Protein AF-A0A7C4HTT8-F1 (afdb_monomer)

pLDDT: mean 91.59, std 8.43, range [43.25, 98.88]

Mean predicted aligned error: 7.63 Å

Nearest PDB structures (foldseek):
  1w3b-assembly1_B  TM=6.496E-01  e=2.370E-07  Homo sapiens
  5g05-assembly1_H  TM=5.187E-01  e=5.031E-06  Homo sapiens
  6q6h-assembly1_P  TM=5.243E-01  e=8.077E-06  Homo sapiens
  5a31-assembly1_F  TM=4.837E-01  e=3.566E-06  Homo sapiens
  9gaw-assembly1_P  TM=4.696E-01  e=5.724E-06  Homo sapiens

Foldseek 3Di:
DPDDLDDLAPCLLVLLCLQQQQLLQQLAWAFEEEAACQLLLNVLLNVLFNHQAYEYEDQDVVSVVVNVVNCVRNNCLNPPPRYDYHHHHPQVCLQPDPAAGQEYGYDFPALLPAPRLQCLALVNLLSNLNRYDAFHKYKYKHFDALFDLLLVLLSLVSNCVQFPQWFWFASAPDGGMIMTIGTNPHHDDSDQVSSQVSVVSSCVRQQFHQPGPLLRLVRTQARCSCLLSPDDDHCHPVRPVSNPRSNVRSVPDDDPPVVSSNVSGDDDPNSVCSCVVDDVQVSLLSNLLRCLSNNHHSQPSHDLVVDDVVSSVSVLVSLLVSLQPHLDLDPPSNPDPVSSVSSLVSNLVNLVVVLVPQDDPVCLLVNLVSLQSNLSSCVVVVVLVSSLVSLVSSCVSVVLPLVSLLSNLVSCVVVVVLVVSLVSLVVSCVVVVLDLSSLLSNLVSCVSVVVLVSSLVSLVSSCVSPVQQLSSLLSNLVSCVVVLVLVSSLVSLVSSCVSPVLSLSSLLSNLSSCVVVVVLVVSLVSLVSSCVNVVPPPSSVVSNVVSVVVVVVVVVVVD

Sequence (559 aa):
SGKTDASTQGDQSTQLLLAHVPMLFHPRAESVMVLGLASGITAGEVLHYPVRRVDALEISPEVVRACAFFSPWNNGVLTDPRCEIIVQDARSHVVLTDRRYDVITSEPSNPWMAGVAGLFTEEFFAAIRSRLNPGGIFVQWLHSYQMDWESFAAIGRALERVFPGSLLLKTATVGSDYLFVCFRDGPARLDRAVAQRRLPFAQRSAQMRLPTPDALYPLVVTEDFPALFGDGPRHTERRPSVEFLAPRNVTGGGEDFSRRIMAARRVGPEVRDALERHAPREMSLLLAEFMASMNVPPFGLYAAERGAAEEAERYRVLLERYCRTTPVTDFSALRDPVERERCLAAREEAILAHAAGLTEPQDARRLGRCYFDLGALSLLRGRTAEAVERYRQGLRHQPRHFRARLQLAVGLEQLQAYAEADGICAALHADYPRSAAVLTRWGSIQMRLGQREAAQATFEKALALKPDNAGALAALGALYGERGELERCLELSRRAIQANPGAIRAYQNAAVALARLERQAEARAYVERGLQMAPQDPALRALKDLLDAQAAATLNTEH

Structure (mmCIF, N/CA/C/O backbone):
data_AF-A0A7C4HTT8-F1
#
_entry.id   AF-A0A7C4HTT8-F1
#
loop_
_atom_site.group_PDB
_atom_site.id
_atom_site.type_symbol
_atom_site.label_atom_id
_atom_site.label_alt_id
_atom_site.label_comp_id
_atom_site.label_asym_id
_atom_site.label_entity_id
_atom_site.label_seq_id
_atom_site.pdbx_PDB_ins_code
_atom_site.Cartn_x
_atom_site.Cartn_y
_atom_site.Cartn_z
_atom_site.occupancy
_atom_site.B_iso_or_equiv
_atom_site.auth_seq_id
_atom_site.auth_comp_id
_atom_site.auth_asym_id
_atom_site.auth_atom_id
_atom_site.pdbx_PDB_model_num
ATOM 1 N N . SER A 1 1 ? -11.299 -8.621 -9.836 1.00 47.56 1 SER A N 1
ATOM 2 C CA . SER A 1 1 ? -10.255 -7.589 -10.016 1.00 47.56 1 SER A CA 1
ATOM 3 C C . SER A 1 1 ? -8.843 -8.131 -9.788 1.00 47.56 1 SER A C 1
ATOM 5 O O . SER A 1 1 ? -7.925 -7.591 -10.388 1.00 47.56 1 SER A O 1
ATOM 7 N N . GLY A 1 2 ? -8.637 -9.165 -8.949 1.00 66.00 2 GLY A N 1
ATOM 8 C CA . GLY A 1 2 ? -7.284 -9.605 -8.567 1.00 66.00 2 GLY A CA 1
ATOM 9 C C . GLY A 1 2 ? -6.542 -8.570 -7.709 1.00 66.00 2 GLY A C 1
ATOM 10 O O . GLY A 1 2 ? -5.328 -8.662 -7.557 1.00 66.00 2 GLY A O 1
ATOM 11 N N . LYS A 1 3 ? -7.280 -7.571 -7.203 1.00 71.94 3 LYS A N 1
ATOM 12 C CA . LYS A 1 3 ? -6.805 -6.545 -6.281 1.00 71.94 3 LYS A CA 1
ATOM 13 C C . LYS A 1 3 ? -6.669 -7.173 -4.892 1.00 71.94 3 LYS A C 1
ATOM 15 O O . LYS A 1 3 ? -7.487 -8.003 -4.512 1.00 71.94 3 LYS A O 1
ATOM 20 N N . THR A 1 4 ? -5.625 -6.788 -4.172 1.00 76.38 4 THR A N 1
ATOM 21 C CA . THR A 1 4 ? -5.485 -7.095 -2.749 1.00 76.38 4 THR A CA 1
ATOM 22 C C . THR A 1 4 ? -6.389 -6.154 -1.957 1.00 76.38 4 THR A C 1
ATOM 24 O O . THR A 1 4 ? -6.230 -4.943 -2.085 1.00 76.38 4 THR A O 1
ATOM 27 N N . ASP A 1 5 ? -7.316 -6.709 -1.174 1.00 76.94 5 ASP A N 1
ATOM 28 C CA . ASP A 1 5 ? -8.236 -5.937 -0.319 1.00 76.94 5 ASP A CA 1
ATOM 29 C C . ASP A 1 5 ? -7.839 -5.969 1.169 1.00 76.94 5 ASP A C 1
ATOM 31 O O . ASP A 1 5 ? -8.347 -5.182 1.955 1.00 76.94 5 ASP A O 1
ATOM 35 N N . ALA A 1 6 ? -6.927 -6.864 1.564 1.00 82.94 6 ALA A N 1
ATOM 36 C CA . ALA A 1 6 ? -6.315 -6.851 2.887 1.00 82.94 6 ALA A CA 1
ATOM 37 C C . ALA A 1 6 ? -4.921 -7.476 2.854 1.00 82.94 6 ALA A C 1
ATOM 39 O O . ALA A 1 6 ? -4.672 -8.493 2.193 1.00 82.94 6 ALA A O 1
ATOM 40 N N . SER A 1 7 ? -4.008 -6.886 3.613 1.00 83.44 7 SER A N 1
ATOM 41 C CA . SER A 1 7 ? -2.637 -7.358 3.732 1.00 83.44 7 SER A CA 1
ATOM 42 C C . SER A 1 7 ? -1.995 -6.880 5.032 1.00 83.44 7 SER A C 1
ATOM 44 O O . SER A 1 7 ? -2.481 -5.975 5.709 1.00 83.44 7 SER A O 1
ATOM 46 N N . THR A 1 8 ? -0.865 -7.490 5.381 1.00 78.31 8 THR A N 1
ATOM 47 C CA . THR A 1 8 ? -0.006 -7.051 6.490 1.00 78.31 8 THR A CA 1
ATOM 48 C C . THR A 1 8 ? 0.977 -5.953 6.058 1.00 78.31 8 THR A C 1
ATOM 50 O O . THR A 1 8 ? 1.926 -5.657 6.777 1.00 78.31 8 THR A O 1
ATOM 53 N N . GLN A 1 9 ? 0.791 -5.366 4.866 1.00 73.75 9 GLN A N 1
ATOM 54 C CA . GLN A 1 9 ? 1.667 -4.344 4.284 1.00 73.75 9 GLN A CA 1
ATOM 55 C C . GLN A 1 9 ? 0.847 -3.308 3.513 1.00 73.75 9 GLN A C 1
ATOM 57 O O . GLN A 1 9 ? 0.180 -3.643 2.547 1.00 73.75 9 GLN A O 1
ATOM 62 N N . GLY A 1 10 ? 0.931 -2.033 3.879 1.00 74.00 10 GLY A N 1
ATOM 63 C CA . GLY A 1 10 ? 0.125 -0.981 3.249 1.00 74.00 10 GLY A CA 1
ATOM 64 C C . GLY A 1 10 ? -1.251 -0.845 3.899 1.00 74.00 10 GLY A C 1
ATOM 65 O O . GLY A 1 10 ? -1.504 0.180 4.518 1.00 74.00 10 GLY A O 1
ATOM 66 N N . ASP A 1 11 ? -2.088 -1.887 3.861 1.00 82.81 11 ASP A N 1
ATOM 67 C CA . ASP A 1 11 ? -3.454 -1.828 4.426 1.00 82.81 11 ASP A CA 1
ATOM 68 C C . ASP A 1 11 ? -3.479 -1.985 5.958 1.00 82.81 11 ASP A C 1
ATOM 70 O O . ASP A 1 11 ? -4.491 -1.735 6.614 1.00 82.81 11 ASP A O 1
ATOM 74 N N . GLN A 1 12 ? -2.379 -2.457 6.556 1.00 88.50 12 GLN A N 1
ATOM 75 C CA . GLN A 1 12 ? -2.339 -2.814 7.977 1.00 88.50 12 GLN A CA 1
ATOM 76 C C . GLN A 1 12 ? -2.590 -1.606 8.888 1.00 88.50 12 GLN A C 1
ATOM 78 O O . GLN A 1 12 ? -3.285 -1.739 9.893 1.00 88.50 12 GLN A O 1
ATOM 83 N N . SER A 1 13 ? -2.067 -0.424 8.546 1.00 92.56 13 SER A N 1
ATOM 84 C CA . SER A 1 13 ? -2.275 0.773 9.365 1.00 92.56 13 SER A CA 1
ATOM 85 C C . SER A 1 13 ? -3.739 1.212 9.376 1.00 92.56 13 SER A C 1
ATOM 87 O O . SER A 1 13 ? -4.239 1.603 10.427 1.00 92.56 13 SER A O 1
ATOM 89 N N . THR A 1 14 ? -4.453 1.078 8.255 1.00 94.19 14 THR A N 1
ATOM 90 C CA . THR A 1 14 ? -5.902 1.313 8.179 1.00 94.19 14 THR A CA 1
ATOM 91 C C . THR A 1 14 ? -6.652 0.385 9.137 1.00 94.19 14 THR A C 1
ATOM 93 O O . THR A 1 14 ? -7.386 0.870 9.999 1.00 94.19 14 THR A O 1
ATOM 96 N N . GLN A 1 15 ? -6.393 -0.923 9.066 1.00 95.12 15 GLN A N 1
ATOM 97 C CA . GLN A 1 15 ? -7.051 -1.928 9.910 1.00 95.12 15 GLN A CA 1
ATOM 98 C C . GLN A 1 15 ? -6.772 -1.713 11.409 1.00 95.12 15 GLN A C 1
ATOM 100 O O . GLN A 1 15 ? -7.683 -1.821 12.237 1.00 95.12 15 GLN A O 1
ATOM 105 N N . LEU A 1 16 ? -5.524 -1.374 11.761 1.00 96.44 16 LEU A N 1
ATOM 106 C CA . LEU A 1 16 ? -5.106 -1.076 13.135 1.00 96.44 16 LEU A CA 1
ATOM 107 C C . LEU A 1 16 ? -5.774 0.196 13.663 1.00 96.44 16 LEU A C 1
ATOM 109 O O . LEU A 1 16 ? -6.318 0.205 14.767 1.00 96.44 16 LEU A O 1
ATOM 113 N N . LEU A 1 17 ? -5.763 1.278 12.884 1.00 97.12 17 LEU A N 1
ATOM 114 C CA . LEU A 1 17 ? -6.331 2.554 13.314 1.00 97.12 17 LEU A CA 1
ATOM 115 C C . LEU A 1 17 ? -7.861 2.515 13.378 1.00 97.12 17 LEU A C 1
ATOM 117 O O . LEU A 1 17 ? -8.426 3.125 14.285 1.00 97.12 17 LEU A O 1
ATOM 121 N N . LEU A 1 18 ? -8.525 1.746 12.509 1.00 97.06 18 LEU A N 1
ATOM 122 C CA . LEU A 1 18 ? -9.961 1.473 12.617 1.00 97.06 18 LEU A CA 1
ATOM 123 C C . LEU A 1 18 ? -10.328 0.852 13.965 1.00 97.06 18 LEU A C 1
ATOM 125 O O . LEU A 1 18 ? -11.358 1.208 14.528 1.00 97.06 18 LEU A O 1
ATOM 129 N N . ALA A 1 19 ? -9.483 -0.026 14.511 1.00 97.88 19 ALA A N 1
ATOM 130 C CA . ALA A 1 19 ? -9.690 -0.596 15.837 1.00 97.88 19 ALA A CA 1
ATOM 131 C C . ALA A 1 19 ? -9.309 0.389 16.950 1.00 97.88 19 ALA A C 1
ATOM 133 O O . ALA A 1 19 ? -10.104 0.676 17.845 1.00 97.88 19 ALA A O 1
ATOM 134 N N . HIS A 1 20 ? -8.086 0.916 16.919 1.00 97.94 20 HIS A N 1
ATOM 135 C CA . HIS A 1 20 ? -7.527 1.623 18.067 1.00 97.94 20 HIS A CA 1
ATOM 136 C C . HIS A 1 20 ? -8.066 3.036 18.248 1.00 97.94 20 HIS A C 1
ATOM 138 O O . HIS A 1 20 ? -8.234 3.446 19.395 1.00 97.94 20 HIS A O 1
ATOM 144 N N . VAL A 1 21 ? -8.363 3.779 17.175 1.00 97.56 21 VAL A N 1
ATOM 145 C CA . VAL A 1 21 ? -8.875 5.154 17.291 1.00 97.56 21 VAL A CA 1
ATOM 146 C C . VAL A 1 21 ? -10.168 5.190 18.118 1.00 97.56 21 VAL A C 1
ATOM 148 O O . VAL A 1 21 ? -10.155 5.787 19.196 1.00 97.56 21 VAL A O 1
ATOM 151 N N . PRO A 1 22 ? -11.268 4.516 17.739 1.00 97.62 22 PRO A N 1
ATOM 152 C CA . PRO A 1 22 ? -12.489 4.595 18.538 1.00 97.62 22 PRO A CA 1
ATOM 153 C C . PRO A 1 22 ? -12.324 3.967 19.929 1.00 97.62 22 PRO A C 1
ATOM 155 O O . PRO A 1 22 ? -12.878 4.469 20.904 1.00 97.62 22 PRO A O 1
ATOM 158 N N . MET A 1 23 ? -11.521 2.909 20.066 1.00 98.19 23 MET A N 1
ATOM 159 C CA . MET A 1 23 ? -11.360 2.200 21.340 1.00 98.19 23 MET A CA 1
ATOM 160 C C . MET A 1 23 ? -10.482 2.935 22.366 1.00 98.19 23 MET A C 1
ATOM 162 O O . MET A 1 23 ? -10.653 2.732 23.579 1.00 98.19 23 MET A O 1
ATOM 166 N N . LEU A 1 24 ? -9.552 3.778 21.903 1.00 97.12 24 LEU A N 1
ATOM 167 C CA . LEU A 1 24 ? -8.760 4.678 22.743 1.00 97.12 24 LEU A CA 1
ATOM 168 C C . LEU A 1 24 ? -9.587 5.861 23.232 1.00 97.12 24 LEU A C 1
ATOM 170 O O . LEU A 1 24 ? -9.454 6.229 24.394 1.00 97.12 24 LEU A O 1
ATOM 174 N N . PHE A 1 25 ? -10.423 6.441 22.371 1.00 96.12 25 PHE A N 1
ATOM 175 C CA . PHE A 1 25 ? -11.149 7.672 22.688 1.00 96.12 25 PHE A CA 1
ATOM 176 C C . PHE A 1 25 ? -12.545 7.438 23.280 1.00 96.12 25 PHE A C 1
ATOM 178 O O . PHE A 1 25 ? -13.101 8.349 23.889 1.00 96.12 25 PHE A O 1
ATOM 185 N N . HIS A 1 26 ? -13.094 6.220 23.211 1.00 96.69 26 HIS A N 1
ATOM 186 C CA . HIS A 1 26 ? -14.300 5.872 23.960 1.00 96.69 26 HIS A CA 1
ATOM 187 C C . HIS A 1 26 ? -13.958 5.536 25.430 1.00 96.69 26 HIS A C 1
ATOM 189 O O . HIS A 1 26 ? -13.134 4.648 25.689 1.00 96.69 26 HIS A O 1
ATOM 195 N N . PRO A 1 27 ? -14.609 6.164 26.431 1.00 94.38 27 PRO A N 1
ATOM 196 C CA . PRO A 1 27 ? -14.239 6.013 27.842 1.00 94.38 27 PRO A CA 1
ATOM 197 C C . PRO A 1 27 ? -14.401 4.582 28.366 1.00 94.38 27 PRO A C 1
ATOM 199 O O . PRO A 1 27 ? -13.628 4.144 29.224 1.00 94.38 27 PRO A O 1
ATOM 202 N N . ARG A 1 28 ? -15.396 3.847 27.856 1.00 95.19 28 ARG A N 1
ATOM 203 C CA . ARG A 1 28 ? -15.728 2.492 28.313 1.00 95.19 28 ARG A CA 1
ATOM 204 C C . ARG A 1 28 ? -16.501 1.695 27.256 1.00 95.19 28 ARG A C 1
ATOM 206 O O . ARG A 1 28 ? -17.690 1.467 27.403 1.00 95.19 28 ARG A O 1
ATOM 213 N N . ALA A 1 29 ? -15.848 1.339 26.150 1.00 97.38 29 ALA A N 1
ATOM 214 C CA . ALA A 1 29 ? -16.499 0.543 25.104 1.00 97.38 29 ALA A CA 1
ATOM 215 C C . ALA A 1 29 ? -16.587 -0.927 25.543 1.00 97.38 29 ALA A C 1
ATOM 217 O O . ALA A 1 29 ? -15.548 -1.542 25.802 1.00 97.38 29 ALA A O 1
ATOM 218 N N . GLU A 1 30 ? -17.804 -1.463 25.644 1.00 98.06 30 GLU A N 1
ATOM 219 C CA . GLU A 1 30 ? -18.093 -2.847 26.036 1.00 98.06 30 GLU A CA 1
ATOM 220 C C . GLU A 1 30 ? -18.714 -3.662 24.890 1.00 98.06 30 GLU A C 1
ATOM 222 O O . GLU A 1 30 ? -18.541 -4.881 24.842 1.00 98.06 30 GLU A O 1
ATOM 227 N N . SER A 1 31 ? -19.406 -3.007 23.961 1.00 98.56 31 SER A N 1
ATOM 228 C CA . SER A 1 31 ? -20.064 -3.615 22.802 1.00 98.56 31 SER A CA 1
ATOM 229 C C . SER A 1 31 ? -19.576 -2.970 21.508 1.00 98.56 31 SER A C 1
ATOM 231 O O . SER A 1 31 ? -19.666 -1.753 21.340 1.00 98.56 31 SER A O 1
ATOM 233 N N . VAL A 1 32 ? -19.041 -3.783 20.597 1.00 98.88 32 VAL A N 1
ATOM 234 C CA . VAL A 1 32 ? -18.448 -3.301 19.342 1.00 98.88 32 VAL A CA 1
ATOM 235 C C . VAL A 1 32 ? -19.032 -4.053 18.154 1.00 98.88 32 VAL A C 1
ATOM 237 O O . VAL A 1 32 ? -19.169 -5.272 18.209 1.00 98.88 32 VAL A O 1
ATOM 240 N N . MET A 1 33 ? -19.358 -3.333 17.085 1.00 98.81 33 MET A N 1
ATOM 241 C CA . MET A 1 33 ? -19.698 -3.917 15.789 1.00 98.81 33 MET A CA 1
ATOM 242 C C . MET A 1 33 ? -18.614 -3.562 14.772 1.00 98.81 33 MET A C 1
ATOM 244 O O . MET A 1 33 ? -18.246 -2.396 14.650 1.00 98.81 33 MET A O 1
ATOM 248 N N . VAL A 1 34 ? -18.120 -4.557 14.044 1.00 98.62 34 VAL A N 1
ATOM 249 C CA . VAL A 1 34 ? -17.125 -4.402 12.978 1.00 98.62 34 VAL A CA 1
ATOM 250 C C . VAL A 1 34 ? -17.780 -4.807 11.662 1.00 98.62 34 VAL A C 1
ATOM 252 O O . VAL A 1 34 ? -18.152 -5.965 11.484 1.00 98.62 34 VAL A O 1
ATOM 255 N N . LEU A 1 35 ? -17.966 -3.851 10.754 1.00 98.06 35 LEU A N 1
ATOM 256 C CA . LEU A 1 35 ? -18.561 -4.072 9.437 1.00 98.06 35 LEU A CA 1
ATOM 257 C C . LEU A 1 35 ? -17.453 -4.347 8.413 1.00 98.06 35 LEU A C 1
ATOM 259 O O . LEU A 1 35 ? -16.712 -3.435 8.047 1.00 98.06 35 LEU A O 1
ATOM 263 N N . GLY A 1 36 ? -17.373 -5.596 7.952 1.00 94.94 36 GLY A N 1
ATOM 264 C CA . GLY A 1 36 ? -16.283 -6.111 7.123 1.00 94.94 36 GLY A CA 1
ATOM 265 C C . GLY A 1 36 ? -15.255 -6.847 7.983 1.00 94.94 36 GLY A C 1
ATOM 266 O O . GLY A 1 36 ? -14.602 -6.240 8.829 1.00 94.94 36 GLY A O 1
ATOM 267 N N . LEU A 1 37 ? -15.109 -8.162 7.784 1.00 94.69 37 LEU A N 1
ATOM 268 C CA . LEU A 1 37 ? -14.133 -8.958 8.534 1.00 94.69 37 LEU A CA 1
ATOM 269 C C . LEU A 1 37 ? -12.769 -8.927 7.851 1.00 94.69 37 LEU A C 1
ATOM 271 O O . LEU A 1 37 ? -11.760 -8.727 8.524 1.00 94.69 37 LEU A O 1
ATOM 275 N N . ALA A 1 38 ? -12.735 -9.156 6.534 1.00 93.56 38 ALA A N 1
ATOM 276 C CA . ALA A 1 38 ? -11.510 -9.240 5.738 1.00 93.56 38 ALA A CA 1
ATOM 277 C C . ALA A 1 38 ? -10.432 -10.152 6.378 1.00 93.56 38 ALA A C 1
ATOM 279 O O . ALA A 1 38 ? -10.593 -11.372 6.434 1.00 93.56 38 ALA A O 1
ATOM 280 N N . SER A 1 39 ? -9.325 -9.578 6.865 1.00 95.25 39 SER A N 1
ATOM 281 C CA . SER A 1 39 ? -8.230 -10.293 7.547 1.00 95.25 39 SER A CA 1
ATOM 282 C C . SER A 1 39 ? -8.534 -10.651 9.012 1.00 95.25 39 SER A C 1
ATOM 284 O O . SER A 1 39 ? -7.802 -11.417 9.642 1.00 95.25 39 SER A O 1
ATOM 286 N N . GLY A 1 40 ? -9.566 -10.039 9.591 1.00 96.75 40 GLY A N 1
ATOM 287 C CA . GLY A 1 40 ? -9.892 -10.094 11.008 1.00 96.75 40 GLY A CA 1
ATOM 288 C C . GLY A 1 40 ? -9.020 -9.215 11.907 1.00 96.75 40 GLY A C 1
ATOM 289 O O . GLY A 1 40 ? -9.269 -9.199 13.109 1.00 96.75 40 GLY A O 1
ATOM 290 N N . ILE A 1 41 ? -8.025 -8.486 11.383 1.00 97.19 41 ILE A N 1
ATOM 291 C CA . ILE A 1 41 ? -7.093 -7.685 12.200 1.00 97.19 41 ILE A CA 1
ATOM 292 C C . ILE A 1 41 ? -7.846 -6.633 13.019 1.00 97.19 41 ILE A C 1
ATOM 294 O O . ILE A 1 41 ? -7.668 -6.580 14.229 1.00 97.19 41 ILE A O 1
ATOM 298 N N . THR A 1 42 ? -8.744 -5.854 12.412 1.00 97.88 42 THR A N 1
ATOM 299 C CA . THR A 1 42 ? -9.508 -4.820 13.132 1.00 97.88 42 THR A CA 1
ATOM 300 C C . THR A 1 42 ? -10.309 -5.401 14.297 1.00 97.88 42 THR A C 1
ATOM 302 O O . THR A 1 42 ? -10.187 -4.937 15.430 1.00 97.88 42 THR A O 1
ATOM 305 N N . ALA A 1 43 ? -11.092 -6.454 14.054 1.00 98.12 43 ALA A N 1
ATOM 306 C CA . ALA A 1 43 ? -11.856 -7.119 15.107 1.00 98.12 43 ALA A CA 1
ATOM 307 C C . ALA A 1 43 ? -10.941 -7.776 16.160 1.00 98.12 43 ALA A C 1
ATOM 309 O O . ALA A 1 43 ? -11.223 -7.706 17.355 1.00 98.12 43 ALA A O 1
ATOM 310 N N . GLY A 1 44 ? -9.805 -8.336 15.741 1.00 98.00 44 GLY A N 1
ATOM 311 C CA . GLY A 1 44 ? -8.777 -8.886 16.620 1.00 98.00 44 GLY A CA 1
ATOM 312 C C . GLY A 1 44 ? -8.132 -7.855 17.544 1.00 98.00 44 GLY A C 1
ATOM 313 O O . GLY A 1 44 ? -7.903 -8.123 18.719 1.00 98.00 44 GLY A O 1
ATOM 314 N N . GLU A 1 45 ? -7.839 -6.658 17.052 1.00 98.25 45 GLU A N 1
ATOM 315 C CA . GLU A 1 45 ? -7.228 -5.582 17.843 1.00 98.25 45 GLU A CA 1
ATOM 316 C C . GLU A 1 45 ? -8.228 -4.968 18.836 1.00 98.25 45 GLU A C 1
ATOM 318 O O . GLU A 1 45 ? -7.862 -4.606 19.958 1.00 98.25 45 GLU A O 1
ATOM 323 N N . VAL A 1 46 ? -9.524 -4.947 18.494 1.00 98.62 46 VAL A N 1
ATOM 324 C CA . VAL A 1 46 ? -10.601 -4.599 19.439 1.00 98.62 46 VAL A CA 1
ATOM 325 C C . VAL A 1 46 ? -10.597 -5.534 20.661 1.00 98.62 46 VAL A C 1
ATOM 327 O O . VAL A 1 46 ? -10.853 -5.083 21.780 1.00 98.62 46 VAL A O 1
ATOM 330 N N . LEU A 1 47 ? -10.241 -6.813 20.498 1.00 98.38 47 LEU A N 1
ATOM 331 C CA . LEU A 1 47 ? -10.222 -7.804 21.584 1.00 98.38 47 LEU A CA 1
ATOM 332 C C . LEU A 1 47 ? -9.134 -7.560 22.647 1.00 98.38 47 LEU A C 1
ATOM 334 O O . LEU A 1 47 ? -9.218 -8.140 23.739 1.00 98.38 47 LEU A O 1
ATOM 338 N N . HIS A 1 48 ? -8.154 -6.682 22.397 1.00 98.25 48 HIS A N 1
ATOM 339 C CA . HIS A 1 48 ? -7.197 -6.246 23.423 1.00 98.25 48 HIS A CA 1
ATOM 340 C C . HIS A 1 48 ? -7.835 -5.382 24.518 1.00 98.25 48 HIS A C 1
ATOM 342 O O . HIS A 1 48 ? -7.319 -5.316 25.643 1.00 98.25 48 HIS A O 1
ATOM 348 N N . TYR A 1 49 ? -8.959 -4.743 24.199 1.00 98.50 49 TYR A N 1
ATOM 349 C CA . TYR A 1 49 ? -9.738 -3.912 25.104 1.00 98.50 49 TYR A CA 1
ATOM 350 C C . TYR A 1 49 ? -10.717 -4.764 25.925 1.00 98.50 49 TYR A C 1
ATOM 352 O O . TYR A 1 49 ? -11.033 -5.898 25.553 1.00 98.50 49 TYR A O 1
ATOM 360 N N . PRO A 1 50 ? -11.227 -4.244 27.057 1.00 97.38 50 PRO A N 1
ATOM 361 C CA . PRO A 1 50 ? -12.143 -4.976 27.930 1.00 97.38 50 PRO A CA 1
ATOM 362 C C . PRO A 1 50 ? -13.579 -4.976 27.373 1.00 97.38 50 PRO A C 1
ATOM 364 O O . PRO A 1 50 ? -14.518 -4.565 28.050 1.00 97.38 50 PRO A O 1
ATOM 367 N N . VAL A 1 51 ? -13.741 -5.408 26.122 1.00 98.38 51 VAL A N 1
ATOM 368 C CA . VAL A 1 51 ? -15.043 -5.599 25.480 1.00 98.38 51 VAL A CA 1
ATOM 369 C C . VAL A 1 51 ? -15.727 -6.847 26.028 1.00 98.38 51 VAL A C 1
ATOM 371 O O . VAL A 1 51 ? -15.076 -7.849 26.331 1.00 98.38 51 VAL A O 1
ATOM 374 N N . ARG A 1 52 ? -17.052 -6.791 26.145 1.00 98.38 52 ARG A N 1
ATOM 375 C CA . ARG A 1 52 ? -17.909 -7.938 26.460 1.00 98.38 52 ARG A CA 1
ATOM 376 C C . ARG A 1 52 ? -18.323 -8.687 25.198 1.00 98.38 52 ARG A C 1
ATOM 378 O O . ARG A 1 52 ? -18.542 -9.892 25.275 1.00 98.38 52 ARG A O 1
ATOM 385 N N . ARG A 1 53 ? -18.460 -7.977 24.072 1.00 98.31 53 ARG A N 1
ATOM 386 C CA . ARG A 1 53 ? -18.922 -8.541 22.801 1.00 98.31 53 ARG A CA 1
ATOM 387 C C . ARG A 1 53 ? -18.391 -7.765 21.595 1.00 98.31 53 ARG A C 1
ATOM 389 O O . ARG A 1 53 ? -18.398 -6.533 21.608 1.00 98.31 53 ARG A O 1
ATOM 396 N N . VAL A 1 54 ? -17.994 -8.501 20.561 1.00 98.75 54 VAL A N 1
ATOM 397 C CA . VAL A 1 54 ? -17.618 -8.005 19.233 1.00 98.75 54 VAL A CA 1
ATOM 398 C C . VAL A 1 54 ? -18.449 -8.746 18.190 1.00 98.75 54 VAL A C 1
ATOM 400 O O . VAL A 1 54 ? -18.263 -9.944 18.009 1.00 98.75 54 VAL A O 1
ATOM 403 N N . ASP A 1 55 ? -19.336 -8.046 17.493 1.00 98.62 55 ASP A N 1
ATOM 404 C CA . ASP A 1 55 ? -20.055 -8.600 16.343 1.00 98.62 55 ASP A CA 1
ATOM 405 C C . ASP A 1 55 ? -19.278 -8.234 15.074 1.00 98.62 55 ASP A C 1
ATOM 407 O O . ASP A 1 55 ? -19.222 -7.061 14.705 1.00 98.62 55 ASP A O 1
ATOM 411 N N . ALA A 1 56 ? -18.643 -9.212 14.428 1.00 98.25 56 ALA A N 1
ATOM 412 C CA . ALA A 1 56 ? -17.887 -9.003 13.195 1.00 98.25 56 ALA A CA 1
ATOM 413 C C . ALA A 1 56 ? -18.687 -9.524 11.997 1.00 98.25 56 ALA A C 1
ATOM 415 O O . ALA A 1 56 ? -18.936 -10.725 11.870 1.00 98.25 56 ALA A O 1
ATOM 416 N N . LEU A 1 57 ? -19.114 -8.608 11.133 1.00 97.75 57 LEU A N 1
ATOM 417 C CA . LEU A 1 57 ? -19.970 -8.905 9.994 1.00 97.75 57 LEU A CA 1
ATOM 418 C C . LEU A 1 57 ? -19.137 -9.119 8.737 1.00 97.75 57 LEU A C 1
ATOM 420 O O . LEU A 1 57 ? -18.258 -8.320 8.421 1.00 97.75 57 LEU A O 1
ATOM 424 N N . GLU A 1 58 ? -19.475 -10.156 7.981 1.00 96.75 58 GLU A N 1
ATOM 425 C CA . GLU A 1 58 ? -18.848 -10.466 6.701 1.00 96.75 58 GLU A CA 1
ATOM 426 C C . GLU A 1 58 ? -19.895 -10.982 5.719 1.00 96.75 58 GLU A C 1
ATOM 428 O O . GLU A 1 58 ? -20.668 -11.879 6.040 1.00 96.75 58 GLU A O 1
ATOM 433 N N . ILE A 1 59 ? -19.927 -10.442 4.503 1.00 95.50 59 ILE A N 1
ATOM 434 C CA . ILE A 1 59 ? -20.913 -10.866 3.506 1.00 95.50 59 ILE A CA 1
ATOM 435 C C . ILE A 1 59 ? -20.532 -12.209 2.867 1.00 95.50 59 ILE A C 1
ATOM 437 O O . ILE A 1 59 ? -21.411 -12.967 2.457 1.00 95.50 59 ILE A O 1
ATOM 441 N N . SER A 1 60 ? -19.233 -12.524 2.788 1.00 94.75 60 SER A N 1
ATOM 442 C CA . SER A 1 60 ? -18.727 -13.729 2.129 1.00 94.75 60 SER A CA 1
ATOM 443 C C . SER A 1 60 ? -18.210 -14.779 3.125 1.00 94.75 60 SER A C 1
ATOM 445 O O . SER A 1 60 ? -17.182 -14.577 3.778 1.00 94.75 60 SER A O 1
ATOM 447 N N . PRO A 1 61 ? -18.820 -15.977 3.188 1.00 96.38 61 PRO A N 1
ATOM 448 C CA . PRO A 1 61 ? -18.287 -17.067 4.006 1.00 96.38 61 PRO A CA 1
ATOM 449 C C . PRO A 1 61 ? -16.896 -17.542 3.537 1.00 96.38 61 PRO A C 1
ATOM 451 O O . PRO A 1 61 ? -16.146 -18.129 4.318 1.00 96.38 61 PRO A O 1
ATOM 454 N N . GLU A 1 62 ? -16.518 -17.296 2.280 1.00 96.00 62 GLU A N 1
ATOM 455 C CA . GLU A 1 62 ? -15.172 -17.545 1.750 1.00 96.00 62 GLU A CA 1
ATOM 456 C C . GLU A 1 62 ? -14.136 -16.646 2.426 1.00 96.00 62 GLU A C 1
ATOM 458 O O . GLU A 1 62 ? -13.054 -17.126 2.766 1.00 96.00 62 GLU A O 1
ATOM 463 N N . VAL A 1 63 ? -14.468 -15.372 2.659 1.00 94.81 63 VAL A N 1
ATOM 464 C CA . VAL A 1 63 ? -13.596 -14.421 3.363 1.00 94.81 63 VAL A CA 1
ATOM 465 C C . VAL A 1 63 ? -13.420 -14.839 4.820 1.00 94.81 63 VAL A C 1
ATOM 467 O O . VAL A 1 63 ? -12.294 -14.851 5.309 1.00 94.81 63 VAL A O 1
ATOM 470 N N . VAL A 1 64 ? -14.480 -15.318 5.484 1.00 96.38 64 VAL A N 1
ATOM 471 C CA . VAL A 1 64 ? -14.372 -15.892 6.840 1.00 96.38 64 VAL A CA 1
ATOM 472 C C . VAL A 1 64 ? -13.380 -17.059 6.878 1.00 96.38 64 VAL A C 1
ATOM 474 O O . VAL A 1 64 ? -12.548 -17.136 7.780 1.00 96.38 64 VAL A O 1
ATOM 477 N N . ARG A 1 65 ? -13.400 -17.949 5.875 1.00 95.94 65 ARG A N 1
ATOM 478 C CA . ARG A 1 65 ? -12.405 -19.033 5.771 1.00 95.94 65 ARG A CA 1
ATOM 479 C C . ARG A 1 65 ? -10.999 -18.496 5.492 1.00 95.94 65 ARG A C 1
ATOM 481 O O . ARG A 1 65 ? -10.034 -19.002 6.059 1.00 95.94 65 ARG A O 1
ATOM 488 N N . ALA A 1 66 ? -10.872 -17.481 4.639 1.00 94.75 66 ALA A N 1
ATOM 489 C CA . ALA A 1 66 ? -9.588 -16.870 4.301 1.00 94.75 66 ALA A CA 1
ATOM 490 C C . ALA A 1 66 ? -8.961 -16.092 5.474 1.00 94.75 66 ALA A C 1
ATOM 492 O O . ALA A 1 66 ? -7.737 -16.048 5.586 1.00 94.75 66 ALA A O 1
ATOM 493 N N . CYS A 1 67 ? -9.772 -15.549 6.385 1.00 95.31 67 CYS A N 1
ATOM 494 C CA . CYS A 1 67 ? -9.330 -14.874 7.608 1.00 95.31 67 CYS A CA 1
ATOM 495 C C . CYS A 1 67 ? -8.401 -15.760 8.467 1.00 95.31 67 CYS A C 1
ATOM 497 O O . CYS A 1 67 ? -7.473 -15.260 9.101 1.00 95.31 67 CYS A O 1
ATOM 499 N N . ALA A 1 68 ? -8.536 -17.092 8.411 1.00 94.12 68 ALA A N 1
ATOM 500 C CA . ALA A 1 68 ? -7.629 -18.017 9.099 1.00 94.12 68 ALA A CA 1
ATOM 501 C C . ALA A 1 68 ? -6.165 -17.935 8.609 1.00 94.12 68 ALA A C 1
ATOM 503 O O . ALA A 1 68 ? -5.242 -18.228 9.367 1.00 94.12 68 ALA A O 1
ATOM 504 N N . PHE A 1 69 ? -5.906 -17.479 7.376 1.00 93.00 69 PHE A N 1
ATOM 505 C CA . PHE A 1 69 ? -4.532 -17.227 6.915 1.00 93.00 69 PHE A CA 1
ATOM 506 C C . PHE A 1 69 ? -3.862 -16.058 7.653 1.00 93.00 69 PHE A C 1
ATOM 508 O O . PHE A 1 69 ? -2.637 -15.942 7.630 1.00 93.00 69 PHE A O 1
ATOM 515 N N . PHE A 1 70 ? -4.652 -15.227 8.336 1.00 94.50 70 PHE A N 1
ATOM 516 C CA . PHE A 1 70 ? -4.197 -14.087 9.119 1.00 94.50 70 PHE A CA 1
ATOM 517 C C . PHE A 1 70 ? -4.162 -14.360 10.629 1.00 94.50 70 PHE A C 1
ATOM 519 O O . PHE A 1 70 ? -3.921 -13.430 11.396 1.00 94.50 70 PHE A O 1
ATOM 526 N N . SER A 1 71 ? -4.324 -15.612 11.082 1.00 93.38 71 SER A N 1
ATOM 527 C CA . SER A 1 71 ? -4.261 -15.973 12.510 1.00 93.38 71 SER A CA 1
ATOM 528 C C . SER A 1 71 ? -3.050 -15.418 13.284 1.00 93.38 71 SER A C 1
ATOM 530 O O . SER A 1 71 ? -3.234 -15.038 14.439 1.00 93.38 71 SER A O 1
ATOM 532 N N . PRO A 1 72 ? -1.839 -15.292 12.697 1.00 92.12 72 PRO A N 1
ATOM 533 C CA . PRO A 1 72 ? -0.711 -14.654 13.386 1.00 92.12 72 PRO A CA 1
ATOM 534 C C . PRO A 1 72 ? -0.869 -13.143 13.645 1.00 92.12 72 PRO A C 1
ATOM 536 O O . PRO A 1 72 ? -0.101 -12.582 14.423 1.00 92.12 72 PRO A O 1
ATOM 539 N N . TRP A 1 73 ? -1.824 -12.478 12.988 1.00 93.62 73 TRP A N 1
ATOM 540 C CA . TRP A 1 73 ? -2.018 -11.023 13.026 1.00 93.62 73 TRP A CA 1
ATOM 541 C C . TRP A 1 73 ? -3.388 -10.587 13.551 1.00 93.62 73 TRP A C 1
ATOM 543 O O . TRP A 1 73 ? -3.533 -9.433 13.930 1.00 93.62 73 TRP A O 1
ATOM 553 N N . ASN A 1 74 ? -4.385 -11.476 13.585 1.00 95.25 74 ASN A N 1
ATOM 554 C CA . ASN A 1 74 ? -5.763 -11.137 13.957 1.00 95.25 74 ASN A CA 1
ATOM 555 C C . ASN A 1 74 ? -6.161 -11.554 15.382 1.00 95.25 74 ASN A C 1
ATOM 557 O O . ASN A 1 74 ? -7.347 -11.615 15.702 1.00 95.25 74 ASN A O 1
ATOM 561 N N . ASN A 1 75 ? -5.181 -11.859 16.237 1.00 96.12 75 ASN A N 1
ATOM 562 C CA . ASN A 1 75 ? -5.375 -12.116 17.668 1.00 96.12 75 ASN A CA 1
ATOM 563 C C . ASN A 1 75 ? -6.411 -13.214 17.984 1.00 96.12 75 ASN A C 1
ATOM 565 O O . ASN A 1 75 ? -7.096 -13.156 19.003 1.00 96.12 75 ASN A O 1
ATOM 569 N N . GLY A 1 76 ? -6.534 -14.224 17.114 1.00 95.75 76 GLY A N 1
ATOM 570 C CA . GLY A 1 76 ? -7.429 -15.362 17.340 1.00 95.75 76 GLY A CA 1
ATOM 571 C C . GLY A 1 76 ? -8.918 -15.017 17.250 1.00 95.75 76 GLY A C 1
ATOM 572 O O . GLY A 1 76 ? -9.738 -15.744 17.812 1.00 95.75 76 GLY A O 1
ATOM 573 N N . VAL A 1 77 ? -9.271 -13.941 16.535 1.00 97.31 77 VAL A N 1
ATOM 574 C CA . VAL A 1 77 ? -10.638 -13.397 16.448 1.00 97.31 77 VAL A CA 1
ATOM 575 C C . VAL A 1 77 ? -11.709 -14.437 16.107 1.00 97.31 77 VAL A C 1
ATOM 577 O O . VAL A 1 77 ? -12.791 -14.403 16.678 1.00 97.31 77 VAL A O 1
ATOM 580 N N . LEU A 1 78 ? -11.400 -15.412 15.246 1.00 97.31 78 LEU A N 1
ATOM 581 C CA . LEU A 1 78 ? -12.349 -16.456 14.830 1.00 97.31 78 LEU A CA 1
ATOM 582 C C . LEU A 1 78 ? -12.735 -17.431 15.955 1.00 97.31 78 LEU A C 1
ATOM 584 O O . LEU A 1 78 ? -13.692 -18.186 15.806 1.00 97.31 78 LEU A O 1
ATOM 588 N N . THR A 1 79 ? -11.968 -17.459 17.044 1.00 97.06 79 THR A N 1
ATOM 589 C CA . THR A 1 79 ? -12.123 -18.417 18.151 1.00 97.06 79 THR A CA 1
ATOM 590 C C . THR A 1 79 ? -12.313 -17.751 19.513 1.00 97.06 79 THR A C 1
ATOM 592 O O . THR A 1 79 ? -12.543 -18.453 20.498 1.00 97.06 79 THR A O 1
ATOM 595 N N . ASP A 1 80 ? -12.203 -16.421 19.604 1.00 98.31 80 ASP A N 1
ATOM 596 C CA . ASP A 1 80 ? -12.399 -15.705 20.866 1.00 98.31 80 ASP A CA 1
ATOM 597 C C . ASP A 1 80 ? -13.888 -15.742 21.256 1.00 98.31 80 ASP A C 1
ATOM 599 O O . ASP A 1 80 ? -14.734 -15.330 20.463 1.00 98.31 80 ASP A O 1
ATOM 603 N N . PRO A 1 81 ? -14.246 -16.185 22.476 1.00 98.12 81 PRO A N 1
ATOM 604 C CA . PRO A 1 81 ? -15.643 -16.323 22.894 1.00 98.12 81 PRO A CA 1
ATOM 605 C C . PRO A 1 81 ? -16.400 -14.989 22.990 1.00 98.12 81 PRO A C 1
ATOM 607 O O . PRO A 1 81 ? -17.622 -14.986 23.127 1.00 98.12 81 PRO A O 1
ATOM 610 N N . ARG A 1 82 ? -15.696 -13.851 22.961 1.00 98.50 82 ARG A N 1
ATOM 611 C CA . ARG A 1 82 ? -16.302 -12.515 22.921 1.00 98.50 82 ARG A CA 1
ATOM 612 C C . ARG A 1 82 ? -16.655 -12.089 21.499 1.00 98.50 82 ARG A C 1
ATOM 614 O O . ARG A 1 82 ? -17.373 -11.102 21.359 1.00 98.50 82 ARG A O 1
ATOM 621 N N . CYS A 1 83 ? -16.146 -12.767 20.470 1.00 98.50 83 CYS A N 1
ATOM 622 C CA . CYS A 1 83 ? -16.392 -12.423 19.077 1.00 98.50 83 CYS A CA 1
ATOM 623 C C . CYS A 1 83 ? -17.432 -13.354 18.445 1.00 98.50 83 CYS A C 1
ATOM 625 O O . CYS A 1 83 ? -17.307 -14.575 18.490 1.00 98.50 83 CYS A O 1
ATOM 627 N N . GLU A 1 84 ? -18.454 -12.768 17.829 1.00 98.25 84 GLU A N 1
ATOM 628 C CA . GLU A 1 84 ? -19.437 -13.476 17.018 1.00 98.25 84 GLU A CA 1
ATOM 629 C C . GLU A 1 84 ? -19.245 -13.086 15.550 1.00 98.25 84 GLU A C 1
ATOM 631 O O . GLU A 1 84 ? -19.342 -11.910 15.193 1.00 98.25 84 GLU A O 1
ATOM 636 N N . ILE A 1 85 ? -18.966 -14.076 14.697 1.00 98.25 85 ILE A N 1
ATOM 637 C CA . ILE A 1 85 ? -18.891 -13.875 13.248 1.00 98.25 85 ILE A CA 1
ATOM 638 C C . ILE A 1 85 ? -20.295 -14.009 12.663 1.00 98.25 85 ILE A C 1
ATOM 640 O O . ILE A 1 85 ? -20.907 -15.076 12.735 1.00 98.25 85 ILE A O 1
ATOM 644 N N . ILE A 1 86 ? -20.789 -12.937 12.050 1.00 97.94 86 ILE A N 1
ATOM 645 C CA . ILE A 1 86 ? -22.132 -12.869 11.476 1.00 97.94 86 ILE A CA 1
ATOM 646 C C . ILE A 1 86 ? -22.004 -12.805 9.954 1.00 97.94 86 ILE A C 1
ATOM 648 O O . ILE A 1 86 ? -21.579 -11.792 9.398 1.00 97.94 86 ILE A O 1
ATOM 652 N N . VAL A 1 87 ? -22.379 -13.891 9.271 1.00 97.75 87 VAL A N 1
ATOM 653 C CA . VAL A 1 87 ? -22.339 -13.945 7.802 1.00 97.75 87 VAL A CA 1
ATOM 654 C C . VAL A 1 87 ? -23.600 -13.307 7.226 1.00 97.75 87 VAL A C 1
ATOM 656 O O . VAL A 1 87 ? -24.631 -13.967 7.084 1.00 97.75 87 VAL A O 1
ATOM 659 N N . GLN A 1 88 ? -23.540 -12.006 6.948 1.00 95.94 88 GLN A N 1
ATOM 660 C CA . GLN A 1 88 ? -24.677 -11.220 6.474 1.00 95.94 88 GLN A CA 1
ATOM 661 C C . GLN A 1 88 ? -24.211 -9.940 5.766 1.00 95.94 88 GLN A C 1
ATOM 663 O O . GLN A 1 88 ? -23.139 -9.406 6.044 1.00 95.94 88 GLN A O 1
ATOM 668 N N . ASP A 1 89 ? -25.055 -9.409 4.881 1.00 95.31 89 ASP A N 1
ATOM 669 C CA . ASP A 1 89 ? -24.907 -8.046 4.372 1.00 95.31 89 ASP A CA 1
ATOM 670 C C . ASP A 1 89 ? -24.980 -7.012 5.513 1.00 95.31 89 ASP A C 1
ATOM 672 O O . ASP A 1 89 ? -25.940 -6.985 6.292 1.00 95.31 89 ASP A O 1
ATOM 676 N N . ALA A 1 90 ? -23.975 -6.134 5.579 1.00 94.50 90 ALA A N 1
ATOM 677 C CA . ALA A 1 90 ? -23.832 -5.138 6.636 1.00 94.50 90 ALA A CA 1
ATOM 678 C C . ALA A 1 90 ? -25.003 -4.145 6.668 1.00 94.50 90 ALA A C 1
ATOM 680 O O . ALA A 1 90 ? -25.528 -3.846 7.740 1.00 94.50 90 ALA A O 1
ATOM 681 N N . ARG A 1 91 ? -25.459 -3.663 5.503 1.00 94.50 91 ARG A N 1
ATOM 682 C CA . ARG A 1 91 ? -26.571 -2.701 5.421 1.00 94.50 91 ARG A CA 1
ATOM 683 C C . ARG A 1 91 ? -27.861 -3.312 5.956 1.00 94.50 91 ARG A C 1
ATOM 685 O O . ARG A 1 91 ? -28.510 -2.722 6.817 1.00 94.50 91 ARG A O 1
ATOM 692 N N . SER A 1 92 ? -28.198 -4.508 5.488 1.00 95.19 92 SER A N 1
ATOM 693 C CA . SER A 1 92 ? -29.377 -5.254 5.926 1.00 95.19 92 SER A CA 1
ATOM 694 C C . SER A 1 92 ? -29.322 -5.548 7.424 1.00 95.19 92 SER A C 1
ATOM 696 O O . SER A 1 92 ? -30.320 -5.368 8.119 1.00 95.19 92 SER A O 1
ATOM 698 N N . HIS A 1 93 ? -28.157 -5.945 7.945 1.00 97.25 93 HIS A N 1
ATOM 699 C CA . HIS A 1 93 ? -27.997 -6.214 9.371 1.00 97.25 93 HIS A CA 1
ATOM 700 C C . HIS A 1 93 ? -28.220 -4.962 10.226 1.00 97.25 93 HIS A C 1
ATOM 702 O O . HIS A 1 93 ? -29.022 -4.999 11.155 1.00 97.25 93 HIS A O 1
ATOM 708 N N . VAL A 1 94 ? -27.559 -3.845 9.903 1.00 97.31 94 VAL A N 1
ATOM 709 C CA . VAL A 1 94 ? -27.658 -2.584 10.665 1.00 97.31 94 VAL A CA 1
ATOM 710 C C . VAL A 1 94 ? -29.096 -2.059 10.702 1.00 97.31 94 VAL A C 1
ATOM 712 O O . VAL A 1 94 ? -29.557 -1.558 11.733 1.00 97.31 94 VAL A O 1
ATOM 715 N N . VAL A 1 95 ? -29.823 -2.187 9.590 1.00 95.56 95 VAL A N 1
ATOM 716 C CA . VAL A 1 95 ? -31.229 -1.774 9.508 1.00 95.56 95 VAL A CA 1
ATOM 717 C C . VAL A 1 95 ? -32.118 -2.647 10.399 1.00 95.56 95 VAL A C 1
ATOM 719 O O . VAL A 1 95 ? -32.996 -2.112 11.074 1.00 95.56 95 VAL A O 1
ATOM 722 N N . LEU A 1 96 ? -31.879 -3.960 10.449 1.00 96.31 96 LEU A N 1
ATOM 723 C CA . LEU A 1 96 ? -32.779 -4.927 11.088 1.00 96.31 96 LEU A CA 1
ATOM 724 C C . LEU A 1 96 ? -32.445 -5.261 12.550 1.00 96.31 96 LEU A C 1
ATOM 726 O O . LEU A 1 96 ? -33.339 -5.665 13.288 1.00 96.31 96 LEU A O 1
ATOM 730 N N . THR A 1 97 ? -31.189 -5.136 12.982 1.00 96.62 97 THR A N 1
ATOM 731 C CA . THR A 1 97 ? -30.778 -5.505 14.349 1.00 96.62 97 THR A CA 1
ATOM 732 C C . THR A 1 97 ? -31.277 -4.502 15.375 1.00 96.62 97 THR A C 1
ATOM 734 O O . THR A 1 97 ? -31.050 -3.318 15.206 1.00 96.62 97 THR A O 1
ATOM 737 N N . ASP A 1 98 ? -31.860 -4.929 16.496 1.00 95.94 98 ASP A N 1
ATOM 738 C CA . ASP A 1 98 ? -32.222 -4.011 17.591 1.00 95.94 98 ASP A CA 1
ATOM 739 C C . ASP A 1 98 ? -31.084 -3.729 18.577 1.00 95.94 98 ASP A C 1
ATOM 741 O O . ASP A 1 98 ? -31.227 -2.914 19.495 1.00 95.94 98 ASP A O 1
ATOM 745 N N . ARG A 1 99 ? -29.927 -4.370 18.381 1.00 96.94 99 ARG A N 1
ATOM 746 C CA . ARG A 1 99 ? -28.757 -4.156 19.230 1.00 96.94 99 ARG A CA 1
ATOM 747 C C . ARG A 1 99 ? -28.176 -2.763 19.015 1.00 96.94 99 ARG A C 1
ATOM 749 O O . ARG A 1 99 ? -28.193 -2.210 17.914 1.00 96.94 99 ARG A O 1
ATOM 756 N N . ARG A 1 100 ? -27.638 -2.213 20.102 1.00 98.25 100 ARG A N 1
ATOM 757 C CA . ARG A 1 100 ? -26.855 -0.982 20.094 1.00 98.25 100 ARG A CA 1
ATOM 758 C C . ARG A 1 100 ? -25.432 -1.263 20.545 1.00 98.25 100 ARG A C 1
ATOM 760 O O . ARG A 1 100 ? -25.213 -2.183 21.332 1.00 98.25 100 ARG A O 1
ATOM 767 N N . TYR A 1 101 ? -24.509 -0.446 20.061 1.00 98.75 101 TYR A N 1
ATOM 768 C CA . TYR A 1 101 ? -23.077 -0.623 20.246 1.00 98.75 101 TYR A CA 1
ATOM 769 C C . TYR A 1 101 ? -22.426 0.664 20.740 1.00 98.75 101 TYR A C 1
ATOM 771 O O . TYR A 1 101 ? -22.836 1.765 20.377 1.00 98.75 101 TYR A O 1
ATOM 779 N N . ASP A 1 102 ? -21.384 0.532 21.548 1.00 98.69 102 ASP A N 1
ATOM 780 C CA . ASP A 1 102 ? -20.566 1.667 21.986 1.00 98.69 102 ASP A CA 1
ATOM 781 C C . ASP A 1 102 ? -19.659 2.148 20.855 1.00 98.69 102 ASP A C 1
ATOM 783 O O . ASP A 1 102 ? -19.419 3.343 20.687 1.00 98.69 102 ASP A O 1
ATOM 787 N N . VAL A 1 103 ? -19.175 1.204 20.049 1.00 98.75 103 VAL A N 1
ATOM 788 C CA . VAL A 1 103 ? -18.342 1.483 18.885 1.00 98.75 103 VAL A CA 1
ATOM 789 C C . VAL A 1 103 ? -18.864 0.716 17.679 1.00 98.75 103 VAL A C 1
ATOM 791 O O . VAL A 1 103 ? -19.180 -0.470 17.773 1.00 98.75 103 VAL A O 1
ATOM 794 N N . ILE A 1 104 ? -18.916 1.392 16.535 1.00 98.81 104 ILE A N 1
ATOM 795 C CA . ILE A 1 104 ? -19.118 0.756 15.234 1.00 98.81 104 ILE A CA 1
ATOM 796 C C . ILE A 1 104 ? -17.936 1.135 14.344 1.00 98.81 104 ILE A C 1
ATOM 798 O O . ILE A 1 104 ? -17.630 2.315 14.190 1.00 98.81 104 ILE A O 1
ATOM 802 N N . THR A 1 105 ? -17.267 0.155 13.752 1.00 98.31 105 THR A N 1
ATOM 803 C CA . THR A 1 105 ? -16.227 0.382 12.742 1.00 98.31 105 THR A CA 1
ATOM 804 C C . THR A 1 105 ? -16.667 -0.210 11.418 1.00 98.31 105 THR A C 1
ATOM 806 O O . THR A 1 105 ? -17.444 -1.164 11.389 1.00 98.31 105 THR A O 1
ATOM 809 N N . SER A 1 106 ? -16.221 0.376 10.313 1.00 97.56 106 SER A N 1
ATOM 810 C CA . SER A 1 106 ? -16.653 -0.049 8.989 1.00 97.56 106 SER A CA 1
ATOM 811 C C . SER A 1 106 ? -15.543 0.110 7.959 1.00 97.56 106 SER A C 1
ATOM 813 O O . SER A 1 106 ? -15.010 1.204 7.757 1.00 97.56 106 SER A O 1
ATOM 815 N N . GLU A 1 107 ? -15.218 -1.001 7.302 1.00 91.88 107 GLU A N 1
ATOM 816 C CA . GLU A 1 107 ? -14.221 -1.119 6.235 1.00 91.88 107 GLU A CA 1
ATOM 817 C C . GLU A 1 107 ? -14.826 -1.907 5.057 1.00 91.88 107 GLU A C 1
ATOM 819 O O . GLU A 1 107 ? -14.479 -3.061 4.808 1.00 91.88 107 GLU A O 1
ATOM 824 N N . PRO A 1 108 ? -15.816 -1.328 4.352 1.00 90.50 108 PRO A N 1
ATOM 825 C CA . PRO A 1 108 ? -16.393 -1.940 3.173 1.00 90.50 108 PRO A CA 1
ATOM 826 C C . PRO A 1 108 ? -15.392 -1.895 2.018 1.00 90.50 108 PRO A C 1
ATOM 828 O O . PRO A 1 108 ? -14.375 -1.207 2.070 1.00 90.50 108 PRO A O 1
ATOM 831 N N . SER A 1 109 ? -15.718 -2.581 0.925 1.00 88.31 109 SER A N 1
ATOM 832 C CA . SER A 1 109 ? -14.925 -2.475 -0.300 1.00 88.31 109 SER A CA 1
ATOM 833 C C . SER A 1 109 ? -15.018 -1.072 -0.936 1.00 88.31 109 SER A C 1
ATOM 835 O O . SER A 1 109 ? -15.653 -0.153 -0.412 1.00 88.31 109 SER A O 1
ATOM 837 N N . ASN A 1 110 ? -14.369 -0.872 -2.081 1.00 86.81 110 ASN A N 1
ATOM 838 C CA . ASN A 1 110 ? -14.319 0.436 -2.733 1.00 86.81 110 ASN A CA 1
ATOM 839 C C . ASN A 1 110 ? -15.723 0.915 -3.185 1.00 86.81 110 ASN A C 1
ATOM 841 O O . ASN A 1 110 ? -16.464 0.116 -3.761 1.00 86.81 110 ASN A O 1
ATOM 845 N N . PRO A 1 111 ? -16.084 2.212 -3.046 1.00 85.69 111 PRO A N 1
ATOM 846 C CA . PRO A 1 111 ? -17.428 2.718 -3.367 1.00 85.69 111 PRO A CA 1
ATOM 847 C C . PRO A 1 111 ? -17.837 2.595 -4.839 1.00 85.69 111 PRO A C 1
ATOM 849 O O . PRO A 1 111 ? -19.020 2.648 -5.150 1.00 85.69 111 PRO A O 1
ATOM 852 N N . TRP A 1 112 ? -16.876 2.444 -5.755 1.00 80.06 112 TRP A N 1
ATOM 853 C CA . TRP A 1 112 ? -17.149 2.206 -7.177 1.00 80.06 112 TRP A CA 1
ATOM 854 C C . TRP A 1 112 ? -17.535 0.752 -7.484 1.00 80.06 112 TRP A C 1
ATOM 856 O O . TRP A 1 112 ? -17.897 0.444 -8.620 1.00 80.06 112 TRP A O 1
ATOM 866 N N . MET A 1 113 ? -17.444 -0.160 -6.511 1.00 81.69 113 MET A N 1
ATOM 867 C CA . MET A 1 113 ? -17.988 -1.505 -6.656 1.00 81.69 113 MET A CA 1
ATOM 868 C C . MET A 1 113 ? -19.509 -1.474 -6.517 1.00 81.69 113 MET A C 1
ATOM 870 O O . MET A 1 113 ? -20.048 -0.872 -5.591 1.00 81.69 113 MET A O 1
ATOM 874 N N . ALA A 1 114 ? -20.190 -2.154 -7.440 1.00 80.00 114 ALA A N 1
ATOM 875 C CA . ALA A 1 114 ? -21.647 -2.178 -7.498 1.00 80.00 114 ALA A CA 1
ATOM 876 C C . ALA A 1 114 ? -22.262 -2.576 -6.147 1.00 80.00 114 ALA A C 1
ATOM 878 O O . ALA A 1 114 ? -21.881 -3.590 -5.557 1.00 80.00 114 ALA A O 1
ATOM 879 N N . GLY A 1 115 ? -23.214 -1.771 -5.670 1.00 84.56 115 GLY A N 1
ATOM 880 C CA . GLY A 1 115 ? -23.919 -1.985 -4.403 1.00 84.56 115 GLY A CA 1
ATOM 881 C C . GLY A 1 115 ? -23.185 -1.495 -3.150 1.00 84.56 115 GLY A C 1
ATOM 882 O O . GLY A 1 115 ? -23.822 -1.331 -2.108 1.00 84.56 115 GLY A O 1
ATOM 883 N N . VAL A 1 116 ? -21.885 -1.193 -3.232 1.00 89.06 116 VAL A N 1
ATOM 884 C CA . VAL A 1 116 ? -21.092 -0.739 -2.080 1.00 89.06 116 VAL A CA 1
ATOM 885 C C . VAL A 1 116 ? -21.345 0.734 -1.760 1.00 89.06 116 VAL A C 1
ATOM 887 O O . VAL A 1 116 ? -21.324 1.110 -0.588 1.00 89.06 116 VAL A O 1
ATOM 890 N N . ALA A 1 117 ? -21.693 1.564 -2.752 1.00 90.00 117 ALA A N 1
ATOM 891 C CA . ALA A 1 117 ? -22.041 2.970 -2.519 1.00 90.00 117 ALA A CA 1
ATOM 892 C C . ALA A 1 117 ? -23.224 3.141 -1.545 1.00 90.00 117 ALA A C 1
ATOM 894 O O . ALA A 1 117 ? -23.329 4.161 -0.868 1.00 90.00 117 ALA A O 1
ATOM 895 N N . GLY A 1 118 ? -24.087 2.124 -1.410 1.00 92.50 118 GLY A N 1
ATOM 896 C CA . GLY A 1 118 ? -25.174 2.109 -0.428 1.00 92.50 118 GLY A CA 1
ATOM 897 C C . GLY A 1 118 ? -24.704 2.259 1.026 1.00 92.50 118 GLY A C 1
ATOM 898 O O . GLY A 1 118 ? -25.446 2.804 1.841 1.00 92.50 118 GLY A O 1
ATOM 899 N N . LEU A 1 119 ? -23.466 1.851 1.333 1.00 95.00 119 LEU A N 1
ATOM 900 C CA . LEU A 1 119 ? -22.826 1.976 2.651 1.00 95.00 119 LEU A CA 1
ATOM 901 C C . LEU A 1 119 ? -22.251 3.380 2.919 1.00 95.00 119 LEU A C 1
ATOM 903 O O . LEU A 1 119 ? -21.622 3.606 3.948 1.00 95.00 119 LEU A O 1
ATOM 907 N N . PHE A 1 120 ? -22.471 4.332 2.010 1.00 96.25 120 PHE A N 1
ATOM 908 C CA . PHE A 1 120 ? -21.994 5.710 2.133 1.00 96.25 120 PHE A CA 1
ATOM 909 C C . PHE A 1 120 ? -23.122 6.750 2.043 1.00 96.25 120 PHE A C 1
ATOM 911 O O . PHE A 1 120 ? -22.862 7.943 1.893 1.00 96.25 120 PHE A O 1
ATOM 918 N N . THR A 1 121 ? -24.379 6.312 2.138 1.00 96.75 121 THR A N 1
ATOM 919 C CA . THR A 1 121 ? -25.571 7.166 2.024 1.00 96.75 121 THR A CA 1
ATOM 920 C C . THR A 1 121 ? -25.978 7.798 3.355 1.00 96.75 121 THR A C 1
ATOM 922 O O . THR A 1 121 ? -25.702 7.261 4.429 1.00 96.75 121 THR A O 1
ATOM 925 N N . GLU A 1 122 ? -26.706 8.918 3.292 1.00 97.62 122 GLU A N 1
ATOM 926 C CA . GLU A 1 122 ? -27.313 9.539 4.480 1.00 97.62 122 GLU A CA 1
ATOM 927 C C . GLU A 1 122 ? -28.209 8.557 5.257 1.00 97.62 122 GLU A C 1
ATOM 929 O O . GLU A 1 122 ? -28.168 8.530 6.486 1.00 97.62 122 GLU A O 1
ATOM 934 N N . GLU A 1 123 ? -28.990 7.720 4.566 1.00 97.69 123 GLU A N 1
ATOM 935 C CA . GLU A 1 123 ? -29.843 6.711 5.199 1.00 97.69 123 GLU A CA 1
ATOM 936 C C . GLU A 1 123 ? -29.034 5.639 5.940 1.00 97.69 123 GLU A C 1
ATOM 938 O O . GLU A 1 123 ? -29.363 5.306 7.082 1.00 97.69 123 GLU A O 1
ATOM 943 N N . PHE A 1 124 ? -27.954 5.132 5.338 1.00 97.50 124 PHE A N 1
ATOM 944 C CA . PHE A 1 124 ? -27.083 4.168 6.006 1.00 97.50 124 PHE A CA 1
ATOM 945 C C . PHE A 1 124 ? -26.403 4.781 7.232 1.00 97.50 124 PHE A C 1
ATOM 947 O O . PHE A 1 124 ? -26.448 4.196 8.315 1.00 97.50 124 PHE A O 1
ATOM 954 N N . PHE A 1 125 ? -25.848 5.990 7.112 1.00 98.12 125 PHE A N 1
ATOM 955 C CA . PHE A 1 125 ? -25.263 6.682 8.260 1.00 98.12 125 PHE A CA 1
ATOM 956 C C . PHE A 1 125 ? -26.299 6.939 9.362 1.00 98.12 125 PHE A C 1
ATOM 958 O O . PHE A 1 125 ? -25.988 6.786 10.544 1.00 98.12 125 PHE A O 1
ATOM 965 N N . ALA A 1 126 ? -27.543 7.284 9.011 1.00 98.12 126 ALA A N 1
ATOM 966 C CA . ALA A 1 126 ? -28.616 7.464 9.988 1.00 98.12 126 ALA A CA 1
ATOM 967 C C . ALA A 1 126 ? -28.959 6.146 10.701 1.00 98.12 126 ALA A C 1
ATOM 969 O O . ALA A 1 126 ? -29.144 6.137 11.923 1.00 98.12 126 ALA A O 1
ATOM 970 N N . ALA A 1 127 ? -28.975 5.028 9.969 1.00 98.31 127 ALA A N 1
ATOM 971 C CA . ALA A 1 127 ? -29.146 3.702 10.547 1.00 98.31 127 ALA A CA 1
ATOM 972 C C . ALA A 1 127 ? -28.007 3.386 11.530 1.00 98.31 127 ALA A C 1
ATOM 974 O O . ALA A 1 127 ? -28.284 3.049 12.680 1.00 98.31 127 ALA A O 1
ATOM 975 N N . ILE A 1 128 ? -26.746 3.618 11.151 1.00 98.38 128 ILE A N 1
ATOM 976 C CA . ILE A 1 128 ? -25.578 3.469 12.037 1.00 98.38 128 ILE A CA 1
ATOM 977 C C . ILE A 1 128 ? -25.724 4.319 13.305 1.00 98.38 128 ILE A C 1
ATOM 979 O O . ILE A 1 128 ? -25.610 3.798 14.415 1.00 98.38 128 ILE A O 1
ATOM 983 N N . ARG A 1 129 ? -26.050 5.613 13.172 1.00 98.00 129 ARG A N 1
ATOM 984 C CA . ARG A 1 129 ? -26.253 6.520 14.316 1.00 98.00 129 ARG A CA 1
ATOM 985 C C . ARG A 1 129 ? -27.334 6.010 15.265 1.00 98.00 129 ARG A C 1
ATOM 987 O O . ARG A 1 129 ? -27.189 6.119 16.483 1.00 98.00 129 ARG A O 1
ATOM 994 N N . SER A 1 130 ? -28.405 5.435 14.717 1.00 97.81 130 SER A N 1
ATOM 995 C CA . SER A 1 130 ? -29.495 4.852 15.501 1.00 97.81 130 SER A CA 1
ATOM 996 C C . SER A 1 130 ? -29.065 3.603 16.276 1.00 97.81 130 SER A C 1
ATOM 998 O O . SER A 1 130 ? -29.650 3.340 17.327 1.00 97.81 130 SER A O 1
ATOM 1000 N N . ARG A 1 131 ? -28.032 2.880 15.814 1.00 98.44 131 ARG A N 1
ATOM 1001 C CA . ARG A 1 131 ? -27.454 1.701 16.481 1.00 98.44 131 ARG A CA 1
ATOM 1002 C C . ARG A 1 131 ? -26.255 2.009 17.380 1.00 98.44 131 ARG A C 1
ATOM 1004 O O . ARG A 1 131 ? -25.789 1.114 18.069 1.00 98.44 131 ARG A O 1
ATOM 1011 N N . LEU A 1 132 ? -25.780 3.248 17.466 1.00 98.50 132 LEU A N 1
ATOM 1012 C CA . LEU A 1 132 ? -24.842 3.622 18.530 1.00 98.50 132 LEU A CA 1
ATOM 1013 C C . LEU A 1 132 ? -25.547 3.715 19.892 1.00 98.50 132 LEU A C 1
ATOM 1015 O O . LEU A 1 132 ? -26.758 3.923 19.948 1.00 98.50 132 LEU A O 1
ATOM 1019 N N . ASN A 1 133 ? -24.814 3.583 20.994 1.00 97.88 133 ASN A N 1
ATOM 1020 C CA . ASN A 1 133 ? -25.189 3.984 22.356 1.00 97.88 133 ASN A CA 1
ATOM 1021 C C . ASN A 1 133 ? -24.884 5.478 22.582 1.00 97.88 133 ASN A C 1
ATOM 1023 O O . ASN A 1 133 ? -24.124 6.050 21.798 1.00 97.88 133 ASN A O 1
ATOM 1027 N N . PRO A 1 134 ? -25.462 6.142 23.604 1.00 95.56 134 PRO A N 1
ATOM 1028 C CA . PRO A 1 134 ? -25.012 7.472 24.023 1.00 95.56 134 PRO A CA 1
ATOM 1029 C C . PRO A 1 134 ? -23.505 7.476 24.308 1.00 95.56 134 PRO A C 1
ATOM 1031 O O . PRO A 1 134 ? -22.992 6.557 24.942 1.00 95.56 134 PRO A O 1
ATOM 1034 N N . GLY A 1 135 ? -22.797 8.483 23.809 1.00 93.75 135 GLY A N 1
ATOM 1035 C CA . GLY A 1 135 ? -21.336 8.569 23.818 1.00 93.75 135 GLY A CA 1
ATOM 1036 C C . GLY A 1 135 ? -20.643 7.727 22.741 1.00 93.75 135 GLY A C 1
ATOM 1037 O O . GLY A 1 135 ? -19.416 7.740 22.668 1.00 93.75 135 GLY A O 1
ATOM 1038 N N . GLY A 1 136 ? -21.401 7.011 21.904 1.00 97.19 136 GLY A N 1
ATOM 1039 C CA . GLY A 1 136 ? -20.849 6.061 20.949 1.00 97.19 136 GLY A CA 1
ATOM 1040 C C . GLY A 1 136 ? -20.095 6.704 19.784 1.00 97.19 136 GLY A C 1
ATOM 1041 O O . GLY A 1 136 ? -20.410 7.818 19.347 1.00 97.19 136 GLY A O 1
ATOM 1042 N N . ILE A 1 137 ? -19.110 5.965 19.267 1.00 98.12 137 ILE A N 1
ATOM 1043 C CA . ILE A 1 137 ? -18.206 6.404 18.196 1.00 98.12 137 ILE A CA 1
ATOM 1044 C C . ILE A 1 137 ? -18.385 5.509 16.967 1.00 98.12 137 ILE A C 1
ATOM 1046 O O . ILE A 1 137 ? -18.354 4.282 17.068 1.00 98.12 137 ILE A O 1
ATOM 1050 N N . PHE A 1 138 ? -18.538 6.127 15.798 1.00 98.44 138 PHE A N 1
ATOM 1051 C CA . PHE A 1 138 ? -18.517 5.448 14.505 1.00 98.44 138 PHE A CA 1
ATOM 1052 C C . PHE A 1 138 ? -17.258 5.823 13.729 1.00 98.44 138 PHE A C 1
ATOM 1054 O O . PHE A 1 138 ? -16.920 7.002 13.640 1.00 98.44 138 PHE A O 1
ATOM 1061 N N . VAL A 1 139 ? -16.569 4.834 13.157 1.00 98.19 139 VAL A N 1
ATOM 1062 C CA . VAL A 1 139 ? -15.402 5.069 12.300 1.00 98.19 139 VAL A CA 1
ATOM 1063 C C . VAL A 1 139 ? -15.554 4.345 10.972 1.00 98.19 139 VAL A C 1
ATOM 1065 O O . VAL A 1 139 ? -15.751 3.133 10.944 1.00 98.19 139 VAL A O 1
ATOM 1068 N N . GLN A 1 140 ? -15.438 5.089 9.876 1.00 97.81 140 GLN A N 1
ATOM 1069 C CA . GLN A 1 140 ? -15.598 4.586 8.513 1.00 97.81 140 GLN A CA 1
ATOM 1070 C C . GLN A 1 140 ? -14.346 4.881 7.693 1.00 97.81 140 GLN A C 1
ATOM 1072 O O . GLN A 1 140 ? -13.933 6.038 7.594 1.00 97.81 140 GLN A O 1
ATOM 1077 N N . TRP A 1 141 ? -13.770 3.854 7.072 1.00 96.31 141 TRP A N 1
ATOM 1078 C CA . TRP A 1 141 ? -12.712 4.031 6.075 1.00 96.31 141 TRP A CA 1
ATOM 1079 C C . TRP A 1 141 ? -13.259 4.595 4.755 1.00 96.31 141 TRP A C 1
ATOM 1081 O O . TRP A 1 141 ? -14.355 4.222 4.326 1.00 96.31 141 TRP A O 1
ATOM 1091 N N . LEU A 1 142 ? -12.476 5.470 4.112 1.00 93.56 142 LEU A N 1
ATOM 1092 C CA . LEU A 1 142 ? -12.652 5.916 2.729 1.00 93.56 142 LEU A CA 1
ATOM 1093 C C . LEU A 1 142 ? -11.292 6.191 2.063 1.00 93.56 142 LEU A C 1
ATOM 1095 O O . LEU A 1 142 ? -10.428 6.854 2.638 1.00 93.56 142 LEU A O 1
ATOM 1099 N N . HIS A 1 143 ? -11.136 5.764 0.811 1.00 89.38 143 HIS A N 1
ATOM 1100 C CA . HIS A 1 143 ? -9.962 6.069 -0.010 1.00 89.38 143 HIS A CA 1
ATOM 1101 C C . HIS A 1 143 ? -10.196 7.251 -0.964 1.00 89.38 143 HIS A C 1
ATOM 1103 O O . HIS A 1 143 ? -11.326 7.530 -1.343 1.00 89.38 143 HIS A O 1
ATOM 1109 N N . SER A 1 144 ? -9.134 7.916 -1.422 1.00 87.06 144 SER A N 1
ATOM 1110 C CA . SER A 1 144 ? -9.179 8.960 -2.459 1.00 87.06 144 SER A CA 1
ATOM 1111 C C . SER A 1 144 ? -8.593 8.539 -3.810 1.00 87.06 144 SER A C 1
ATOM 1113 O O . SER A 1 144 ? -8.766 9.241 -4.802 1.00 87.06 144 SER A O 1
ATOM 1115 N N . TYR A 1 145 ? -7.910 7.392 -3.893 1.00 82.25 145 TYR A N 1
ATOM 1116 C CA . TYR A 1 145 ? -7.421 6.865 -5.173 1.00 82.25 145 TYR A CA 1
ATOM 1117 C C . TYR A 1 145 ? -8.583 6.355 -6.040 1.00 82.25 145 TYR A C 1
ATOM 1119 O O . TYR A 1 145 ? -9.564 5.857 -5.506 1.00 82.25 145 TYR A O 1
ATOM 1127 N N . GLN A 1 146 ? -8.477 6.407 -7.374 1.00 78.69 146 GLN A N 1
ATOM 1128 C CA . GLN A 1 146 ? -9.518 5.885 -8.288 1.00 78.69 146 GLN A CA 1
ATOM 1129 C C . GLN A 1 146 ? -10.926 6.459 -8.020 1.00 78.69 146 GLN A C 1
ATOM 1131 O O . GLN A 1 146 ? -11.932 5.768 -8.182 1.00 78.69 146 GLN A O 1
ATOM 1136 N N . MET A 1 147 ? -10.987 7.707 -7.560 1.00 82.56 147 MET A N 1
ATOM 1137 C CA . MET A 1 147 ? -12.211 8.430 -7.241 1.00 82.56 147 MET A CA 1
ATOM 1138 C C . MET A 1 147 ? -12.002 9.916 -7.538 1.00 82.56 147 MET A C 1
ATOM 1140 O O . MET A 1 147 ? -10.881 10.414 -7.452 1.00 82.56 147 MET A O 1
ATOM 1144 N N . ASP A 1 148 ? -13.071 10.622 -7.901 1.00 85.69 148 ASP A N 1
ATOM 1145 C CA . ASP A 1 148 ? -13.045 12.077 -8.046 1.00 85.69 148 ASP A CA 1
ATOM 1146 C C . ASP A 1 148 ? -13.376 12.785 -6.728 1.00 85.69 148 ASP A C 1
ATOM 1148 O O . ASP A 1 148 ? -13.941 12.215 -5.786 1.00 85.69 148 ASP A O 1
ATOM 1152 N N . TRP A 1 149 ? -13.008 14.060 -6.652 1.00 88.75 149 TRP A N 1
ATOM 1153 C CA . TRP A 1 149 ? -13.296 14.891 -5.496 1.00 88.75 149 TRP A CA 1
ATOM 1154 C C . TRP A 1 149 ? -14.791 14.994 -5.218 1.00 88.75 149 TRP A C 1
ATOM 1156 O O . TRP A 1 149 ? -15.187 14.995 -4.058 1.00 88.75 149 TRP A O 1
ATOM 1166 N N . GLU A 1 150 ? -15.625 15.073 -6.257 1.00 89.62 150 GLU A N 1
ATOM 1167 C CA . GLU A 1 150 ? -17.064 15.265 -6.077 1.00 89.62 150 GLU A CA 1
ATOM 1168 C C . GLU A 1 150 ? -17.719 14.056 -5.395 1.00 89.62 150 GLU A C 1
ATOM 1170 O O . GLU A 1 150 ? -18.560 14.241 -4.515 1.00 89.62 150 GLU A O 1
ATOM 1175 N N . SER A 1 151 ? -17.293 12.827 -5.712 1.00 91.06 151 SER A N 1
ATOM 1176 C CA . SER A 1 151 ? -17.750 11.624 -5.005 1.00 91.06 151 SER A CA 1
ATOM 1177 C C . SER A 1 151 ? -17.240 11.597 -3.565 1.00 91.06 151 SER A C 1
ATOM 1179 O O . SER A 1 151 ? -18.027 11.355 -2.651 1.00 91.06 151 SER A O 1
ATOM 1181 N N . PHE A 1 152 ? -15.959 11.911 -3.333 1.00 92.19 152 PHE A N 1
ATOM 1182 C CA . PHE A 1 152 ? -15.393 11.982 -1.977 1.00 92.19 152 PHE A CA 1
ATOM 1183 C C . PHE A 1 152 ? -16.123 13.016 -1.106 1.00 92.19 152 PHE A C 1
ATOM 1185 O O . PHE A 1 152 ? -16.519 12.727 0.024 1.00 92.19 152 PHE A O 1
ATOM 1192 N N . ALA A 1 153 ? -16.359 14.211 -1.651 1.00 93.69 153 ALA A N 1
ATOM 1193 C CA . ALA A 1 153 ? -17.058 15.291 -0.971 1.00 93.69 153 ALA A CA 1
ATOM 1194 C C . ALA A 1 153 ? -18.543 14.970 -0.756 1.00 93.69 153 ALA A C 1
ATOM 1196 O O . ALA A 1 153 ? -19.093 15.315 0.287 1.00 93.69 153 ALA A O 1
ATOM 1197 N N . ALA A 1 154 ? -19.203 14.272 -1.687 1.00 94.94 154 ALA A N 1
ATOM 1198 C CA . ALA A 1 154 ? -20.585 13.833 -1.511 1.00 94.94 154 ALA A CA 1
ATOM 1199 C C . ALA A 1 154 ? -20.750 12.892 -0.306 1.00 94.94 154 ALA A C 1
ATOM 1201 O O . ALA A 1 154 ? -21.694 13.072 0.467 1.00 94.94 154 ALA A O 1
ATOM 1202 N N . ILE A 1 155 ? -19.815 11.953 -0.113 1.00 95.75 155 ILE A N 1
ATOM 1203 C CA . ILE A 1 155 ? -19.776 11.062 1.058 1.00 95.75 155 ILE A CA 1
ATOM 1204 C C . ILE A 1 155 ? -19.536 11.873 2.336 1.00 95.75 155 ILE A C 1
ATOM 1206 O O . ILE A 1 155 ? -20.296 11.749 3.295 1.00 95.75 155 ILE A O 1
ATOM 1210 N N . GLY A 1 156 ? -18.534 12.759 2.331 1.00 95.56 156 GLY A N 1
ATOM 1211 C CA . GLY A 1 156 ? -18.227 13.625 3.472 1.00 95.56 156 GLY A CA 1
ATOM 1212 C C . GLY A 1 156 ? -19.407 14.508 3.901 1.00 95.56 156 GLY A C 1
ATOM 1213 O O . GLY A 1 156 ? -19.711 14.603 5.088 1.00 95.56 156 GLY A O 1
ATOM 1214 N N . ARG A 1 157 ? -20.140 15.092 2.941 1.00 96.31 157 ARG A N 1
ATOM 1215 C CA . ARG A 1 157 ? -21.362 15.879 3.202 1.00 96.31 157 ARG A CA 1
ATOM 1216 C C . ARG A 1 157 ? -22.509 15.028 3.740 1.00 96.31 157 ARG A C 1
ATOM 1218 O O . ARG A 1 157 ? -23.232 15.483 4.623 1.00 96.31 157 ARG A O 1
ATOM 1225 N N . ALA A 1 158 ? -22.715 13.827 3.194 1.00 97.00 158 ALA A N 1
ATOM 1226 C CA . ALA A 1 158 ? -23.735 12.906 3.695 1.00 97.00 158 ALA A CA 1
ATOM 1227 C C . ALA A 1 158 ? -23.466 12.533 5.158 1.00 97.00 158 ALA A C 1
ATOM 1229 O O . ALA A 1 158 ? -24.383 12.542 5.980 1.00 97.00 158 ALA A O 1
ATOM 1230 N N . LEU A 1 159 ? -22.199 12.286 5.485 1.00 96.00 159 LEU A N 1
ATOM 1231 C CA . LEU A 1 159 ? -21.762 11.973 6.835 1.00 96.00 159 LEU A CA 1
ATOM 1232 C C . LEU A 1 159 ? -21.941 13.165 7.787 1.00 96.00 159 LEU A C 1
ATOM 1234 O O . LEU A 1 159 ? -22.576 12.995 8.823 1.00 96.00 159 LEU A O 1
ATOM 1238 N N . GLU A 1 160 ? -21.493 14.371 7.417 1.00 95.06 160 GLU A N 1
ATOM 1239 C CA . GLU A 1 160 ? -21.622 15.587 8.248 1.00 95.06 160 GLU A CA 1
ATOM 1240 C C . GLU A 1 160 ? -23.083 15.927 8.585 1.00 95.06 160 GLU A C 1
ATOM 1242 O O . GLU A 1 160 ? -23.392 16.351 9.696 1.00 95.06 160 GLU A O 1
ATOM 1247 N N . ARG A 1 161 ? -24.023 15.693 7.658 1.00 95.38 161 ARG A N 1
ATOM 1248 C CA . ARG A 1 161 ? -25.460 15.909 7.917 1.00 95.38 161 ARG A CA 1
ATOM 1249 C C . ARG A 1 161 ? -26.011 14.995 9.007 1.00 95.38 161 ARG A C 1
ATOM 1251 O O . ARG A 1 161 ? -26.948 15.376 9.708 1.00 95.38 161 ARG A O 1
ATOM 1258 N N . VAL A 1 162 ? -25.474 13.782 9.124 1.00 97.00 162 VAL A N 1
ATOM 1259 C CA . VAL A 1 162 ? -25.928 12.794 10.107 1.00 97.00 162 VAL A CA 1
ATOM 1260 C C . VAL A 1 162 ? -25.126 12.887 11.403 1.00 97.00 162 VAL A C 1
ATOM 1262 O O . VAL A 1 162 ? -25.706 12.744 12.481 1.00 97.00 162 VAL A O 1
ATOM 1265 N N . PHE A 1 163 ? -23.827 13.153 11.307 1.00 96.19 163 PHE A N 1
ATOM 1266 C CA . PHE A 1 163 ? -22.869 13.251 12.403 1.00 96.19 163 PHE A CA 1
ATOM 1267 C C . PHE A 1 163 ? -22.143 14.605 12.353 1.00 96.19 163 PHE A C 1
ATOM 1269 O O . PHE A 1 163 ? -20.983 14.660 11.937 1.00 96.19 163 PHE A O 1
ATOM 1276 N N . PRO A 1 164 ? -22.802 15.700 12.765 1.00 92.88 164 PRO A N 1
ATOM 1277 C CA . PRO A 1 164 ? -22.178 17.016 12.752 1.00 92.88 164 PRO A CA 1
ATOM 1278 C C . PRO A 1 164 ? -20.986 17.079 13.713 1.00 92.88 164 PRO A C 1
ATOM 1280 O O . PRO A 1 164 ? -21.065 16.586 14.843 1.00 92.88 164 PRO A O 1
ATOM 1283 N N . GLY A 1 165 ? -19.901 17.722 13.278 1.00 88.75 165 GLY A N 1
ATOM 1284 C CA . GLY A 1 165 ? -18.668 17.832 14.067 1.00 88.75 165 GLY A CA 1
ATOM 1285 C C . GLY A 1 165 ? -17.826 16.553 14.070 1.00 88.75 165 GLY A C 1
ATOM 1286 O O . GLY A 1 165 ? -17.225 16.201 15.090 1.00 88.75 165 GLY A O 1
ATOM 1287 N N . SER A 1 166 ? -17.821 15.847 12.939 1.00 92.94 166 SER A N 1
ATOM 1288 C CA . SER A 1 166 ? -16.922 14.720 12.682 1.00 92.94 166 SER A CA 1
ATOM 1289 C C . SER A 1 166 ? -15.515 15.199 12.313 1.00 92.94 166 SER A C 1
ATOM 1291 O O . SER A 1 166 ? -15.298 16.361 11.971 1.00 92.94 166 SER A O 1
ATOM 1293 N N . LEU A 1 167 ? -14.540 14.291 12.364 1.00 93.56 167 LEU A N 1
ATOM 1294 C CA . LEU A 1 167 ? -13.161 14.587 11.972 1.00 93.56 167 LEU A CA 1
ATOM 1295 C C . LEU A 1 167 ? -12.622 13.595 10.949 1.00 93.56 167 LEU A C 1
ATOM 1297 O O . LEU A 1 167 ? -13.061 12.447 10.865 1.00 93.56 167 LEU A O 1
ATOM 1301 N N . LEU A 1 168 ? -11.657 14.065 10.165 1.00 94.88 168 LEU A N 1
ATOM 1302 C CA . LEU A 1 168 ? -10.967 13.300 9.138 1.00 94.88 168 LEU A CA 1
ATOM 1303 C C . LEU A 1 168 ? -9.551 13.001 9.621 1.00 94.88 168 LEU A C 1
ATOM 1305 O O . LEU A 1 168 ? -8.788 13.917 9.940 1.00 94.88 168 LEU A O 1
ATOM 1309 N N . LEU A 1 169 ? -9.189 11.725 9.633 1.00 94.31 169 LEU A N 1
ATOM 1310 C CA . LEU A 1 169 ? -7.874 11.238 10.038 1.00 94.31 169 LEU A CA 1
ATOM 1311 C C . LEU A 1 169 ? -7.214 10.489 8.876 1.00 94.31 169 LEU A C 1
ATOM 1313 O O . LEU A 1 169 ? -7.886 9.770 8.146 1.00 94.31 169 LEU A O 1
ATOM 1317 N N . LYS A 1 170 ? -5.903 10.648 8.683 1.00 93.38 170 LYS A N 1
ATOM 1318 C CA . LYS A 1 170 ? -5.118 9.867 7.709 1.00 93.38 170 LYS A CA 1
ATOM 1319 C C . LYS A 1 170 ? -4.610 8.569 8.327 1.00 93.38 170 LYS A C 1
ATOM 1321 O O . LYS A 1 170 ? -4.118 8.588 9.449 1.00 93.38 170 LYS A O 1
ATOM 1326 N N . THR A 1 171 ? -4.634 7.465 7.584 1.00 91.81 171 THR A N 1
ATOM 1327 C CA . THR A 1 171 ? -4.142 6.173 8.108 1.00 91.81 171 THR A CA 1
ATOM 1328 C C . THR A 1 171 ? -2.641 5.952 7.916 1.00 91.81 171 THR A C 1
ATOM 1330 O O . THR A 1 171 ? -2.068 5.018 8.475 1.00 91.81 171 THR A O 1
ATOM 1333 N N . ALA A 1 172 ? -1.988 6.812 7.137 1.00 85.50 172 ALA A N 1
ATOM 1334 C CA . ALA A 1 172 ? -0.553 6.807 6.894 1.00 85.50 172 ALA A CA 1
ATOM 1335 C C . ALA A 1 172 ? -0.066 8.216 6.522 1.00 85.50 172 ALA A C 1
ATOM 1337 O O . ALA A 1 172 ? -0.842 9.081 6.101 1.00 85.50 172 ALA A O 1
ATOM 1338 N N . THR A 1 173 ? 1.238 8.454 6.645 1.00 76.31 173 THR A N 1
ATOM 1339 C CA . THR A 1 173 ? 1.870 9.722 6.240 1.00 76.31 173 THR A CA 1
ATOM 1340 C C . THR A 1 173 ? 1.947 9.882 4.726 1.00 76.31 173 THR A C 1
ATOM 1342 O O . THR A 1 173 ? 1.828 10.993 4.207 1.00 76.31 173 THR A O 1
ATOM 1345 N N . VAL A 1 174 ? 2.080 8.763 4.016 1.00 70.06 174 VAL A N 1
ATOM 1346 C CA . VAL A 1 174 ? 1.998 8.661 2.561 1.00 70.06 174 VAL A CA 1
ATOM 1347 C C . VAL A 1 174 ? 0.869 7.698 2.235 1.00 70.06 174 VAL A C 1
ATOM 1349 O O . VAL A 1 174 ? 0.812 6.604 2.785 1.00 70.06 174 VAL A O 1
ATOM 1352 N N . GLY A 1 175 ? -0.040 8.103 1.355 1.00 74.25 175 GLY A N 1
ATOM 1353 C CA . GLY A 1 175 ? -1.193 7.288 1.003 1.00 74.25 175 GLY A CA 1
ATOM 1354 C C . GLY A 1 175 ? -2.423 8.126 0.711 1.00 74.25 175 GLY A C 1
ATOM 1355 O O . GLY A 1 175 ? -2.378 9.355 0.628 1.00 74.25 175 GLY A O 1
ATOM 1356 N N . SER A 1 176 ? -3.527 7.429 0.504 1.00 83.69 176 SER A N 1
ATOM 1357 C CA . SER A 1 176 ? -4.791 8.000 0.044 1.00 83.69 176 SER A CA 1
ATOM 1358 C C . SER A 1 176 ? -5.969 7.428 0.827 1.00 83.69 176 SER A C 1
ATOM 1360 O O . SER A 1 176 ? -7.090 7.474 0.346 1.00 83.69 176 SER A O 1
ATOM 1362 N N . ASP A 1 177 ? -5.705 6.927 2.033 1.00 91.00 177 ASP A N 1
ATOM 1363 C CA . ASP A 1 177 ? -6.691 6.320 2.920 1.00 91.00 177 ASP A CA 1
ATOM 1364 C C . ASP A 1 177 ? -6.967 7.224 4.119 1.00 91.00 177 ASP A C 1
ATOM 1366 O O . ASP A 1 177 ? -6.055 7.788 4.742 1.00 91.00 177 ASP A O 1
ATOM 1370 N N . TYR A 1 178 ? -8.251 7.356 4.428 1.00 94.19 178 TYR A N 1
ATOM 1371 C CA . TYR A 1 178 ? -8.767 8.236 5.458 1.00 94.19 178 TYR A CA 1
ATOM 1372 C C . TYR A 1 178 ? -9.796 7.514 6.320 1.00 94.19 178 TYR A C 1
ATOM 1374 O O . TYR A 1 178 ? -10.502 6.622 5.852 1.00 94.19 178 TYR A O 1
ATOM 1382 N N . LEU A 1 179 ? -9.911 7.947 7.571 1.00 96.75 179 LEU A N 1
ATOM 1383 C CA . LEU A 1 179 ? -10.968 7.556 8.490 1.00 96.75 179 LEU A CA 1
ATOM 1384 C C . LEU A 1 179 ? -11.845 8.768 8.786 1.00 96.75 179 LEU A C 1
ATOM 1386 O O . LEU A 1 179 ? -11.350 9.805 9.236 1.00 96.75 179 LEU A O 1
ATOM 1390 N N . PHE A 1 180 ? -13.147 8.615 8.576 1.00 96.75 180 PHE A N 1
ATOM 1391 C CA . PHE A 1 180 ? -14.148 9.497 9.155 1.00 96.75 180 PHE A CA 1
ATOM 1392 C C . PHE A 1 180 ? -14.437 9.033 10.574 1.00 96.75 180 PHE A C 1
ATOM 1394 O O . PHE A 1 180 ? -14.930 7.923 10.763 1.00 96.75 180 PHE A O 1
ATOM 1401 N N . VAL A 1 181 ? -14.133 9.868 11.563 1.00 96.88 181 VAL A N 1
ATOM 1402 C CA . VAL A 1 181 ? -14.387 9.580 12.977 1.00 96.88 181 VAL A CA 1
ATOM 1403 C C . VAL A 1 181 ? -15.559 10.441 13.429 1.00 96.88 181 VAL A C 1
ATOM 1405 O O . VAL A 1 181 ? -15.489 11.671 13.422 1.00 96.88 181 VAL A O 1
ATOM 1408 N N . CYS A 1 182 ? -16.641 9.770 13.798 1.00 96.56 182 CYS A N 1
ATOM 1409 C CA . CYS A 1 182 ? -17.961 10.348 13.992 1.00 96.56 182 CYS A CA 1
ATOM 1410 C C . CYS A 1 182 ? -18.445 10.061 15.411 1.00 96.56 182 CYS A C 1
ATOM 1412 O O . CYS A 1 182 ? -18.235 8.970 15.943 1.00 96.56 182 CYS A O 1
ATOM 1414 N N . PHE A 1 183 ? -19.147 11.015 16.011 1.00 95.25 183 PHE A N 1
ATOM 1415 C CA . PHE A 1 183 ? -19.578 10.943 17.405 1.00 95.25 183 PHE A CA 1
ATOM 1416 C C . PHE A 1 183 ? -21.087 11.115 17.465 1.00 95.25 183 PHE A C 1
ATOM 1418 O O . PHE A 1 183 ? -21.652 12.008 16.832 1.00 95.25 183 PHE A O 1
ATOM 1425 N N . ARG A 1 184 ? -21.772 10.240 18.205 1.00 94.75 184 ARG A N 1
ATOM 1426 C CA . ARG A 1 184 ? -23.240 10.206 18.191 1.00 94.75 184 ARG A CA 1
ATOM 1427 C C . ARG A 1 184 ? -23.888 11.507 18.691 1.00 94.75 184 ARG A C 1
ATOM 1429 O O . ARG A 1 184 ? -24.892 11.945 18.110 1.00 94.75 184 ARG A O 1
ATOM 1436 N N . ASP A 1 185 ? -23.355 12.062 19.779 1.00 89.62 185 ASP A N 1
ATOM 1437 C CA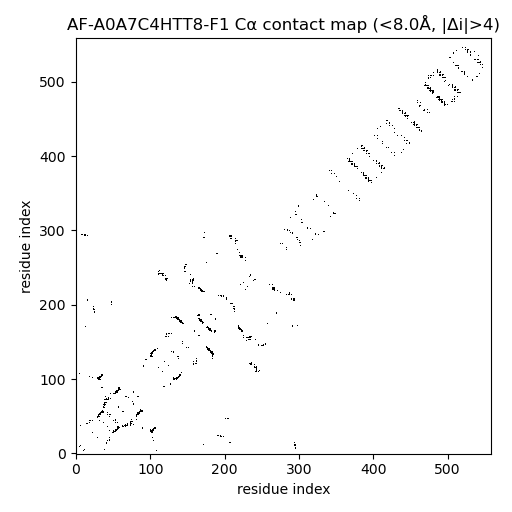 . ASP A 1 185 ? -24.027 13.076 20.608 1.00 89.62 185 ASP A CA 1
ATOM 1438 C C . ASP A 1 185 ? -23.506 14.509 20.401 1.00 89.62 185 ASP A C 1
ATOM 1440 O O . ASP A 1 185 ? -23.838 15.404 21.175 1.00 89.62 185 ASP A O 1
ATOM 1444 N N . GLY A 1 186 ? -22.722 14.759 19.351 1.00 77.81 186 GLY A N 1
ATOM 1445 C CA . GLY A 1 186 ? -22.208 16.092 19.029 1.00 77.81 186 GLY A CA 1
ATOM 1446 C C . GLY A 1 186 ? -20.727 16.078 18.663 1.00 77.81 186 GLY A C 1
ATOM 1447 O O . GLY A 1 186 ? -20.177 15.000 18.445 1.00 77.81 186 GLY A O 1
ATOM 1448 N N . PRO A 1 187 ? -20.081 17.255 18.582 1.00 72.38 187 PRO A N 1
ATOM 1449 C CA . PRO A 1 187 ? -18.740 17.362 18.037 1.00 72.38 187 PRO A CA 1
ATOM 1450 C C . PRO A 1 187 ? -17.726 16.559 18.847 1.00 72.38 187 PRO A C 1
ATOM 1452 O O . PRO A 1 187 ? -17.700 16.589 20.082 1.00 72.38 187 PRO A O 1
ATOM 1455 N N . ALA A 1 188 ? -16.886 15.866 18.090 1.00 64.69 188 ALA A N 1
ATOM 1456 C CA . ALA A 1 188 ? -15.764 15.072 18.539 1.00 64.69 188 ALA A CA 1
ATOM 1457 C C . ALA A 1 188 ? -14.885 15.769 19.575 1.00 64.69 188 ALA A C 1
ATOM 1459 O O . ALA A 1 188 ? -14.532 16.939 19.431 1.00 64.69 188 ALA A O 1
ATOM 1460 N N . ARG A 1 189 ? -14.415 14.993 20.551 1.00 72.94 189 ARG A N 1
ATOM 1461 C CA . ARG A 1 189 ? -13.199 15.301 21.302 1.00 72.94 189 ARG A CA 1
ATOM 1462 C C . ARG A 1 189 ? -12.338 14.058 21.318 1.00 72.94 189 ARG A C 1
ATOM 1464 O O . ARG A 1 189 ? -12.756 13.020 21.834 1.00 72.94 189 ARG A O 1
ATOM 1471 N N . LEU A 1 190 ? -11.153 14.146 20.726 1.00 89.88 190 LEU A N 1
ATOM 1472 C CA . LEU A 1 190 ? -10.127 13.123 20.886 1.00 89.88 190 LEU A CA 1
ATOM 1473 C C . LEU A 1 190 ? -9.496 13.306 22.271 1.00 89.88 190 LEU A C 1
ATOM 1475 O O . LEU A 1 190 ? -8.325 13.677 22.366 1.00 89.88 190 LEU A O 1
ATOM 1479 N N . ASP A 1 191 ? -10.297 13.046 23.319 1.00 91.94 191 ASP A N 1
ATOM 1480 C CA . ASP A 1 191 ? -9.950 13.286 24.722 1.00 91.94 191 ASP A CA 1
ATOM 1481 C C . ASP A 1 191 ? -8.651 12.572 25.080 1.00 91.94 191 ASP A C 1
ATOM 1483 O O . ASP A 1 191 ? -8.592 11.344 25.236 1.00 91.94 191 ASP A O 1
ATOM 1487 N N . ARG A 1 192 ? -7.591 13.362 25.238 1.00 93.25 192 ARG A N 1
ATOM 1488 C CA . ARG A 1 192 ? -6.264 12.825 25.534 1.00 93.25 192 ARG A CA 1
ATOM 1489 C C . ARG A 1 192 ? -6.221 12.078 26.863 1.00 93.25 192 ARG A C 1
ATOM 1491 O O . ARG A 1 192 ? -5.515 11.079 26.984 1.00 93.25 192 ARG A O 1
ATOM 1498 N N . ALA A 1 193 ? -6.938 12.553 27.878 1.00 93.94 193 ALA A N 1
ATOM 1499 C CA . ALA A 1 193 ? -6.971 11.911 29.186 1.00 93.94 193 ALA A CA 1
ATOM 1500 C C . ALA A 1 193 ? -7.709 10.568 29.117 1.00 93.94 193 ALA A C 1
ATOM 1502 O O . ALA A 1 193 ? -7.293 9.610 29.774 1.00 93.94 193 ALA A O 1
ATOM 1503 N N . VAL A 1 194 ? -8.765 10.470 28.303 1.00 95.38 194 VAL A N 1
ATOM 1504 C CA . VAL A 1 194 ? -9.415 9.188 27.995 1.00 95.38 194 VAL A CA 1
ATOM 1505 C C . VAL A 1 194 ? -8.428 8.256 27.298 1.00 95.38 194 VAL A C 1
ATOM 1507 O O . VAL A 1 194 ? -8.176 7.162 27.810 1.00 95.38 194 VAL A O 1
ATOM 1510 N N . ALA A 1 195 ? -7.788 8.705 26.217 1.00 96.38 195 ALA A N 1
ATOM 1511 C CA . ALA A 1 195 ? -6.823 7.891 25.483 1.00 96.38 195 ALA A CA 1
ATOM 1512 C C . ALA A 1 195 ? -5.650 7.438 26.357 1.00 96.38 195 ALA A C 1
ATOM 1514 O O . ALA A 1 195 ? -5.247 6.279 26.291 1.00 96.38 195 ALA A O 1
ATOM 1515 N N . GLN A 1 196 ? -5.157 8.294 27.254 1.00 96.31 196 GLN A N 1
ATOM 1516 C CA . GLN A 1 196 ? -4.096 7.945 28.197 1.00 96.31 196 GLN A CA 1
ATOM 1517 C C . GLN A 1 196 ? -4.518 6.824 29.159 1.00 96.31 196 GLN A C 1
ATOM 1519 O O . GLN A 1 196 ? -3.724 5.924 29.427 1.00 96.31 196 GLN A O 1
ATOM 1524 N N . ARG A 1 197 ? -5.764 6.835 29.656 1.00 97.38 197 ARG A N 1
ATOM 1525 C CA . ARG A 1 197 ? -6.296 5.749 30.504 1.00 97.38 197 ARG A CA 1
ATOM 1526 C C . ARG A 1 197 ? -6.486 4.444 29.731 1.00 97.38 197 ARG A C 1
ATOM 1528 O O . ARG A 1 197 ? -6.410 3.368 30.319 1.00 97.38 197 ARG A O 1
ATOM 1535 N N . ARG A 1 198 ? -6.762 4.531 28.429 1.00 97.25 198 ARG A N 1
ATOM 1536 C CA . ARG A 1 198 ? -7.008 3.378 27.547 1.00 97.25 198 ARG A CA 1
ATOM 1537 C C . ARG A 1 198 ? -5.730 2.839 26.892 1.00 97.25 198 ARG A C 1
ATOM 1539 O O . ARG A 1 198 ? -5.735 1.705 26.416 1.00 97.25 198 ARG A O 1
ATOM 1546 N N . LEU A 1 199 ? -4.637 3.603 26.919 1.00 97.75 199 LEU A N 1
ATOM 1547 C CA . LEU A 1 199 ? -3.346 3.271 26.315 1.00 97.75 199 LEU A CA 1
ATOM 1548 C C . LEU A 1 199 ? -2.812 1.870 26.673 1.00 97.75 199 LEU A C 1
ATOM 1550 O O . LEU A 1 199 ? -2.367 1.184 25.750 1.00 97.75 199 LEU A O 1
ATOM 1554 N N . PRO A 1 200 ? -2.906 1.378 27.930 1.00 98.25 200 PRO A N 1
ATOM 1555 C CA . PRO A 1 200 ? -2.398 0.047 28.271 1.00 98.25 200 PRO A CA 1
ATOM 1556 C C . PRO A 1 200 ? -3.055 -1.101 27.493 1.00 98.25 200 PRO A C 1
ATOM 1558 O O . PRO A 1 200 ? -2.469 -2.174 27.390 1.00 98.25 200 PRO A O 1
ATOM 1561 N N . PHE A 1 201 ? -4.265 -0.909 26.953 1.00 98.00 201 PHE A N 1
ATOM 1562 C CA . PHE A 1 201 ? -4.913 -1.902 26.093 1.00 98.00 201 PHE A CA 1
ATOM 1563 C C . PHE A 1 201 ? -4.320 -1.892 24.683 1.00 98.00 201 PHE A C 1
ATOM 1565 O O . PHE A 1 201 ? -3.993 -2.953 24.165 1.00 98.00 201 PHE A O 1
ATOM 1572 N N . ALA A 1 202 ? -4.109 -0.709 24.097 1.00 97.12 202 ALA A N 1
ATOM 1573 C CA . ALA A 1 202 ? -3.466 -0.572 22.788 1.00 97.12 202 ALA A CA 1
ATOM 1574 C C . ALA A 1 202 ? -2.025 -1.111 22.795 1.00 97.12 202 ALA A C 1
ATOM 1576 O O . ALA A 1 202 ? -1.588 -1.733 21.836 1.00 97.12 202 ALA A O 1
ATOM 1577 N N . GLN A 1 203 ? -1.304 -0.936 23.907 1.00 96.69 203 GLN A N 1
ATOM 1578 C CA . GLN A 1 203 ? 0.072 -1.420 24.078 1.00 96.69 203 GLN A CA 1
ATOM 1579 C C . GLN A 1 203 ? 0.205 -2.951 24.150 1.00 96.69 203 GLN A C 1
ATOM 1581 O O . GLN A 1 203 ? 1.323 -3.458 24.168 1.00 96.69 203 GLN A O 1
ATOM 1586 N N . ARG A 1 204 ? -0.911 -3.695 24.177 1.00 96.56 204 ARG A N 1
ATOM 1587 C CA . ARG A 1 204 ? -0.912 -5.162 24.048 1.00 96.56 204 ARG A CA 1
ATOM 1588 C C . ARG A 1 204 ? -0.761 -5.627 22.601 1.00 96.56 204 ARG A C 1
ATOM 1590 O O . ARG A 1 204 ? -0.463 -6.800 22.396 1.00 96.56 204 ARG A O 1
ATOM 1597 N N . SER A 1 205 ? -0.969 -4.732 21.633 1.00 96.06 205 SER A N 1
ATOM 1598 C CA . SER A 1 205 ? -0.837 -5.051 20.217 1.00 96.06 205 SER A CA 1
ATOM 1599 C C . SER A 1 205 ? 0.591 -5.477 19.892 1.00 96.06 205 SER A C 1
ATOM 1601 O O . SER A 1 205 ? 1.558 -4.777 20.198 1.00 96.06 205 SER A O 1
ATOM 1603 N N . ALA A 1 206 ? 0.730 -6.621 19.225 1.00 93.00 206 ALA A N 1
ATOM 1604 C CA . ALA A 1 206 ? 1.999 -7.030 18.626 1.00 93.00 206 ALA A CA 1
ATOM 1605 C C . ALA A 1 206 ? 2.271 -6.299 17.297 1.00 93.00 206 ALA A C 1
ATOM 1607 O O . ALA A 1 206 ? 3.395 -6.331 16.795 1.00 93.00 206 ALA A O 1
ATOM 1608 N N . GLN A 1 207 ? 1.243 -5.655 16.732 1.00 90.81 207 GLN A N 1
ATOM 1609 C CA . GLN A 1 207 ? 1.240 -5.064 15.394 1.00 90.81 207 GLN A CA 1
ATOM 1610 C C . GLN A 1 207 ? 1.437 -3.546 15.404 1.00 90.81 207 GLN A C 1
ATOM 1612 O O . GLN A 1 207 ? 1.804 -2.967 14.386 1.00 90.81 207 GLN A O 1
ATOM 1617 N N . MET A 1 208 ? 1.197 -2.895 16.542 1.00 92.75 208 MET A N 1
ATOM 1618 C CA . MET A 1 208 ? 1.295 -1.448 16.697 1.00 92.75 208 MET A CA 1
ATOM 1619 C C . MET A 1 208 ? 2.027 -1.099 17.990 1.00 92.75 208 MET A C 1
ATOM 1621 O O . MET A 1 208 ? 1.728 -1.633 19.055 1.00 92.75 208 MET A O 1
ATOM 1625 N N . ARG A 1 209 ? 2.956 -0.140 17.927 1.00 93.06 209 ARG A N 1
ATOM 1626 C CA . ARG A 1 209 ? 3.590 0.426 19.125 1.00 93.06 209 ARG A CA 1
ATOM 1627 C C . ARG A 1 209 ? 3.174 1.871 19.300 1.00 93.06 209 ARG A C 1
ATOM 1629 O O . ARG A 1 209 ? 3.631 2.741 18.569 1.00 93.06 209 ARG A O 1
ATOM 1636 N N . LEU A 1 210 ? 2.344 2.113 20.310 1.00 94.50 210 LEU A N 1
ATOM 1637 C CA . LEU A 1 210 ? 1.869 3.442 20.678 1.00 94.50 210 LEU A CA 1
ATOM 1638 C C . LEU A 1 210 ? 2.450 3.837 22.049 1.00 94.50 210 LEU A C 1
ATOM 1640 O O . LEU A 1 210 ? 1.935 3.401 23.083 1.00 94.50 210 LEU A O 1
ATOM 1644 N N . PRO A 1 211 ? 3.546 4.616 22.095 1.00 90.94 211 PRO A N 1
ATOM 1645 C CA . PRO A 1 211 ? 4.156 5.021 23.364 1.00 90.94 211 PRO A CA 1
ATOM 1646 C C . PRO A 1 211 ? 3.320 6.077 24.100 1.00 90.94 211 PRO A C 1
ATOM 1648 O O . PRO A 1 211 ? 3.267 6.080 25.326 1.00 90.94 211 PRO A O 1
ATOM 1651 N N . THR A 1 212 ? 2.634 6.947 23.360 1.00 94.62 212 THR A N 1
ATOM 1652 C CA . THR A 1 212 ? 1.752 7.999 23.880 1.00 94.62 212 THR A CA 1
ATOM 1653 C C . THR A 1 212 ? 0.581 8.201 22.914 1.00 94.62 212 THR A C 1
ATOM 1655 O O . THR A 1 212 ? 0.785 8.064 21.704 1.00 94.62 212 THR A O 1
ATOM 1658 N N . PRO A 1 213 ? -0.625 8.575 23.392 1.00 94.81 213 PRO A N 1
ATOM 1659 C CA . PRO A 1 213 ? -1.725 8.989 22.521 1.00 94.81 213 PRO A CA 1
ATOM 1660 C C . PRO A 1 213 ? -1.355 10.154 21.599 1.00 94.81 213 PRO A C 1
ATOM 1662 O O . PRO A 1 213 ? -1.958 10.315 20.541 1.00 94.81 213 PRO A O 1
ATOM 1665 N N . ASP A 1 214 ? -0.347 10.947 21.982 1.00 94.44 214 ASP A N 1
ATOM 1666 C CA . ASP A 1 214 ? 0.088 12.131 21.240 1.00 94.44 214 ASP A CA 1
ATOM 1667 C C . ASP A 1 214 ? 0.507 11.807 19.791 1.00 94.44 214 ASP A C 1
ATOM 1669 O O . ASP A 1 214 ? 0.330 12.638 18.905 1.00 94.44 214 ASP A O 1
ATOM 1673 N N . ALA A 1 215 ? 0.962 10.577 19.519 1.00 93.88 215 ALA A N 1
ATOM 1674 C CA . ALA A 1 215 ? 1.367 10.137 18.182 1.00 93.88 215 ALA A CA 1
ATOM 1675 C C . ALA A 1 215 ? 0.210 10.063 17.160 1.00 93.88 215 ALA A C 1
ATOM 1677 O O . ALA A 1 215 ? 0.462 10.011 15.957 1.00 93.88 215 ALA A O 1
ATOM 1678 N N . LEU A 1 216 ? -1.051 10.062 17.617 1.00 94.56 216 LEU A N 1
ATOM 1679 C CA . LEU A 1 216 ? -2.235 10.012 16.748 1.00 94.56 216 LEU A CA 1
ATOM 1680 C C . LEU A 1 216 ? -2.663 11.396 16.242 1.00 94.56 216 LEU A C 1
ATOM 1682 O O . LEU A 1 216 ? -3.225 11.504 15.156 1.00 94.56 216 LEU A O 1
ATOM 1686 N N . TYR A 1 217 ? -2.393 12.464 16.993 1.00 94.25 217 TYR A N 1
ATOM 1687 C CA . TYR A 1 217 ? -2.872 13.810 16.652 1.00 94.25 217 TYR A CA 1
ATOM 1688 C C . TYR A 1 217 ? -2.277 14.389 15.358 1.00 94.25 217 TYR A C 1
ATOM 1690 O O . TYR A 1 217 ? -3.021 15.056 14.637 1.00 94.25 217 TYR A O 1
ATOM 1698 N N . PRO A 1 218 ? -1.010 14.115 14.975 1.00 93.12 218 PRO A N 1
ATOM 1699 C CA . PRO A 1 218 ? -0.489 14.508 13.662 1.00 93.12 218 PRO A CA 1
ATOM 1700 C C . PRO A 1 218 ? -1.265 13.924 12.479 1.00 93.12 218 PRO A C 1
ATOM 1702 O O . PRO A 1 218 ? -1.212 14.478 11.383 1.00 93.12 218 PRO A O 1
ATOM 1705 N N . LEU A 1 219 ? -1.990 12.821 12.689 1.00 93.44 219 LEU A N 1
ATOM 1706 C CA . LEU A 1 219 ? -2.816 12.196 11.661 1.00 93.44 219 LEU A CA 1
ATOM 1707 C C . LEU A 1 219 ? -4.165 12.898 11.481 1.00 93.44 219 LEU A C 1
ATOM 1709 O O . LEU A 1 219 ? -4.836 12.654 10.477 1.00 93.44 219 LEU A O 1
ATOM 1713 N N . VAL A 1 220 ? -4.566 13.769 12.414 1.00 93.69 220 VAL A N 1
ATOM 1714 C CA . VAL A 1 220 ? -5.805 14.541 12.298 1.00 93.69 220 VAL A CA 1
ATOM 1715 C C . VAL A 1 220 ? -5.631 15.622 11.241 1.00 93.69 220 VAL A C 1
ATOM 1717 O O . VAL A 1 220 ? -4.808 16.544 11.334 1.00 93.69 220 VAL A O 1
ATOM 1720 N N . VAL A 1 221 ? -6.447 15.486 10.206 1.00 91.06 221 VAL A N 1
ATOM 1721 C CA . VAL A 1 221 ? -6.392 16.312 9.016 1.00 91.06 221 VAL A CA 1
ATOM 1722 C C . VAL A 1 221 ? -7.278 17.535 9.159 1.00 91.06 221 VAL A C 1
ATOM 1724 O O . VAL A 1 221 ? -6.805 18.647 8.949 1.00 91.06 221 VAL A O 1
ATOM 1727 N N . THR A 1 222 ? -8.550 17.337 9.491 1.00 92.94 222 THR A N 1
ATOM 1728 C CA . THR A 1 222 ? -9.499 18.426 9.713 1.00 92.94 222 THR A CA 1
ATOM 1729 C C . THR A 1 222 ? -10.636 17.969 10.619 1.00 92.94 222 THR A C 1
ATOM 1731 O O . THR A 1 222 ? -10.999 16.794 10.618 1.00 92.94 222 THR A O 1
ATOM 1734 N N . GLU A 1 223 ? -11.203 18.914 11.353 1.00 92.88 223 GLU A N 1
ATOM 1735 C CA . GLU A 1 223 ? -12.405 18.795 12.187 1.00 92.88 223 GLU A CA 1
ATOM 1736 C C . GLU A 1 223 ? -13.535 19.701 11.652 1.00 92.88 223 GLU A C 1
ATOM 1738 O O . GLU A 1 223 ? -14.551 19.892 12.310 1.00 92.88 223 GLU A O 1
ATOM 1743 N N . ASP A 1 224 ? -13.350 20.290 10.462 1.00 91.88 224 ASP A N 1
ATOM 1744 C CA . ASP A 1 224 ? -14.300 21.205 9.818 1.00 91.88 224 ASP A CA 1
ATOM 1745 C C . ASP A 1 224 ? -14.689 20.678 8.430 1.00 91.88 224 ASP A C 1
ATOM 1747 O O . ASP A 1 224 ? -14.078 20.994 7.402 1.00 91.88 224 ASP A O 1
ATOM 1751 N N . PHE A 1 225 ? -15.686 19.793 8.413 1.00 93.69 225 PHE A N 1
ATOM 1752 C CA . PHE A 1 225 ? -16.213 19.197 7.185 1.00 93.69 225 PHE A CA 1
ATOM 1753 C C . PHE A 1 225 ? -16.947 20.203 6.299 1.00 93.69 225 PHE A C 1
ATOM 1755 O O . PHE A 1 225 ? -16.747 20.133 5.085 1.00 93.69 225 PHE A O 1
ATOM 1762 N N . PRO A 1 226 ? -17.727 21.163 6.836 1.00 93.56 226 PRO A N 1
ATOM 1763 C CA . PRO A 1 226 ? -18.289 22.238 6.026 1.00 93.56 226 PRO A CA 1
ATOM 1764 C C . PRO A 1 226 ? -17.223 23.030 5.258 1.00 93.56 226 PRO A C 1
ATOM 1766 O O . PRO A 1 226 ? -17.376 23.233 4.054 1.00 93.56 226 PRO A O 1
ATOM 1769 N N . ALA A 1 227 ? -16.111 23.414 5.898 1.00 93.00 227 ALA A N 1
ATOM 1770 C CA . ALA A 1 227 ? -15.024 24.112 5.208 1.00 93.00 227 ALA A CA 1
ATOM 1771 C C . ALA A 1 227 ? -14.299 23.229 4.179 1.00 93.00 227 ALA A C 1
ATOM 1773 O O . ALA A 1 227 ? -13.840 23.733 3.153 1.00 93.00 227 ALA A O 1
ATOM 1774 N N . LEU A 1 228 ? -14.181 21.923 4.443 1.00 93.19 228 LEU A N 1
ATOM 1775 C CA . LEU A 1 228 ? -13.513 20.987 3.540 1.00 93.19 228 LEU A CA 1
ATOM 1776 C C . LEU A 1 228 ? -14.363 20.638 2.312 1.00 93.19 228 LEU A C 1
ATOM 1778 O O . LEU A 1 228 ? -13.862 20.672 1.190 1.00 93.19 228 LEU A O 1
ATOM 1782 N N . PHE A 1 229 ? -15.623 20.257 2.514 1.00 94.06 229 PHE A N 1
ATOM 1783 C CA . PHE A 1 229 ? -16.477 19.684 1.470 1.00 94.06 229 PHE A CA 1
ATOM 1784 C C . PHE A 1 229 ? -17.437 20.685 0.828 1.00 94.06 229 PHE A C 1
ATOM 1786 O O . PHE A 1 229 ? -17.975 20.389 -0.245 1.00 94.06 229 PHE A O 1
ATOM 1793 N N . GLY A 1 230 ? -17.639 21.842 1.466 1.00 93.44 230 GLY A N 1
ATOM 1794 C CA . GLY A 1 230 ? -18.538 22.892 1.008 1.00 93.44 230 GLY A CA 1
ATOM 1795 C C . GLY A 1 230 ? -19.982 22.423 0.832 1.00 93.44 230 GLY A C 1
ATOM 1796 O O . GLY A 1 230 ? -20.407 21.380 1.339 1.00 93.44 230 GLY A O 1
ATOM 1797 N N . ASP A 1 231 ? -20.735 23.200 0.061 1.00 94.12 231 ASP A N 1
ATOM 1798 C CA . ASP A 1 231 ? -22.085 22.840 -0.350 1.00 94.12 231 ASP A CA 1
ATOM 1799 C C . ASP A 1 231 ? -22.076 21.877 -1.540 1.00 94.12 231 ASP A C 1
ATOM 1801 O O . ASP A 1 231 ? -21.154 21.838 -2.353 1.00 94.12 231 ASP A O 1
ATOM 1805 N N . GLY A 1 232 ? -23.143 21.091 -1.667 1.00 92.50 232 GLY A N 1
ATOM 1806 C CA . GLY A 1 232 ? -23.317 20.201 -2.806 1.00 92.50 232 GLY A CA 1
ATOM 1807 C C . GLY A 1 232 ? -24.520 19.273 -2.670 1.00 92.50 232 GLY A C 1
ATOM 1808 O O . GLY A 1 232 ? -25.205 19.270 -1.636 1.00 92.50 232 GLY A O 1
ATOM 1809 N N . PRO A 1 233 ? -24.800 18.471 -3.711 1.00 90.94 233 PRO A N 1
ATOM 1810 C CA . PRO A 1 233 ? -25.961 17.595 -3.738 1.00 90.94 233 PRO A CA 1
ATOM 1811 C C . PRO A 1 233 ? -25.945 16.584 -2.585 1.00 90.94 233 PRO A C 1
ATOM 1813 O O . PRO A 1 233 ? -24.898 16.212 -2.045 1.00 90.94 233 PRO A O 1
ATOM 1816 N N . ARG A 1 234 ? -27.145 16.137 -2.205 1.00 92.88 234 ARG A N 1
ATOM 1817 C CA . ARG A 1 234 ? -27.329 15.064 -1.225 1.00 92.88 234 ARG A CA 1
ATOM 1818 C C . ARG A 1 234 ? -27.018 13.718 -1.860 1.00 92.88 234 ARG A C 1
ATOM 1820 O O . ARG A 1 234 ? -27.497 13.445 -2.960 1.00 92.88 234 ARG A O 1
ATOM 1827 N N . HIS A 1 235 ? -26.258 12.898 -1.143 1.00 94.12 235 HIS A N 1
ATOM 1828 C CA . HIS A 1 235 ? -25.999 11.518 -1.516 1.00 94.12 235 HIS A CA 1
ATOM 1829 C C . HIS A 1 235 ? -26.895 10.611 -0.672 1.00 94.12 235 HIS A C 1
ATOM 1831 O O . HIS A 1 235 ? -26.659 10.395 0.515 1.00 94.12 235 HIS A O 1
ATOM 1837 N N . THR A 1 236 ? -27.975 10.145 -1.290 1.00 94.75 236 THR A N 1
ATOM 1838 C CA . THR A 1 236 ? -29.020 9.354 -0.633 1.00 94.75 236 THR A CA 1
ATOM 1839 C C . THR A 1 236 ? -29.312 8.102 -1.436 1.00 94.75 236 THR A C 1
ATOM 1841 O O . THR A 1 236 ? -28.957 8.019 -2.611 1.00 94.75 236 THR A O 1
ATOM 1844 N N . GLU A 1 237 ? -30.037 7.149 -0.863 1.00 91.69 237 GLU A N 1
ATOM 1845 C CA . GLU A 1 237 ? -30.473 5.960 -1.607 1.00 91.69 237 GLU A CA 1
ATOM 1846 C C . GLU A 1 237 ? -31.342 6.309 -2.830 1.00 91.69 237 GLU A C 1
ATOM 1848 O O . GLU A 1 237 ? -31.286 5.638 -3.859 1.00 91.69 237 GLU A O 1
ATOM 1853 N N . ARG A 1 238 ? -32.120 7.399 -2.755 1.00 91.94 238 ARG A N 1
ATOM 1854 C CA . ARG A 1 238 ? -32.930 7.905 -3.882 1.00 91.94 238 ARG A CA 1
ATOM 1855 C C . ARG A 1 238 ? -32.136 8.761 -4.870 1.00 91.94 238 ARG A C 1
ATOM 1857 O O . ARG A 1 238 ? -32.625 9.038 -5.964 1.00 91.94 238 ARG A O 1
ATOM 1864 N N . ARG A 1 239 ? -30.948 9.227 -4.479 1.00 90.94 239 ARG A N 1
ATOM 1865 C CA . ARG A 1 239 ? -30.022 10.015 -5.306 1.00 90.94 239 ARG A CA 1
ATOM 1866 C C . ARG A 1 239 ? -28.585 9.510 -5.095 1.00 90.94 239 ARG A C 1
ATOM 1868 O O . ARG A 1 239 ? -27.766 10.229 -4.511 1.00 90.94 239 ARG A O 1
ATOM 1875 N N . PRO A 1 240 ? -28.256 8.286 -5.551 1.00 90.38 240 PRO A N 1
ATOM 1876 C CA . PRO A 1 240 ? -26.986 7.648 -5.228 1.00 90.38 240 PRO A CA 1
ATOM 1877 C C . PRO A 1 240 ? -25.883 8.129 -6.183 1.00 90.38 240 PRO A C 1
ATOM 1879 O O . PRO A 1 240 ? -25.378 7.375 -7.004 1.00 90.38 240 PRO A O 1
ATOM 1882 N N . SER A 1 241 ? -25.516 9.412 -6.100 1.00 87.25 241 SER A N 1
ATOM 1883 C CA . SER A 1 241 ? -24.507 10.028 -6.979 1.00 87.25 241 SER A CA 1
ATOM 1884 C C . SER A 1 241 ? -23.198 9.233 -7.059 1.00 87.25 241 SER A C 1
ATOM 1886 O O . SER A 1 241 ? -22.683 9.043 -8.156 1.00 87.25 241 SER A O 1
ATOM 1888 N N . VAL A 1 242 ? -22.698 8.716 -5.932 1.00 87.75 242 VAL A N 1
ATOM 1889 C CA . VAL A 1 242 ? -21.450 7.934 -5.861 1.00 87.75 242 VAL A CA 1
ATOM 1890 C C . VAL A 1 242 ? -21.517 6.649 -6.697 1.00 87.75 242 VAL A C 1
ATOM 1892 O O . VAL A 1 242 ? -20.553 6.356 -7.397 1.00 87.75 242 VAL A O 1
ATOM 1895 N N . GLU A 1 243 ? -22.655 5.941 -6.721 1.00 86.38 243 GLU A N 1
ATOM 1896 C CA . GLU A 1 243 ? -22.843 4.702 -7.509 1.00 86.38 243 GLU A CA 1
ATOM 1897 C C . GLU A 1 243 ? -22.616 4.947 -9.012 1.00 86.38 243 GLU A C 1
ATOM 1899 O O . GLU A 1 243 ? -22.130 4.076 -9.725 1.00 86.38 243 GLU A O 1
ATOM 1904 N N . PHE A 1 244 ? -22.938 6.148 -9.505 1.00 84.25 244 PHE A N 1
ATOM 1905 C CA . PHE A 1 244 ? -22.824 6.490 -10.926 1.00 84.25 244 PHE A CA 1
ATOM 1906 C C . PHE A 1 244 ? -21.564 7.293 -11.274 1.00 84.25 244 PHE A C 1
ATOM 1908 O O . PHE A 1 244 ? -21.064 7.191 -12.397 1.00 84.25 244 PHE A O 1
ATOM 1915 N N . LEU A 1 245 ? -21.057 8.109 -10.345 1.00 79.25 245 LEU A N 1
ATOM 1916 C CA . LEU A 1 245 ? -19.887 8.963 -10.564 1.00 79.25 245 LEU A CA 1
ATOM 1917 C C . LEU A 1 245 ? -18.575 8.223 -10.300 1.00 79.25 245 LEU A C 1
ATOM 1919 O O . LEU A 1 245 ? -17.663 8.306 -11.124 1.00 79.25 245 LEU A O 1
ATOM 1923 N N . ALA A 1 246 ? -18.489 7.445 -9.219 1.00 75.31 246 ALA A N 1
ATOM 1924 C CA . ALA A 1 246 ? -17.245 6.783 -8.842 1.00 75.31 246 ALA A CA 1
ATOM 1925 C C . ALA A 1 246 ? -16.738 5.804 -9.926 1.00 75.31 246 ALA A C 1
ATOM 1927 O O . ALA A 1 246 ? -15.558 5.891 -10.274 1.00 75.31 246 ALA A O 1
ATOM 1928 N N . PRO A 1 247 ? -17.582 4.961 -10.572 1.00 76.38 247 PRO A N 1
ATOM 1929 C CA . PRO A 1 247 ? -17.126 4.063 -11.640 1.00 76.38 247 PRO A CA 1
ATOM 1930 C C . PRO A 1 247 ? -16.555 4.777 -12.872 1.00 76.38 247 PRO A C 1
ATOM 1932 O O . PRO A 1 247 ? -15.666 4.241 -13.535 1.00 76.38 247 PRO A O 1
ATOM 1935 N N . ARG A 1 248 ? -17.033 5.991 -13.188 1.00 72.56 248 ARG A N 1
ATOM 1936 C CA . ARG A 1 248 ? -16.549 6.770 -14.344 1.00 72.56 248 ARG A CA 1
ATOM 1937 C C . ARG A 1 248 ? -15.102 7.224 -14.180 1.00 72.56 248 ARG A C 1
ATOM 1939 O O . ARG A 1 248 ? -14.409 7.396 -15.178 1.00 72.56 248 ARG A O 1
ATOM 1946 N N . ASN A 1 249 ? -14.655 7.384 -12.938 1.00 65.81 249 ASN A N 1
ATOM 1947 C CA . ASN A 1 249 ? -13.354 7.950 -12.601 1.00 65.81 249 ASN A CA 1
ATOM 1948 C C . ASN A 1 249 ? -12.374 6.922 -12.020 1.00 65.81 249 ASN A C 1
ATOM 1950 O O . ASN A 1 249 ? -11.282 7.290 -11.595 1.00 65.81 249 ASN A O 1
ATOM 1954 N N . VAL A 1 250 ? -12.683 5.622 -12.113 1.00 61.25 250 VAL A N 1
ATOM 1955 C CA . VAL A 1 250 ? -11.759 4.534 -11.729 1.00 61.25 250 VAL A CA 1
ATOM 1956 C C . VAL A 1 250 ? -10.451 4.583 -12.531 1.00 61.25 250 VAL A C 1
ATOM 1958 O O . VAL A 1 250 ? -9.392 4.208 -12.026 1.00 61.25 250 VAL A O 1
ATOM 1961 N N . THR A 1 251 ? -10.511 5.070 -13.775 1.00 54.97 251 THR A N 1
ATOM 1962 C CA . THR A 1 251 ? -9.348 5.283 -14.655 1.00 54.97 251 THR A CA 1
ATOM 1963 C C . THR A 1 251 ? -8.850 6.731 -14.665 1.00 54.97 251 THR A C 1
ATOM 1965 O O . THR A 1 251 ? -7.880 7.035 -15.356 1.00 54.97 251 THR A O 1
ATOM 1968 N N . GLY A 1 252 ? -9.517 7.634 -13.941 1.00 52.94 252 GLY A N 1
ATOM 1969 C CA . GLY A 1 252 ? -9.147 9.039 -13.843 1.00 52.94 252 GLY A CA 1
ATOM 1970 C C . GLY A 1 252 ? -8.013 9.226 -12.840 1.00 52.94 252 GLY A C 1
ATOM 1971 O O . GLY A 1 252 ? -8.186 9.010 -11.646 1.00 52.94 252 GLY A O 1
ATOM 1972 N N . GLY A 1 253 ? -6.840 9.631 -13.322 1.00 51.22 253 GLY A N 1
ATOM 1973 C CA . GLY A 1 253 ? -5.762 10.167 -12.493 1.00 51.22 253 GLY A CA 1
ATOM 1974 C C . GLY A 1 253 ? -5.616 11.658 -12.774 1.00 51.22 253 GLY A C 1
ATOM 1975 O O . GLY A 1 253 ? -5.620 12.055 -13.937 1.00 51.22 253 GLY A O 1
ATOM 1976 N N . GLY A 1 254 ? -5.495 12.493 -11.739 1.00 52.03 254 GLY A N 1
ATOM 1977 C CA . GLY A 1 254 ? -5.200 13.916 -11.950 1.00 52.03 254 GLY A CA 1
ATOM 1978 C C . GLY A 1 254 ? -5.590 14.878 -10.831 1.00 52.03 254 GLY A C 1
ATOM 1979 O O . GLY A 1 254 ? -5.052 15.982 -10.795 1.00 52.03 254 GLY A O 1
ATOM 1980 N N . GLU A 1 255 ? -6.475 14.503 -9.904 1.00 62.84 255 GLU A N 1
ATOM 1981 C CA . GLU A 1 255 ? -6.829 15.393 -8.793 1.00 62.84 255 GLU A CA 1
ATOM 1982 C C . GLU A 1 255 ? -5.890 15.211 -7.591 1.00 62.84 255 GLU A C 1
ATOM 1984 O O . GLU A 1 255 ? -5.757 14.127 -7.028 1.00 62.84 255 GLU A O 1
ATOM 1989 N N . ASP A 1 256 ? -5.235 16.300 -7.178 1.00 74.19 256 ASP A N 1
ATOM 1990 C CA . ASP A 1 256 ? -4.394 16.338 -5.977 1.00 74.19 256 ASP A CA 1
ATOM 1991 C C . ASP A 1 256 ? -5.268 16.520 -4.724 1.00 74.19 256 ASP A C 1
ATOM 1993 O O . ASP A 1 256 ? -5.421 17.621 -4.182 1.00 74.19 256 ASP A O 1
ATOM 1997 N N . PHE A 1 257 ? -5.868 15.412 -4.279 1.00 83.19 257 PHE A N 1
ATOM 1998 C CA . PHE A 1 257 ? -6.651 15.338 -3.043 1.00 83.19 257 PHE A CA 1
ATOM 1999 C C . PHE A 1 257 ? -5.881 15.866 -1.840 1.00 83.19 257 PHE A C 1
ATOM 2001 O O . PHE A 1 257 ? -6.426 16.621 -1.036 1.00 83.19 257 PHE A O 1
ATOM 2008 N N . SER A 1 258 ? -4.606 15.487 -1.720 1.00 79.75 258 SER A N 1
ATOM 2009 C CA . SER A 1 258 ? -3.777 15.894 -0.588 1.00 79.75 258 SER A CA 1
ATOM 2010 C C . SER A 1 258 ? -3.669 17.412 -0.513 1.00 79.75 258 SER A C 1
ATOM 2012 O O . SER A 1 258 ? -3.856 17.970 0.565 1.00 79.75 258 SER A O 1
ATOM 2014 N N . ARG A 1 259 ? -3.463 18.101 -1.639 1.00 83.31 259 ARG A N 1
ATOM 2015 C CA . ARG A 1 259 ? -3.425 19.568 -1.672 1.00 83.31 259 ARG A CA 1
ATOM 2016 C C . ARG A 1 259 ? -4.750 20.205 -1.268 1.00 83.31 259 ARG A C 1
ATOM 2018 O O . ARG A 1 259 ? -4.729 21.120 -0.450 1.00 83.31 259 ARG A O 1
ATOM 2025 N N . ARG A 1 260 ? -5.887 19.734 -1.801 1.00 86.12 260 ARG A N 1
ATOM 2026 C CA . ARG A 1 260 ? -7.215 20.278 -1.439 1.00 86.12 260 ARG A CA 1
ATOM 2027 C C . ARG A 1 260 ? -7.492 20.117 0.051 1.00 86.12 260 ARG A C 1
ATOM 2029 O O . ARG A 1 260 ? -7.841 21.079 0.727 1.00 86.12 260 ARG A O 1
ATOM 2036 N N . ILE A 1 261 ? -7.255 18.916 0.565 1.00 86.62 261 ILE A N 1
ATOM 2037 C CA . ILE A 1 261 ? -7.484 18.588 1.967 1.00 86.62 261 ILE A CA 1
ATOM 2038 C C . ILE A 1 261 ? -6.569 19.411 2.886 1.00 86.62 261 ILE A C 1
ATOM 2040 O O . ILE A 1 261 ? -7.026 19.938 3.897 1.00 86.62 261 ILE A O 1
ATOM 2044 N N . MET A 1 262 ? -5.289 19.571 2.534 1.00 84.12 262 MET A N 1
ATOM 2045 C CA . MET A 1 262 ? -4.359 20.391 3.319 1.00 84.12 262 MET A CA 1
ATOM 2046 C C . MET A 1 262 ? -4.690 21.883 3.274 1.00 84.12 262 MET A C 1
ATOM 2048 O O . MET A 1 262 ? -4.546 22.554 4.293 1.00 84.12 262 MET A O 1
ATOM 2052 N N . ALA A 1 263 ? -5.185 22.402 2.147 1.00 86.69 263 ALA A N 1
ATOM 2053 C CA . ALA A 1 263 ? -5.610 23.798 2.042 1.00 86.69 263 ALA A CA 1
ATOM 2054 C C . ALA A 1 263 ? -6.802 24.126 2.962 1.00 86.69 263 ALA A C 1
ATOM 2056 O O . ALA A 1 263 ? -6.895 25.238 3.480 1.00 86.69 263 ALA A O 1
ATOM 2057 N N . ALA A 1 264 ? -7.679 23.150 3.204 1.00 85.06 264 ALA A N 1
ATOM 2058 C CA . ALA A 1 264 ? -8.840 23.277 4.082 1.00 85.06 264 ALA A CA 1
ATOM 2059 C C . ALA A 1 264 ? -8.602 22.731 5.505 1.00 85.06 264 ALA A C 1
ATOM 2061 O O . ALA A 1 264 ? -9.551 22.567 6.272 1.00 85.06 264 ALA A O 1
ATOM 2062 N N . ARG A 1 265 ? -7.345 22.461 5.893 1.00 90.19 265 ARG A N 1
ATOM 2063 C CA . ARG A 1 265 ? -7.013 21.968 7.236 1.00 90.19 265 ARG A CA 1
ATOM 2064 C C . ARG A 1 265 ? -7.455 22.964 8.312 1.00 90.19 265 ARG A C 1
ATOM 2066 O O . ARG A 1 265 ? -6.975 24.101 8.383 1.00 90.19 265 ARG A O 1
ATOM 2073 N N . ARG A 1 266 ? -8.346 22.500 9.188 1.00 91.62 266 ARG A N 1
ATOM 2074 C CA . ARG A 1 266 ? -8.835 23.201 10.379 1.00 91.62 266 ARG A CA 1
ATOM 2075 C C . ARG A 1 266 ? -8.887 22.195 11.519 1.00 91.62 266 ARG A C 1
ATOM 2077 O O . ARG A 1 266 ? -9.636 21.233 11.447 1.00 91.62 266 ARG A O 1
ATOM 2084 N N . VAL A 1 267 ? -8.074 22.395 12.548 1.00 91.69 267 VAL A N 1
ATOM 2085 C CA . VAL A 1 267 ? -8.061 21.533 13.739 1.00 91.69 267 VAL A CA 1
ATOM 2086 C C . VAL A 1 267 ? -8.476 22.341 14.960 1.00 91.69 267 VAL A C 1
ATOM 2088 O O . VAL A 1 267 ? -8.133 23.520 15.039 1.00 91.69 267 VAL A O 1
ATOM 2091 N N . GLY A 1 268 ? -9.229 21.738 15.872 1.00 90.25 268 GLY A N 1
ATOM 2092 C CA . GLY A 1 268 ? -9.739 22.294 17.116 1.00 90.25 268 GLY A CA 1
ATOM 2093 C C . GLY A 1 268 ? -8.662 22.463 18.194 1.00 90.25 268 GLY A C 1
ATOM 2094 O O . GLY A 1 268 ? -7.504 22.091 17.995 1.00 90.25 268 GLY A O 1
ATOM 2095 N N . PRO A 1 269 ? -9.017 23.066 19.344 1.00 89.75 269 PRO A N 1
ATOM 2096 C CA . PRO A 1 269 ? -8.063 23.387 20.405 1.00 89.75 269 PRO A CA 1
ATOM 2097 C C . PRO A 1 269 ? -7.373 22.146 20.967 1.00 89.75 269 PRO A C 1
ATOM 2099 O O . PRO A 1 269 ? -6.162 22.146 21.093 1.00 89.75 269 PRO A O 1
ATOM 2102 N N . GLU A 1 270 ? -8.102 21.056 21.198 1.00 88.00 270 GLU A N 1
ATOM 2103 C CA . GLU A 1 270 ? -7.520 19.834 21.757 1.00 88.00 270 GLU A CA 1
ATOM 2104 C C . GLU A 1 270 ? -6.416 19.232 20.875 1.00 88.00 270 GLU A C 1
ATOM 2106 O O . GLU A 1 270 ? -5.356 18.844 21.370 1.00 88.00 270 GLU A O 1
ATOM 2111 N N . VAL A 1 271 ? -6.645 19.180 19.560 1.00 91.19 271 VAL A N 1
ATOM 2112 C CA . VAL A 1 271 ? -5.651 18.684 18.605 1.00 91.19 271 VAL A CA 1
ATOM 2113 C C . VAL A 1 271 ? -4.470 19.648 18.513 1.00 91.19 271 VAL A C 1
ATOM 2115 O O . VAL A 1 271 ? -3.331 19.195 18.467 1.00 91.19 271 VAL A O 1
ATOM 2118 N N . ARG A 1 272 ? -4.704 20.968 18.528 1.00 91.44 272 ARG A N 1
ATOM 2119 C CA . ARG A 1 272 ? -3.616 21.963 18.548 1.00 91.44 272 ARG A CA 1
ATOM 2120 C C . ARG A 1 272 ? -2.759 21.839 19.802 1.00 91.44 272 ARG A C 1
ATOM 2122 O O . ARG A 1 272 ? -1.551 21.677 19.673 1.00 91.44 272 ARG A O 1
ATOM 2129 N N . ASP A 1 273 ? -3.382 21.797 20.974 1.00 90.81 273 ASP A N 1
ATOM 2130 C CA . ASP A 1 273 ? -2.695 21.634 22.254 1.00 90.81 273 ASP A CA 1
ATOM 2131 C C . ASP A 1 273 ? -1.857 20.348 22.249 1.00 90.81 273 ASP A C 1
ATOM 2133 O O . ASP A 1 273 ? -0.724 20.330 22.722 1.00 90.81 273 ASP A O 1
ATOM 2137 N N . ALA A 1 274 ? -2.378 19.261 21.668 1.00 88.62 274 ALA A N 1
ATOM 2138 C CA . ALA A 1 274 ? -1.639 18.012 21.528 1.00 88.62 274 ALA A CA 1
ATOM 2139 C C . ALA A 1 274 ? -0.409 18.105 20.620 1.00 88.62 274 ALA A C 1
ATOM 2141 O O . ALA A 1 274 ? 0.617 17.493 20.924 1.00 88.62 274 ALA A O 1
ATOM 2142 N N . LEU A 1 275 ? -0.507 18.864 19.529 1.00 89.88 275 LEU A N 1
ATOM 2143 C CA . LEU A 1 275 ? 0.597 19.098 18.600 1.00 89.88 275 LEU A CA 1
ATOM 2144 C C . LEU A 1 275 ? 1.664 20.028 19.191 1.00 89.88 275 LEU A C 1
ATOM 2146 O O . LEU A 1 275 ? 2.841 19.853 18.895 1.00 89.88 275 LEU A O 1
ATOM 2150 N N . GLU A 1 276 ? 1.264 20.97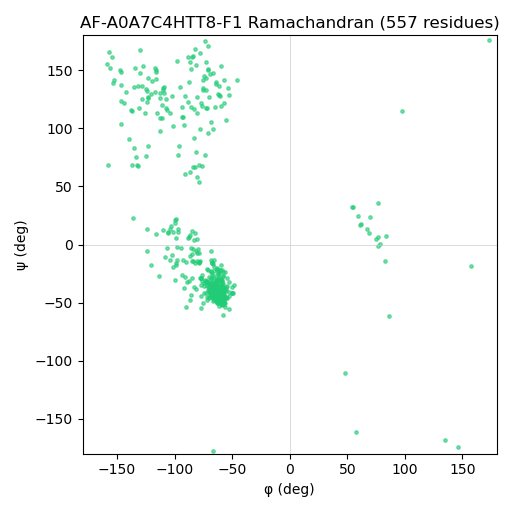9 20.035 1.00 91.88 276 GLU A N 1
ATOM 2151 C CA . GLU A 1 276 ? 2.149 21.967 20.668 1.00 91.88 276 GLU A CA 1
ATOM 2152 C C . GLU A 1 276 ? 2.835 21.446 21.944 1.00 91.88 276 GLU A C 1
ATOM 2154 O O . GLU A 1 276 ? 3.815 22.033 22.399 1.00 91.88 276 GLU A O 1
ATOM 2159 N N . ARG A 1 277 ? 2.372 20.316 22.506 1.00 90.50 277 ARG A N 1
ATOM 2160 C CA . ARG A 1 277 ? 2.972 19.673 23.695 1.00 90.50 277 ARG A CA 1
ATOM 2161 C C . ARG A 1 277 ? 4.418 19.216 23.506 1.00 90.50 277 ARG A C 1
ATOM 2163 O O . ARG A 1 277 ? 5.141 19.101 24.491 1.00 90.50 277 ARG A O 1
ATOM 2170 N N . HIS A 1 278 ? 4.803 18.895 22.277 1.00 89.62 278 HIS A N 1
ATOM 2171 C CA . HIS A 1 278 ? 6.126 18.378 21.939 1.00 89.62 278 HIS A CA 1
ATOM 2172 C C . HIS A 1 278 ? 6.833 19.378 21.040 1.00 89.62 278 HIS A C 1
ATOM 2174 O O . HIS A 1 278 ? 6.199 20.038 20.213 1.00 89.62 278 HIS A O 1
ATOM 2180 N N . ALA A 1 279 ? 8.161 19.453 21.135 1.00 90.06 279 ALA A N 1
ATOM 2181 C CA . ALA A 1 279 ? 8.913 20.198 20.136 1.00 90.06 279 ALA A CA 1
ATOM 2182 C C . ALA A 1 279 ? 8.609 19.611 18.738 1.00 90.06 279 ALA A C 1
ATOM 2184 O O . ALA A 1 279 ? 8.531 18.387 18.601 1.00 90.06 279 ALA A O 1
ATOM 2185 N N . PRO A 1 280 ? 8.487 20.422 17.667 1.00 89.75 280 PRO A N 1
ATOM 2186 C CA . PRO A 1 280 ? 8.130 19.909 16.338 1.00 89.75 280 PRO A CA 1
ATOM 2187 C C . PRO A 1 280 ? 9.015 18.750 15.846 1.00 89.75 280 PRO A C 1
ATOM 2189 O O . PRO A 1 280 ? 8.549 17.853 15.142 1.00 89.75 280 PRO A O 1
ATOM 2192 N N . ARG A 1 281 ? 10.294 18.744 16.241 1.00 88.81 281 ARG A N 1
ATOM 2193 C CA . ARG A 1 281 ? 11.256 17.675 15.931 1.00 88.81 281 ARG A CA 1
ATOM 2194 C C . ARG A 1 281 ? 10.959 16.382 16.681 1.00 88.81 281 ARG A C 1
ATOM 2196 O O . ARG A 1 281 ? 10.942 15.321 16.066 1.00 88.81 281 ARG A O 1
ATOM 2203 N N . GLU A 1 282 ? 10.670 16.486 17.971 1.00 90.19 282 GLU A N 1
ATOM 2204 C CA . GLU A 1 282 ? 10.285 15.357 18.813 1.00 90.19 282 GLU A CA 1
ATOM 2205 C C . GLU A 1 282 ? 8.973 14.735 18.323 1.00 90.19 282 GLU A C 1
ATOM 2207 O O . GLU A 1 282 ? 8.897 13.522 18.148 1.00 90.19 282 GLU A O 1
ATOM 2212 N N . MET A 1 283 ? 7.978 15.561 17.975 1.00 91.75 283 MET A N 1
ATOM 2213 C CA . MET A 1 283 ? 6.724 15.088 17.378 1.00 91.75 283 MET A CA 1
ATOM 2214 C C . MET A 1 283 ? 6.955 14.359 16.046 1.00 91.75 283 MET A C 1
ATOM 2216 O O . MET A 1 283 ? 6.332 13.335 15.772 1.00 91.75 283 MET A O 1
ATOM 2220 N N . SER A 1 284 ? 7.877 14.859 15.219 1.00 91.94 284 SER A N 1
ATOM 2221 C CA . SER A 1 284 ? 8.235 14.226 13.944 1.00 91.94 284 SER A CA 1
ATOM 2222 C C . SER A 1 284 ? 8.887 12.854 14.147 1.00 91.94 284 SER A C 1
ATOM 2224 O O . SER A 1 284 ? 8.561 11.900 13.439 1.00 91.94 284 SER A O 1
ATOM 2226 N N . LEU A 1 285 ? 9.771 12.731 15.143 1.00 92.19 285 LEU A N 1
ATOM 2227 C CA . LEU A 1 285 ? 10.395 11.460 15.507 1.00 92.19 285 LEU A CA 1
ATOM 2228 C C . LEU A 1 285 ? 9.375 10.477 16.099 1.00 92.19 285 LEU A C 1
ATOM 2230 O O . LEU A 1 285 ? 9.342 9.314 15.702 1.00 92.19 285 LEU A O 1
ATOM 2234 N N . LEU A 1 286 ? 8.500 10.952 16.986 1.00 93.12 286 LEU A N 1
ATOM 2235 C CA . LEU A 1 286 ? 7.402 10.175 17.558 1.00 93.12 286 LEU A CA 1
ATOM 2236 C C . LEU A 1 286 ? 6.474 9.623 16.467 1.00 93.12 286 LEU A C 1
ATOM 2238 O O . LEU A 1 286 ? 6.133 8.439 16.477 1.00 93.12 286 LEU A O 1
ATOM 2242 N N . LEU A 1 287 ? 6.093 10.463 15.501 1.00 93.56 287 LEU A N 1
ATOM 2243 C CA . LEU A 1 287 ? 5.286 10.045 14.359 1.00 93.56 287 LEU A CA 1
ATOM 2244 C C . LEU A 1 287 ? 6.025 9.006 13.506 1.00 93.56 287 LEU A C 1
ATOM 2246 O O . LEU A 1 287 ? 5.420 8.016 13.104 1.00 93.56 287 LEU A O 1
ATOM 2250 N N . ALA A 1 288 ? 7.324 9.194 13.256 1.00 93.38 288 ALA A N 1
ATOM 2251 C CA . ALA A 1 288 ? 8.129 8.233 12.508 1.00 93.38 288 ALA A CA 1
ATOM 2252 C C . ALA A 1 288 ? 8.169 6.857 13.185 1.00 93.38 288 ALA A C 1
ATOM 2254 O O . ALA A 1 288 ? 7.963 5.840 12.523 1.00 93.38 288 ALA A O 1
ATOM 2255 N N . GLU A 1 289 ? 8.377 6.813 14.501 1.00 93.56 289 GLU A N 1
ATOM 2256 C CA . GLU A 1 289 ? 8.360 5.568 15.274 1.00 93.56 289 GLU A CA 1
ATOM 2257 C C . GLU A 1 289 ? 7.004 4.876 15.226 1.00 93.56 289 GLU A C 1
ATOM 2259 O O . GLU A 1 289 ? 6.928 3.658 15.032 1.00 93.56 289 GLU A O 1
ATOM 2264 N N . PHE A 1 290 ? 5.938 5.661 15.371 1.00 94.56 290 PHE A N 1
ATOM 2265 C CA . PHE A 1 290 ? 4.578 5.159 15.324 1.00 94.56 290 PHE A CA 1
ATOM 2266 C C . PHE A 1 290 ? 4.245 4.564 13.948 1.00 94.56 290 PHE A C 1
ATOM 2268 O O . PHE A 1 290 ? 3.806 3.415 13.872 1.00 94.56 290 PHE A O 1
ATOM 2275 N N . MET A 1 291 ? 4.542 5.284 12.862 1.00 93.00 291 MET A N 1
ATOM 2276 C CA . MET A 1 291 ? 4.343 4.814 11.484 1.00 93.00 291 MET A CA 1
ATOM 2277 C C . MET A 1 291 ? 5.150 3.548 11.190 1.00 93.00 291 MET A C 1
ATOM 2279 O O . MET A 1 291 ? 4.589 2.539 10.757 1.00 93.00 291 MET A O 1
ATOM 2283 N N . ALA A 1 292 ? 6.445 3.554 11.513 1.00 91.88 292 ALA A N 1
ATOM 2284 C CA . ALA A 1 292 ? 7.314 2.399 11.315 1.00 91.88 292 ALA A CA 1
ATOM 2285 C C . ALA A 1 292 ? 6.831 1.165 12.091 1.00 91.88 292 ALA A C 1
ATOM 2287 O O . ALA A 1 292 ? 7.040 0.038 11.643 1.00 91.88 292 ALA A O 1
ATOM 2288 N N . SER A 1 293 ? 6.180 1.354 13.246 1.00 91.56 293 SER A N 1
ATOM 2289 C CA . SER A 1 293 ? 5.627 0.242 14.021 1.00 91.56 293 SER A CA 1
ATOM 2290 C C . SER A 1 293 ? 4.509 -0.507 13.297 1.00 91.56 293 SER A C 1
ATOM 2292 O O . SER A 1 293 ? 4.407 -1.712 13.480 1.00 91.56 293 SER A O 1
ATOM 2294 N N . MET A 1 294 ? 3.746 0.183 12.444 1.00 90.75 294 MET A N 1
ATOM 2295 C CA . MET A 1 294 ? 2.612 -0.358 11.684 1.00 90.75 294 MET A CA 1
ATOM 2296 C C . MET A 1 294 ? 2.989 -0.721 10.240 1.00 90.75 294 MET A C 1
ATOM 2298 O O . MET A 1 294 ? 2.132 -0.738 9.359 1.00 90.75 294 MET A O 1
ATOM 2302 N N . ASN A 1 295 ? 4.280 -0.949 9.968 1.00 88.81 295 ASN A N 1
ATOM 2303 C CA . ASN A 1 295 ? 4.812 -1.190 8.623 1.00 88.81 295 ASN A CA 1
ATOM 2304 C C . ASN A 1 295 ? 4.556 -0.045 7.617 1.00 88.81 295 ASN A C 1
ATOM 2306 O O . ASN A 1 295 ? 4.556 -0.274 6.407 1.00 88.81 295 ASN A O 1
ATOM 2310 N N . VAL A 1 296 ? 4.368 1.191 8.098 1.00 88.75 296 VAL A N 1
ATOM 2311 C CA . VAL A 1 296 ? 4.298 2.385 7.245 1.00 88.75 296 VAL A CA 1
ATOM 2312 C C . VAL A 1 296 ? 5.707 2.971 7.103 1.00 88.75 296 VAL A C 1
ATOM 2314 O O . VAL A 1 296 ? 6.354 3.221 8.124 1.00 88.75 296 VAL A O 1
ATOM 2317 N N . PRO A 1 297 ? 6.203 3.225 5.876 1.00 89.00 297 PRO A N 1
ATOM 2318 C CA . PRO A 1 297 ? 7.539 3.776 5.679 1.00 89.00 297 PRO A CA 1
ATOM 2319 C C . PRO A 1 297 ? 7.719 5.116 6.410 1.00 89.00 297 PRO A C 1
ATOM 2321 O O . PRO A 1 297 ? 7.006 6.073 6.102 1.00 89.00 297 PRO A O 1
ATOM 2324 N N . PRO A 1 298 ? 8.693 5.244 7.331 1.00 89.00 298 PRO A N 1
ATOM 2325 C CA . PRO A 1 298 ? 8.921 6.492 8.063 1.00 89.00 298 PRO A CA 1
ATOM 2326 C C . PRO A 1 298 ? 9.753 7.517 7.268 1.00 89.00 298 PRO A C 1
ATOM 2328 O O . PRO A 1 298 ? 10.217 8.513 7.819 1.00 89.00 298 PRO A O 1
ATOM 2331 N N . PHE A 1 299 ? 9.991 7.263 5.979 1.00 87.31 299 PHE A N 1
ATOM 2332 C CA . PHE A 1 299 ? 10.945 8.003 5.158 1.00 87.31 299 PHE A CA 1
ATOM 2333 C C . PHE A 1 299 ? 10.561 9.479 5.016 1.00 87.31 299 PHE A C 1
ATOM 2335 O O . PHE A 1 299 ? 9.439 9.814 4.643 1.00 87.31 299 PHE A O 1
ATOM 2342 N N . GLY A 1 300 ? 11.519 10.366 5.290 1.00 82.31 300 GLY A N 1
ATOM 2343 C CA . GLY A 1 300 ? 11.340 11.814 5.167 1.00 82.31 300 GLY A CA 1
ATOM 2344 C C . GLY A 1 300 ? 10.503 12.462 6.274 1.00 82.31 300 GLY A C 1
ATOM 2345 O O . GLY A 1 300 ? 10.258 13.664 6.196 1.00 82.31 300 GLY A O 1
ATOM 2346 N N . LEU A 1 301 ? 10.081 11.709 7.298 1.00 85.94 301 LEU A N 1
ATOM 2347 C CA . LEU A 1 301 ? 9.329 12.263 8.428 1.00 85.94 301 LEU A CA 1
ATOM 2348 C C . LEU A 1 301 ? 10.217 13.008 9.421 1.00 85.94 301 LEU A C 1
ATOM 2350 O O . LEU A 1 301 ? 9.756 13.956 10.044 1.00 85.94 301 LEU A O 1
ATOM 2354 N N . TYR A 1 302 ? 11.487 12.620 9.542 1.00 86.56 302 TYR A N 1
ATOM 2355 C CA . TYR A 1 302 ? 12.461 13.275 10.409 1.00 86.56 302 TYR A CA 1
ATOM 2356 C C . TYR A 1 302 ? 13.692 13.706 9.605 1.00 86.56 302 TYR A C 1
ATOM 2358 O O . TYR A 1 302 ? 14.221 12.944 8.796 1.00 86.56 302 TYR A O 1
ATOM 2366 N N . ALA A 1 303 ? 14.149 14.942 9.820 1.00 81.25 303 ALA A N 1
ATOM 2367 C CA . ALA A 1 303 ? 15.314 15.511 9.145 1.00 81.25 303 ALA A CA 1
ATOM 2368 C C . ALA A 1 303 ? 16.574 15.350 10.014 1.00 81.25 303 ALA A C 1
ATOM 2370 O O . ALA A 1 303 ? 16.949 16.272 10.743 1.00 81.25 303 ALA A O 1
ATOM 2371 N N . ALA A 1 304 ? 17.221 14.182 9.920 1.00 73.75 304 ALA A N 1
ATOM 2372 C CA . ALA A 1 304 ? 18.337 13.787 10.786 1.00 73.75 304 ALA A CA 1
ATOM 2373 C C . ALA A 1 304 ? 19.522 14.766 10.778 1.00 73.75 304 ALA A C 1
ATOM 2375 O O . ALA A 1 304 ? 20.055 15.087 11.835 1.00 73.75 304 ALA A O 1
ATOM 2376 N N . GLU A 1 305 ? 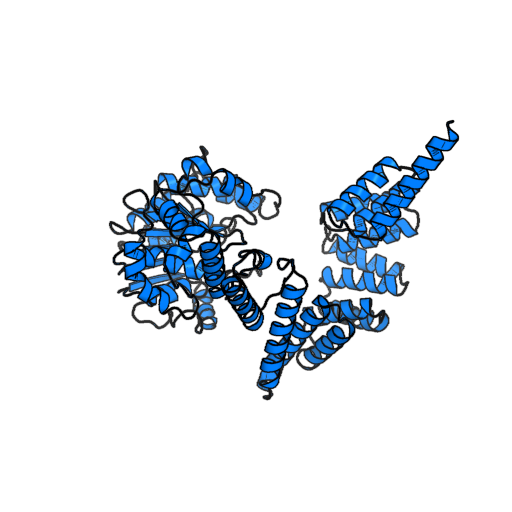19.872 15.325 9.618 1.00 68.69 305 GLU A N 1
ATOM 2377 C CA . GLU A 1 305 ? 21.000 16.260 9.456 1.00 68.69 305 GLU A CA 1
ATOM 2378 C C . GLU A 1 305 ? 20.877 17.550 10.281 1.00 68.69 305 GLU A C 1
ATOM 2380 O O . GLU A 1 305 ? 21.864 18.236 10.536 1.00 68.69 305 GLU A O 1
ATOM 2385 N N . ARG A 1 306 ? 19.651 17.919 10.669 1.00 70.31 306 ARG A N 1
ATOM 2386 C CA . ARG A 1 306 ? 19.361 19.152 11.413 1.00 70.31 306 ARG A CA 1
ATOM 2387 C C . ARG A 1 306 ? 19.023 18.877 12.878 1.00 70.31 306 ARG A C 1
ATOM 2389 O O . ARG A 1 306 ? 18.754 19.834 13.608 1.00 70.31 306 ARG A O 1
ATOM 2396 N N . GLY A 1 307 ? 18.975 17.606 13.277 1.00 71.56 307 GLY A N 1
ATOM 2397 C CA . GLY A 1 307 ? 18.555 17.125 14.591 1.00 71.56 307 GLY A CA 1
ATOM 2398 C C . GLY A 1 307 ? 19.648 17.181 15.656 1.00 71.56 307 GLY A C 1
ATOM 2399 O O . GLY A 1 307 ? 20.822 17.397 15.355 1.00 71.56 307 GLY A O 1
ATOM 2400 N N . ALA A 1 308 ? 19.261 16.983 16.919 1.00 81.56 308 ALA A N 1
ATOM 2401 C CA . ALA A 1 308 ? 20.234 16.688 17.969 1.00 81.56 308 ALA A CA 1
ATOM 2402 C C . ALA A 1 308 ? 20.866 15.308 17.710 1.00 81.56 308 ALA A C 1
ATOM 2404 O O . ALA A 1 308 ? 20.197 14.412 17.197 1.00 81.56 308 ALA A O 1
ATOM 2405 N N . ALA A 1 309 ? 22.137 15.119 18.082 1.00 85.38 309 ALA A N 1
ATOM 2406 C CA . ALA A 1 309 ? 22.872 13.883 17.785 1.00 85.38 309 ALA A CA 1
ATOM 2407 C C . ALA A 1 309 ? 22.161 12.615 18.302 1.00 85.38 309 ALA A C 1
ATOM 2409 O O . ALA A 1 309 ? 22.132 11.598 17.613 1.00 85.38 309 ALA A O 1
ATOM 2410 N N . GLU A 1 310 ? 21.540 12.693 19.480 1.00 87.94 310 GLU A N 1
ATOM 2411 C CA . GLU A 1 310 ? 20.788 11.587 20.082 1.00 87.94 310 GLU A CA 1
ATOM 2412 C C . GLU A 1 310 ? 19.506 11.247 19.302 1.00 87.94 310 GLU A C 1
ATOM 2414 O O . GLU A 1 310 ? 19.240 10.082 19.011 1.00 87.94 310 GLU A O 1
ATOM 2419 N N . GLU A 1 311 ? 18.729 12.257 18.906 1.00 89.38 311 GLU A N 1
ATOM 2420 C CA . GLU A 1 311 ? 17.508 12.066 18.115 1.00 89.38 311 GLU A CA 1
ATOM 2421 C C . GLU A 1 311 ? 17.819 11.510 16.718 1.00 89.38 311 GLU A C 1
ATOM 2423 O O . GLU A 1 311 ? 17.120 10.621 16.226 1.00 89.38 311 GLU A O 1
ATOM 2428 N N . ALA A 1 312 ? 18.890 12.008 16.090 1.00 87.25 312 ALA A N 1
ATOM 2429 C CA . ALA A 1 312 ? 19.360 11.527 14.797 1.00 87.25 312 ALA A CA 1
ATOM 2430 C C . ALA A 1 312 ? 19.783 10.054 14.869 1.00 87.25 312 ALA A C 1
ATOM 2432 O O . ALA A 1 312 ? 19.407 9.265 14.000 1.00 87.25 312 ALA A O 1
ATOM 2433 N N . GLU A 1 313 ? 20.493 9.656 15.928 1.00 89.50 313 GLU A N 1
ATOM 2434 C CA . GLU A 1 313 ? 20.858 8.255 16.143 1.00 89.50 313 GLU A CA 1
ATOM 2435 C C . GLU A 1 313 ? 19.625 7.379 16.395 1.00 89.50 313 GLU A C 1
ATOM 2437 O O . GLU A 1 313 ? 19.494 6.305 15.804 1.00 89.50 313 GLU A O 1
ATOM 2442 N N . ARG A 1 314 ? 18.661 7.856 17.190 1.00 90.69 314 ARG A N 1
ATOM 2443 C CA . ARG A 1 314 ? 17.393 7.153 17.433 1.00 90.69 314 ARG A CA 1
ATOM 2444 C C . ARG A 1 314 ? 16.610 6.916 16.138 1.00 90.69 314 ARG A C 1
ATOM 2446 O O . ARG A 1 314 ? 16.149 5.798 15.896 1.00 90.69 314 ARG A O 1
ATOM 2453 N N . TYR A 1 315 ? 16.511 7.925 15.272 1.00 90.56 315 TYR A N 1
ATOM 2454 C CA . TYR A 1 315 ? 15.882 7.786 13.956 1.00 90.56 315 TYR A CA 1
ATOM 2455 C C . TYR A 1 315 ? 16.658 6.835 13.035 1.00 90.56 315 TYR A C 1
ATOM 2457 O O . TYR A 1 315 ? 16.058 6.017 12.336 1.00 90.56 315 TYR A O 1
ATOM 2465 N N . ARG A 1 316 ? 17.995 6.875 13.065 1.00 89.00 316 ARG A N 1
ATOM 2466 C CA . ARG A 1 316 ? 18.843 5.966 12.285 1.00 89.00 316 ARG A CA 1
ATOM 2467 C C . ARG A 1 316 ? 18.621 4.504 12.682 1.00 89.00 316 ARG A C 1
ATOM 2469 O O . ARG A 1 316 ? 18.444 3.654 11.810 1.00 89.00 316 ARG A O 1
ATOM 2476 N N . VAL A 1 317 ? 18.580 4.217 13.984 1.00 91.12 317 VAL A N 1
ATOM 2477 C CA . VAL A 1 317 ? 18.290 2.877 14.524 1.00 91.12 317 VAL A CA 1
ATOM 2478 C C . VAL A 1 317 ? 16.880 2.422 14.137 1.00 91.12 317 VAL A C 1
ATOM 2480 O O . VAL A 1 317 ? 16.683 1.263 13.759 1.00 91.12 317 VAL A O 1
ATOM 2483 N N . LEU A 1 318 ? 15.898 3.328 14.183 1.00 92.56 318 LEU A N 1
ATOM 2484 C CA . LEU A 1 318 ? 14.534 3.055 13.733 1.00 92.56 318 LEU A CA 1
ATOM 2485 C C . LEU A 1 318 ? 14.495 2.651 12.252 1.00 92.56 318 LEU A C 1
ATOM 2487 O O . LEU A 1 318 ? 13.899 1.622 11.923 1.00 92.56 318 LEU A O 1
ATOM 2491 N N . LEU A 1 319 ? 15.124 3.442 11.377 1.00 90.88 319 LEU A N 1
ATOM 2492 C CA . LEU A 1 319 ? 15.180 3.186 9.937 1.00 90.88 319 LEU A CA 1
ATOM 2493 C C . LEU A 1 319 ? 15.836 1.844 9.628 1.00 90.88 319 LEU A C 1
ATOM 2495 O O . LEU A 1 319 ? 15.284 1.047 8.871 1.00 90.88 319 LEU A O 1
ATOM 2499 N N . GLU A 1 320 ? 16.985 1.572 10.243 1.00 89.56 320 GLU A N 1
ATOM 2500 C CA . GLU A 1 320 ? 17.712 0.324 10.034 1.00 89.56 320 GLU A CA 1
ATOM 2501 C C . GLU A 1 320 ? 16.869 -0.885 10.456 1.00 89.56 320 GLU A C 1
ATOM 2503 O O . GLU A 1 320 ? 16.737 -1.849 9.698 1.00 89.56 320 GLU A O 1
ATOM 2508 N N . ARG A 1 321 ? 16.223 -0.814 11.628 1.00 91.69 321 ARG A N 1
ATOM 2509 C CA . ARG A 1 321 ? 15.302 -1.856 12.094 1.00 91.69 321 ARG A CA 1
ATOM 2510 C C . ARG A 1 321 ? 14.147 -2.059 11.117 1.00 91.69 321 ARG A C 1
ATOM 2512 O O . ARG A 1 321 ? 13.865 -3.202 10.768 1.00 91.69 321 ARG A O 1
ATOM 2519 N N . TYR A 1 322 ? 13.494 -0.979 10.693 1.00 91.56 322 TYR A N 1
ATOM 2520 C CA . TYR A 1 322 ? 12.371 -1.029 9.756 1.00 91.56 322 TYR A CA 1
ATOM 2521 C C . TYR A 1 322 ? 12.777 -1.707 8.441 1.00 91.56 322 TYR A C 1
ATOM 2523 O O . TYR A 1 322 ? 12.147 -2.672 8.016 1.00 91.56 322 TYR A O 1
ATOM 2531 N N . CYS A 1 323 ? 13.887 -1.271 7.843 1.00 91.25 323 CYS A N 1
ATOM 2532 C CA . CYS A 1 323 ? 14.418 -1.838 6.604 1.00 91.25 323 CYS A CA 1
ATOM 2533 C C . CYS A 1 323 ? 14.834 -3.311 6.760 1.00 91.25 323 CYS A C 1
ATOM 2535 O O . CYS A 1 323 ? 14.723 -4.088 5.814 1.00 91.25 323 CYS A O 1
ATOM 2537 N N . ARG A 1 324 ? 15.258 -3.734 7.956 1.00 91.06 324 ARG A N 1
ATOM 2538 C CA . ARG A 1 324 ? 15.581 -5.134 8.258 1.00 91.06 324 ARG A CA 1
ATOM 2539 C C . ARG A 1 324 ? 14.327 -6.016 8.287 1.00 91.06 324 ARG A C 1
ATOM 2541 O O . ARG A 1 324 ? 14.313 -7.096 7.693 1.00 91.06 324 ARG A O 1
ATOM 2548 N N . THR A 1 325 ? 13.265 -5.563 8.955 1.00 85.94 325 THR A N 1
ATOM 2549 C CA . THR A 1 325 ? 12.078 -6.386 9.251 1.00 85.94 325 THR A CA 1
ATOM 2550 C C . THR A 1 325 ? 10.981 -6.309 8.201 1.00 85.94 325 THR A C 1
ATOM 2552 O O . THR A 1 325 ? 10.235 -7.272 8.030 1.00 85.94 325 THR A O 1
ATOM 2555 N N . THR A 1 326 ? 10.886 -5.196 7.479 1.00 83.06 326 THR A N 1
ATOM 2556 C CA . THR A 1 326 ? 9.764 -4.915 6.584 1.00 83.06 326 THR A CA 1
ATOM 2557 C C . THR A 1 326 ? 10.229 -4.999 5.127 1.00 83.06 326 THR A C 1
ATOM 2559 O O . THR A 1 326 ? 11.257 -4.416 4.774 1.00 83.06 326 THR A O 1
ATOM 2562 N N . PRO A 1 327 ? 9.524 -5.734 4.245 1.00 76.06 327 PRO A N 1
ATOM 2563 C CA . PRO A 1 327 ? 9.858 -5.773 2.825 1.00 76.06 327 PRO A CA 1
ATOM 2564 C C . PRO A 1 327 ? 9.626 -4.404 2.177 1.00 76.06 327 PRO A C 1
ATOM 2566 O O . PRO A 1 327 ? 8.505 -4.038 1.842 1.00 76.06 327 PRO A O 1
ATOM 2569 N N . VAL A 1 328 ? 10.695 -3.634 1.995 1.00 71.88 328 VAL A N 1
ATOM 2570 C CA . VAL A 1 328 ? 10.642 -2.351 1.290 1.00 71.88 328 VAL A CA 1
ATOM 2571 C C . VAL A 1 328 ? 10.977 -2.589 -0.176 1.00 71.88 328 VAL A C 1
ATOM 2573 O O . VAL A 1 328 ? 12.065 -3.057 -0.510 1.00 71.88 328 VAL A O 1
ATOM 2576 N N . THR A 1 329 ? 10.032 -2.286 -1.063 1.00 64.69 329 THR A N 1
ATOM 2577 C CA . THR A 1 329 ? 10.215 -2.441 -2.515 1.00 64.69 329 THR A CA 1
ATOM 2578 C C . THR A 1 329 ? 10.592 -1.144 -3.218 1.00 64.69 329 THR A C 1
ATOM 2580 O O . THR A 1 329 ? 10.992 -1.183 -4.379 1.00 64.69 329 THR A O 1
ATOM 2583 N N . ASP A 1 330 ? 10.454 -0.008 -2.534 1.00 72.62 330 ASP A N 1
ATOM 2584 C CA . ASP A 1 330 ? 10.801 1.308 -3.054 1.00 72.62 330 ASP A CA 1
ATOM 2585 C C . ASP A 1 330 ? 11.524 2.135 -1.984 1.00 72.62 330 ASP A C 1
ATOM 2587 O O . ASP A 1 330 ? 10.965 2.464 -0.938 1.00 72.62 330 ASP A O 1
ATOM 2591 N N . PHE A 1 331 ? 12.783 2.464 -2.264 1.00 79.62 331 PHE A N 1
ATOM 2592 C CA . PHE A 1 331 ? 13.629 3.309 -1.422 1.00 79.62 331 PHE A CA 1
ATOM 2593 C C . PHE A 1 331 ? 13.815 4.716 -2.015 1.00 79.62 331 PHE A C 1
ATOM 2595 O O . PHE A 1 331 ? 14.660 5.477 -1.547 1.00 79.62 331 PHE A O 1
ATOM 2602 N N . SER A 1 332 ? 13.048 5.084 -3.048 1.00 72.75 332 SER A N 1
ATOM 2603 C CA . SER A 1 332 ? 13.147 6.387 -3.719 1.00 72.75 332 SER A CA 1
ATOM 2604 C C . SER A 1 332 ? 12.883 7.567 -2.778 1.00 72.75 332 SER A C 1
ATOM 2606 O O . SER A 1 332 ? 13.483 8.631 -2.942 1.00 72.75 332 SER A O 1
ATOM 2608 N N . ALA A 1 333 ? 12.053 7.365 -1.750 1.00 75.50 333 ALA A N 1
ATOM 2609 C CA . ALA A 1 333 ? 11.761 8.361 -0.723 1.00 75.50 333 ALA A CA 1
ATOM 2610 C C . ALA A 1 333 ? 12.958 8.663 0.204 1.00 75.50 333 ALA A C 1
ATOM 2612 O O . ALA A 1 333 ? 13.021 9.756 0.767 1.00 75.50 333 ALA A O 1
ATOM 2613 N N . LEU A 1 334 ? 13.930 7.748 0.333 1.00 81.50 334 LEU A N 1
ATOM 2614 C CA . LEU A 1 334 ? 15.198 8.019 1.020 1.00 81.50 334 LEU A CA 1
ATOM 2615 C C . LEU A 1 334 ? 16.098 8.824 0.086 1.00 81.50 334 LEU A C 1
ATOM 2617 O O . LEU A 1 334 ? 16.698 8.268 -0.835 1.00 81.50 334 LEU A O 1
ATOM 2621 N N . ARG A 1 335 ? 16.149 10.144 0.281 1.00 78.50 335 ARG A N 1
ATOM 2622 C CA . ARG A 1 335 ? 16.921 11.057 -0.578 1.00 78.50 335 ARG A CA 1
ATOM 2623 C C . ARG A 1 335 ? 18.421 11.005 -0.307 1.00 78.50 335 ARG A C 1
ATOM 2625 O O . ARG A 1 335 ? 19.183 11.186 -1.252 1.00 78.50 335 ARG A O 1
ATOM 2632 N N . ASP A 1 336 ? 18.824 10.742 0.935 1.00 82.50 336 ASP A N 1
ATOM 2633 C CA . ASP A 1 336 ? 20.230 10.555 1.283 1.00 82.50 336 ASP A CA 1
ATOM 2634 C C . ASP A 1 336 ? 20.724 9.200 0.729 1.00 82.50 336 ASP A C 1
ATOM 2636 O O . ASP A 1 336 ? 20.204 8.145 1.117 1.00 82.50 336 ASP A O 1
ATOM 2640 N N . PRO A 1 337 ? 21.708 9.193 -0.194 1.00 84.75 337 PRO A N 1
ATOM 2641 C CA . PRO A 1 337 ? 22.262 7.959 -0.740 1.00 84.75 337 PRO A CA 1
ATOM 2642 C C . PRO A 1 337 ? 22.918 7.067 0.325 1.00 84.75 337 PRO A C 1
ATOM 2644 O O . PRO A 1 337 ? 22.892 5.846 0.172 1.00 84.75 337 PRO A O 1
ATOM 2647 N N . VAL A 1 338 ? 23.468 7.635 1.402 1.00 86.19 338 VAL A N 1
ATOM 2648 C CA . VAL A 1 338 ? 24.110 6.878 2.486 1.00 86.19 338 VAL A CA 1
ATOM 2649 C C . VAL A 1 338 ? 23.063 6.142 3.319 1.00 86.19 338 VAL A C 1
ATOM 2651 O O . VAL A 1 338 ? 23.202 4.943 3.564 1.00 86.19 338 VAL A O 1
ATOM 2654 N N . GLU A 1 339 ? 21.990 6.821 3.728 1.00 85.88 339 GLU A N 1
ATOM 2655 C CA . GLU A 1 339 ? 20.859 6.184 4.419 1.00 85.88 339 GLU A CA 1
ATOM 2656 C C . GLU A 1 339 ? 20.192 5.116 3.552 1.00 85.88 339 GLU A C 1
ATOM 2658 O O . GLU A 1 339 ? 19.911 4.012 4.029 1.00 85.88 339 GLU A O 1
ATOM 2663 N N . ARG A 1 340 ? 19.982 5.418 2.265 1.00 88.38 340 ARG A N 1
ATOM 2664 C CA . ARG A 1 340 ? 19.420 4.467 1.303 1.00 88.38 340 ARG A CA 1
ATOM 2665 C C . ARG A 1 340 ? 20.254 3.192 1.235 1.00 88.38 340 ARG A C 1
ATOM 2667 O O . ARG A 1 340 ? 19.703 2.097 1.332 1.00 88.38 340 ARG A O 1
ATOM 2674 N N . GLU A 1 341 ? 21.568 3.332 1.106 1.00 89.94 341 GLU A N 1
ATOM 2675 C CA . GLU A 1 341 ? 22.483 2.198 1.030 1.00 89.94 341 GLU A CA 1
ATOM 2676 C C . GLU A 1 341 ? 22.508 1.382 2.329 1.00 89.94 341 GLU A C 1
ATOM 2678 O O . GLU A 1 341 ? 22.464 0.153 2.281 1.00 89.94 341 GLU A O 1
ATOM 2683 N N . ARG A 1 342 ? 22.482 2.038 3.497 1.00 89.31 342 ARG A N 1
ATOM 2684 C CA . ARG A 1 342 ? 22.370 1.354 4.798 1.00 89.31 342 ARG A CA 1
ATOM 2685 C C . ARG A 1 342 ? 21.094 0.522 4.900 1.00 89.31 342 ARG A C 1
ATOM 2687 O O . ARG A 1 342 ? 21.144 -0.626 5.330 1.00 89.31 342 ARG A O 1
ATOM 2694 N N . CYS A 1 343 ? 19.962 1.075 4.475 1.00 90.69 343 CYS A N 1
ATOM 2695 C CA . CYS A 1 343 ? 18.683 0.370 4.465 1.00 90.69 343 CYS A CA 1
ATOM 2696 C C . CYS A 1 343 ? 18.683 -0.834 3.512 1.00 90.69 343 CYS A C 1
ATOM 2698 O O . CYS A 1 343 ? 18.212 -1.912 3.882 1.00 90.69 343 CYS A O 1
ATOM 2700 N N . LEU A 1 344 ? 19.245 -0.677 2.308 1.00 91.06 344 LEU A N 1
ATOM 2701 C CA . LEU A 1 344 ? 19.393 -1.774 1.350 1.00 91.06 344 LEU A CA 1
ATOM 2702 C C . LEU A 1 344 ? 20.302 -2.884 1.903 1.00 91.06 344 LEU A C 1
ATOM 2704 O O . LEU A 1 344 ? 19.949 -4.059 1.806 1.00 91.06 344 LEU A O 1
ATOM 2708 N N . ALA A 1 345 ? 21.426 -2.520 2.526 1.00 91.75 345 ALA A N 1
ATOM 2709 C CA . ALA A 1 345 ? 22.357 -3.463 3.142 1.00 91.75 345 ALA A CA 1
ATOM 2710 C C . ALA A 1 345 ? 21.729 -4.216 4.327 1.00 91.75 345 ALA A C 1
ATOM 2712 O O . ALA A 1 345 ? 21.804 -5.441 4.376 1.00 91.75 345 ALA A O 1
ATOM 2713 N N . ALA A 1 346 ? 21.040 -3.515 5.235 1.00 92.12 346 ALA A N 1
ATOM 2714 C CA . ALA A 1 346 ? 20.349 -4.134 6.369 1.00 92.12 346 ALA A CA 1
ATOM 2715 C C . ALA A 1 346 ? 19.259 -5.119 5.915 1.00 92.12 346 ALA A C 1
ATOM 2717 O O . ALA A 1 346 ? 19.073 -6.178 6.520 1.00 92.12 346 ALA A O 1
ATOM 2718 N N . ARG A 1 347 ? 18.543 -4.798 4.828 1.00 92.50 347 ARG A N 1
ATOM 2719 C CA . ARG A 1 347 ? 17.545 -5.702 4.244 1.00 92.50 347 ARG A CA 1
ATOM 2720 C C . ARG A 1 347 ? 18.192 -6.935 3.615 1.00 92.50 347 ARG A C 1
ATOM 2722 O O . ARG A 1 347 ? 17.693 -8.043 3.799 1.00 92.50 347 ARG A O 1
ATOM 2729 N N . GLU A 1 348 ? 19.281 -6.753 2.876 1.00 93.25 348 GLU A N 1
ATOM 2730 C CA . GLU A 1 348 ? 20.041 -7.845 2.265 1.00 93.25 348 GLU A CA 1
ATOM 2731 C C . GLU A 1 348 ? 20.599 -8.805 3.320 1.00 93.25 348 GLU A C 1
ATOM 2733 O O . GLU A 1 348 ? 20.395 -10.014 3.207 1.00 93.25 348 GLU A O 1
ATOM 2738 N N . GLU A 1 349 ? 21.207 -8.276 4.385 1.00 94.31 349 GLU A N 1
ATOM 2739 C CA . GLU A 1 349 ? 21.687 -9.056 5.530 1.00 94.31 349 GLU A CA 1
ATOM 2740 C C . GLU A 1 349 ? 20.553 -9.874 6.165 1.00 94.31 349 GLU A C 1
ATOM 2742 O O . GLU A 1 349 ? 20.703 -11.075 6.386 1.00 94.31 349 GLU A O 1
ATOM 2747 N N . ALA A 1 350 ? 19.385 -9.259 6.389 1.00 93.75 350 ALA A N 1
ATOM 2748 C CA . ALA A 1 350 ? 18.224 -9.943 6.955 1.00 93.75 350 ALA A CA 1
ATOM 2749 C C . ALA A 1 350 ? 17.736 -11.106 6.083 1.00 93.75 350 ALA A C 1
ATOM 2751 O O . ALA A 1 350 ? 17.411 -12.178 6.597 1.00 93.75 350 ALA A O 1
ATOM 2752 N N . ILE A 1 351 ? 17.675 -10.906 4.762 1.00 94.44 351 ILE A N 1
ATOM 2753 C CA . ILE A 1 351 ? 17.235 -11.949 3.831 1.00 94.44 351 ILE A CA 1
ATOM 2754 C C . ILE A 1 351 ? 18.263 -13.080 3.770 1.00 94.44 351 ILE A C 1
ATOM 2756 O O . ILE A 1 351 ? 17.869 -14.244 3.756 1.00 94.44 351 ILE A O 1
ATOM 2760 N N . LEU A 1 352 ? 19.562 -12.764 3.768 1.00 95.12 352 LEU A N 1
ATOM 2761 C CA . LEU A 1 352 ? 20.628 -13.768 3.805 1.00 95.12 352 LEU A CA 1
ATOM 2762 C C . LEU A 1 352 ? 20.583 -14.585 5.101 1.00 95.12 352 LEU A C 1
ATOM 2764 O O . LEU A 1 352 ? 20.638 -15.812 5.040 1.00 95.12 352 LEU A O 1
ATOM 2768 N N . ALA A 1 353 ? 20.411 -13.929 6.251 1.00 95.50 353 ALA A N 1
ATOM 2769 C CA . ALA A 1 353 ? 20.268 -14.597 7.541 1.00 95.50 353 ALA A CA 1
ATOM 2770 C C . ALA A 1 353 ? 19.024 -15.499 7.580 1.00 95.50 353 ALA A C 1
ATOM 2772 O O . ALA A 1 353 ? 19.103 -16.642 8.028 1.00 95.50 353 ALA A O 1
ATOM 2773 N N . HIS A 1 354 ? 17.887 -15.026 7.054 1.00 94.44 354 HIS A N 1
ATOM 2774 C CA . HIS A 1 354 ? 16.683 -15.845 6.943 1.00 94.44 354 HIS A CA 1
ATOM 2775 C C . HIS A 1 354 ? 16.903 -17.049 6.019 1.00 94.44 354 HIS A C 1
ATOM 2777 O O . HIS A 1 354 ? 16.576 -18.168 6.398 1.00 94.44 354 HIS A O 1
ATOM 2783 N N . ALA A 1 355 ? 17.497 -16.838 4.840 1.00 95.25 355 ALA A N 1
ATOM 2784 C CA . ALA A 1 355 ? 17.791 -17.892 3.873 1.00 95.25 355 ALA A CA 1
ATOM 2785 C C . ALA A 1 355 ? 18.741 -18.963 4.430 1.00 95.25 355 ALA A C 1
ATOM 2787 O O . ALA A 1 355 ? 18.544 -20.141 4.148 1.00 95.25 355 ALA A O 1
ATOM 2788 N N . ALA A 1 356 ? 19.725 -18.580 5.248 1.00 95.62 356 ALA A N 1
ATOM 2789 C CA . ALA A 1 356 ? 20.651 -19.514 5.889 1.00 95.62 356 ALA A CA 1
ATOM 2790 C C . ALA A 1 356 ? 19.956 -20.484 6.864 1.00 95.62 356 ALA A C 1
ATOM 2792 O O . ALA A 1 356 ? 20.447 -21.590 7.073 1.00 95.62 356 ALA A O 1
ATOM 2793 N N . GLY A 1 357 ? 18.809 -20.094 7.433 1.00 95.62 357 GLY A N 1
ATOM 2794 C CA . GLY A 1 357 ? 17.994 -20.953 8.298 1.00 95.62 357 GLY A CA 1
ATOM 2795 C C . GLY A 1 357 ? 17.027 -21.885 7.555 1.00 95.62 357 GLY A C 1
ATOM 2796 O O . GLY A 1 357 ? 16.336 -22.666 8.200 1.00 95.62 357 GLY A O 1
ATOM 2797 N N . LEU A 1 358 ? 16.939 -21.801 6.223 1.00 95.56 358 LEU A N 1
ATOM 2798 C CA . LEU A 1 358 ? 16.014 -22.584 5.397 1.00 95.56 358 LEU A CA 1
ATOM 2799 C C . LEU A 1 358 ? 16.715 -23.824 4.825 1.00 95.56 358 LEU A C 1
ATOM 2801 O O . LEU A 1 358 ? 17.103 -23.845 3.655 1.00 95.56 358 LEU A O 1
ATOM 2805 N N . THR A 1 359 ? 16.899 -24.849 5.657 1.00 93.06 359 THR A N 1
ATOM 2806 C CA . THR A 1 359 ? 17.658 -26.063 5.304 1.00 93.06 359 THR A CA 1
ATOM 2807 C C . THR A 1 359 ? 16.791 -27.244 4.874 1.00 93.06 359 THR A C 1
ATOM 2809 O O . THR A 1 359 ? 17.303 -28.175 4.255 1.00 93.06 359 THR A O 1
ATOM 2812 N N . GLU A 1 360 ? 15.491 -27.228 5.174 1.00 94.06 360 GLU A N 1
ATOM 2813 C CA . GLU A 1 360 ? 14.615 -28.376 4.936 1.00 94.06 360 GLU A CA 1
ATOM 2814 C C . GLU A 1 360 ? 14.054 -28.401 3.503 1.00 94.06 360 GLU A C 1
ATOM 2816 O O . GLU A 1 360 ? 13.797 -27.349 2.908 1.00 94.06 360 GLU A O 1
ATOM 2821 N N . PRO A 1 361 ? 13.752 -29.584 2.929 1.00 91.38 361 PRO A N 1
ATOM 2822 C CA . PRO A 1 361 ? 13.178 -29.689 1.582 1.00 91.38 361 PRO A CA 1
ATOM 2823 C C . PRO A 1 361 ? 11.889 -28.872 1.385 1.00 91.38 361 PRO A C 1
ATOM 2825 O O . PRO A 1 361 ? 11.664 -28.283 0.325 1.00 91.38 361 PRO A O 1
ATOM 2828 N N . GLN A 1 362 ? 11.054 -28.786 2.423 1.00 92.19 362 GLN A N 1
ATOM 2829 C CA . GLN A 1 362 ? 9.821 -27.989 2.433 1.00 92.19 362 GLN A CA 1
ATOM 2830 C C . GLN A 1 362 ? 10.059 -26.473 2.330 1.00 92.19 362 GLN A C 1
ATOM 2832 O O . GLN A 1 362 ? 9.161 -25.730 1.920 1.00 92.19 362 GLN A O 1
ATOM 2837 N N . ASP A 1 363 ? 11.270 -26.005 2.641 1.00 93.44 363 ASP A N 1
ATOM 2838 C CA . ASP A 1 363 ? 11.636 -24.596 2.571 1.00 93.44 363 ASP A CA 1
ATOM 2839 C C . ASP A 1 363 ? 12.078 -24.150 1.179 1.00 93.44 363 ASP A C 1
ATOM 2841 O O . ASP A 1 363 ? 12.185 -22.947 0.945 1.00 93.44 363 ASP A O 1
ATOM 2845 N N . ALA A 1 364 ? 12.251 -25.065 0.217 1.00 92.81 364 ALA A N 1
ATOM 2846 C CA . ALA A 1 364 ? 12.721 -24.738 -1.132 1.00 92.81 364 ALA A CA 1
ATOM 2847 C C . ALA A 1 364 ? 11.950 -23.561 -1.759 1.00 92.81 364 ALA A C 1
ATOM 2849 O O . ALA A 1 364 ? 12.534 -22.643 -2.339 1.00 92.81 364 ALA A O 1
ATOM 2850 N N . ARG A 1 365 ? 10.622 -23.522 -1.583 1.00 93.44 365 ARG A N 1
ATOM 2851 C CA . ARG A 1 365 ? 9.792 -22.420 -2.090 1.00 93.44 365 ARG A CA 1
ATOM 2852 C C . ARG A 1 365 ? 10.079 -21.086 -1.389 1.00 93.44 365 ARG A C 1
ATOM 2854 O O . ARG A 1 365 ? 10.025 -20.044 -2.038 1.00 93.44 365 ARG A O 1
ATOM 2861 N N . ARG A 1 366 ? 10.346 -21.094 -0.081 1.00 93.44 366 ARG A N 1
ATOM 2862 C CA . ARG A 1 366 ? 10.690 -19.890 0.697 1.00 93.44 366 ARG A CA 1
ATOM 2863 C C . ARG A 1 366 ? 12.089 -19.408 0.330 1.00 93.44 366 ARG A C 1
ATOM 2865 O O . ARG A 1 366 ? 12.248 -18.239 0.000 1.00 93.44 366 ARG A O 1
ATOM 2872 N N . LEU A 1 367 ? 13.048 -20.326 0.241 1.00 95.75 367 LEU A N 1
ATOM 2873 C CA . LEU A 1 367 ? 14.419 -20.043 -0.174 1.00 95.75 367 LEU A CA 1
ATOM 2874 C C . LEU A 1 367 ? 14.466 -19.423 -1.578 1.00 95.75 367 LEU A C 1
ATOM 2876 O O . LEU A 1 367 ? 15.126 -18.409 -1.797 1.00 95.75 367 LEU A O 1
ATOM 2880 N N . GLY A 1 368 ? 13.671 -19.951 -2.514 1.00 95.75 368 GLY A N 1
ATOM 2881 C CA . GLY A 1 368 ? 13.523 -19.352 -3.838 1.00 95.75 368 GLY A CA 1
ATOM 2882 C C . GLY A 1 368 ? 13.025 -17.900 -3.801 1.00 95.75 368 GLY A C 1
ATOM 2883 O O . GLY A 1 368 ? 13.512 -17.080 -4.573 1.00 95.75 368 GLY A O 1
ATOM 2884 N N . ARG A 1 369 ? 12.101 -17.555 -2.888 1.00 93.56 369 ARG A N 1
ATOM 2885 C CA . ARG A 1 369 ? 11.642 -16.163 -2.705 1.00 93.56 369 ARG A CA 1
ATOM 2886 C C . ARG A 1 369 ? 12.746 -15.270 -2.145 1.00 93.56 369 ARG A C 1
ATOM 2888 O O . ARG A 1 369 ? 12.920 -14.179 -2.674 1.00 93.56 369 ARG A O 1
ATOM 2895 N N . CYS A 1 370 ? 13.530 -15.745 -1.174 1.00 95.00 370 CYS A N 1
ATOM 2896 C CA . CYS A 1 370 ? 14.681 -14.999 -0.654 1.00 95.00 370 CYS A CA 1
ATOM 2897 C C . CYS A 1 370 ? 15.642 -14.603 -1.781 1.00 95.00 370 CYS A C 1
ATOM 2899 O O . CYS A 1 370 ? 16.039 -13.447 -1.885 1.00 95.00 370 CYS A O 1
ATOM 2901 N N . TYR A 1 371 ? 15.965 -15.533 -2.680 1.00 96.81 371 TYR A N 1
ATOM 2902 C CA . TYR A 1 371 ? 16.818 -15.236 -3.829 1.00 96.81 371 TYR A CA 1
ATOM 2903 C C . TYR A 1 371 ? 16.189 -14.256 -4.828 1.00 96.81 371 TYR A C 1
ATOM 2905 O O . TYR A 1 371 ? 16.902 -13.442 -5.412 1.00 96.81 371 TYR A O 1
ATOM 2913 N N . PHE A 1 372 ? 14.868 -14.283 -5.018 1.00 95.44 372 PHE A N 1
ATOM 2914 C CA . PHE A 1 372 ? 14.186 -13.282 -5.845 1.00 95.44 372 PHE A CA 1
ATOM 2915 C C . PHE A 1 372 ? 14.261 -11.883 -5.231 1.00 95.44 372 PHE A C 1
ATOM 2917 O O . PHE A 1 372 ? 14.518 -10.923 -5.957 1.00 95.44 372 PHE A O 1
ATOM 2924 N N . ASP A 1 373 ? 14.092 -11.777 -3.914 1.00 92.50 373 ASP A N 1
ATOM 2925 C CA . ASP A 1 373 ? 14.202 -10.511 -3.191 1.00 92.50 373 ASP A CA 1
ATOM 2926 C C . ASP A 1 373 ? 15.645 -9.982 -3.222 1.00 92.50 373 ASP A C 1
ATOM 2928 O O . ASP A 1 373 ? 15.862 -8.807 -3.515 1.00 92.50 373 ASP A O 1
ATOM 2932 N N . LEU A 1 374 ? 16.643 -10.854 -3.028 1.00 94.88 374 LEU A N 1
ATOM 2933 C CA . LEU A 1 374 ? 18.061 -10.505 -3.185 1.00 94.88 374 LEU A CA 1
ATOM 2934 C C . LEU A 1 374 ? 18.367 -10.021 -4.605 1.00 94.88 374 LEU A C 1
ATOM 2936 O O . LEU A 1 374 ? 19.031 -9.003 -4.771 1.00 94.88 374 LEU A O 1
ATOM 2940 N N . GLY A 1 375 ? 17.839 -10.694 -5.633 1.00 94.81 375 GLY A N 1
ATOM 2941 C CA . GLY A 1 375 ? 17.994 -10.262 -7.022 1.00 94.81 375 GLY A CA 1
ATOM 2942 C C . GLY A 1 375 ? 17.409 -8.871 -7.276 1.00 94.81 375 GLY A C 1
ATOM 2943 O O . GLY A 1 375 ? 18.028 -8.051 -7.957 1.00 94.81 375 GLY A O 1
ATOM 2944 N N . ALA A 1 376 ? 16.251 -8.566 -6.687 1.00 91.25 376 ALA A N 1
ATOM 2945 C CA . ALA A 1 376 ? 15.645 -7.242 -6.778 1.00 91.25 376 ALA A CA 1
ATOM 2946 C C . ALA A 1 376 ? 16.496 -6.169 -6.074 1.00 91.25 376 ALA A C 1
ATOM 2948 O O . ALA A 1 376 ? 16.725 -5.103 -6.647 1.00 91.25 376 ALA A O 1
ATOM 2949 N N . LEU A 1 377 ? 17.025 -6.457 -4.879 1.00 91.31 377 LEU A N 1
ATOM 2950 C CA . LEU A 1 377 ? 17.914 -5.545 -4.147 1.00 91.31 377 LEU A CA 1
ATOM 2951 C C . LEU A 1 377 ? 19.242 -5.307 -4.875 1.00 91.31 377 LEU A C 1
ATOM 2953 O O . LEU A 1 377 ? 19.720 -4.173 -4.931 1.00 91.31 377 LEU A O 1
ATOM 2957 N N . SER A 1 378 ? 19.832 -6.344 -5.471 1.00 93.19 378 SER A N 1
ATOM 2958 C CA . SER A 1 378 ? 21.045 -6.208 -6.280 1.00 93.19 378 SER A CA 1
ATOM 2959 C C . SER A 1 378 ? 20.812 -5.300 -7.492 1.00 93.19 378 SER A C 1
ATOM 2961 O O . SER A 1 378 ? 21.658 -4.448 -7.756 1.00 93.19 378 SER A O 1
ATOM 2963 N N . LEU A 1 379 ? 19.659 -5.393 -8.175 1.00 89.12 379 LEU A N 1
ATOM 2964 C CA . LEU A 1 379 ? 19.305 -4.456 -9.255 1.00 89.12 379 LEU A CA 1
ATOM 2965 C C . LEU A 1 379 ? 19.176 -3.014 -8.751 1.00 89.12 379 LEU A C 1
ATOM 2967 O O . LEU A 1 379 ? 19.702 -2.106 -9.389 1.00 89.12 379 LEU A O 1
ATOM 2971 N N . LEU A 1 380 ? 18.522 -2.798 -7.604 1.00 86.12 380 LEU A N 1
ATOM 2972 C CA . LEU A 1 380 ? 18.394 -1.463 -7.002 1.00 86.12 380 LEU A CA 1
ATOM 2973 C C . LEU A 1 380 ? 19.755 -0.850 -6.635 1.00 86.12 380 LEU A C 1
ATOM 2975 O O . LEU A 1 380 ? 19.914 0.365 -6.710 1.00 86.12 380 LEU A O 1
ATOM 2979 N N . ARG A 1 381 ? 20.745 -1.685 -6.294 1.00 89.69 381 ARG A N 1
ATOM 2980 C CA . ARG A 1 381 ? 22.141 -1.287 -6.026 1.00 89.69 381 ARG A CA 1
ATOM 2981 C C . ARG A 1 381 ? 23.023 -1.240 -7.284 1.00 89.69 381 ARG A C 1
ATOM 2983 O O . ARG A 1 381 ? 24.233 -1.092 -7.169 1.00 89.69 381 ARG A O 1
ATOM 2990 N N . GLY A 1 382 ? 22.456 -1.415 -8.482 1.00 89.81 382 GLY A N 1
ATOM 2991 C CA . GLY A 1 382 ? 23.208 -1.430 -9.746 1.00 89.81 382 GLY A CA 1
ATOM 2992 C C . GLY A 1 382 ? 24.130 -2.645 -9.933 1.00 89.81 382 GLY A C 1
ATOM 2993 O O . GLY A 1 382 ? 24.923 -2.686 -10.871 1.00 89.81 382 GLY A O 1
ATOM 2994 N N . ARG A 1 383 ? 24.029 -3.665 -9.072 1.00 95.12 383 ARG A N 1
ATOM 2995 C CA . ARG A 1 383 ? 24.815 -4.909 -9.116 1.00 95.12 383 ARG A CA 1
ATOM 2996 C C . ARG A 1 383 ? 24.143 -5.936 -10.033 1.00 95.12 383 ARG A C 1
ATOM 2998 O O . ARG A 1 383 ? 23.721 -7.005 -9.593 1.00 95.12 383 ARG A O 1
ATOM 3005 N N . THR A 1 384 ? 24.018 -5.617 -11.320 1.00 96.69 384 THR A N 1
ATOM 3006 C CA . THR A 1 384 ? 23.257 -6.435 -12.285 1.00 96.69 384 THR A CA 1
ATOM 3007 C C . THR A 1 384 ? 23.772 -7.873 -12.408 1.00 96.69 384 THR A C 1
ATOM 3009 O O . THR A 1 384 ? 22.969 -8.804 -12.470 1.00 96.69 384 THR A O 1
ATOM 3012 N N . ALA A 1 385 ? 25.093 -8.079 -12.411 1.00 97.75 385 ALA A N 1
ATOM 3013 C CA . ALA A 1 385 ? 25.681 -9.419 -12.492 1.00 97.75 385 ALA A CA 1
ATOM 3014 C C . ALA A 1 385 ? 25.281 -10.297 -11.295 1.00 97.75 385 ALA A C 1
ATOM 3016 O O . ALA A 1 385 ? 24.870 -11.443 -11.474 1.00 97.75 385 ALA A O 1
ATOM 3017 N N . GLU A 1 386 ? 25.321 -9.733 -10.085 1.00 97.25 386 GLU A N 1
ATOM 3018 C CA . GLU A 1 386 ? 24.856 -10.428 -8.887 1.00 97.25 386 GLU A CA 1
ATOM 3019 C C . GLU A 1 386 ? 23.355 -10.719 -8.977 1.00 97.25 386 GLU A C 1
ATOM 3021 O O . GLU A 1 386 ? 22.936 -11.844 -8.720 1.00 97.25 386 GLU A O 1
ATOM 3026 N N . ALA A 1 387 ? 22.549 -9.746 -9.412 1.00 97.00 387 ALA A N 1
ATOM 3027 C CA . ALA A 1 387 ? 21.107 -9.924 -9.539 1.00 97.00 387 ALA A CA 1
ATOM 3028 C C . ALA A 1 387 ? 20.730 -11.110 -10.438 1.00 97.00 387 ALA A C 1
ATOM 3030 O O . ALA A 1 387 ? 19.870 -11.913 -10.075 1.00 97.00 387 ALA A O 1
ATOM 3031 N N . VAL A 1 388 ? 21.388 -11.240 -11.594 1.00 98.12 388 VAL A N 1
ATOM 3032 C CA . VAL A 1 388 ? 21.198 -12.365 -12.522 1.00 98.12 388 VAL A CA 1
ATOM 3033 C C . VAL A 1 388 ? 21.490 -13.698 -11.834 1.00 98.12 388 VAL A C 1
ATOM 3035 O O . VAL A 1 388 ? 20.683 -14.624 -11.943 1.00 98.12 388 VAL A O 1
ATOM 3038 N N . GLU A 1 389 ? 22.584 -13.793 -11.078 1.00 98.06 389 GLU A N 1
ATOM 3039 C CA . GLU A 1 389 ? 22.922 -15.017 -10.347 1.00 98.06 389 GLU A CA 1
ATOM 3040 C C . GLU A 1 389 ? 21.904 -15.328 -9.243 1.00 98.06 389 GLU A C 1
ATOM 3042 O O . GLU A 1 389 ? 21.437 -16.463 -9.139 1.00 98.06 389 GLU A O 1
ATOM 3047 N N . ARG A 1 390 ? 21.460 -14.322 -8.478 1.00 97.81 390 ARG A N 1
ATOM 3048 C CA . ARG A 1 390 ? 20.397 -14.497 -7.475 1.00 97.81 390 ARG A CA 1
ATOM 3049 C C . ARG A 1 390 ? 19.101 -14.994 -8.115 1.00 97.81 390 ARG A C 1
ATOM 3051 O O . ARG A 1 390 ? 18.508 -15.957 -7.633 1.00 97.81 390 ARG A O 1
ATOM 3058 N N . TYR A 1 391 ? 18.674 -14.422 -9.241 1.00 98.00 391 TYR A N 1
ATOM 3059 C CA . TYR A 1 391 ? 17.487 -14.919 -9.939 1.00 98.00 391 TYR A CA 1
ATOM 3060 C C . TYR A 1 391 ? 17.660 -16.361 -10.420 1.00 98.00 391 TYR A C 1
ATOM 3062 O O . TYR A 1 391 ? 16.736 -17.158 -10.251 1.00 98.00 391 TYR A O 1
ATOM 3070 N N . ARG A 1 392 ? 18.831 -16.735 -10.956 1.00 97.94 392 ARG A N 1
ATOM 3071 C CA . ARG A 1 392 ? 19.124 -18.126 -11.339 1.00 97.94 392 ARG A CA 1
ATOM 3072 C C . ARG A 1 392 ? 19.030 -19.071 -10.142 1.00 97.94 392 ARG A C 1
ATOM 3074 O O . ARG A 1 392 ? 18.376 -20.106 -10.256 1.00 97.94 392 ARG A O 1
ATOM 3081 N N . GLN A 1 393 ? 19.607 -18.706 -8.997 1.00 97.00 393 GLN A N 1
ATOM 3082 C CA . GLN A 1 393 ? 19.508 -19.478 -7.752 1.00 97.00 393 GLN A CA 1
ATOM 3083 C C . GLN A 1 393 ? 18.047 -19.682 -7.339 1.00 97.00 393 GLN A C 1
ATOM 3085 O O . GLN A 1 393 ? 17.611 -20.816 -7.147 1.00 97.00 393 GLN A O 1
ATOM 3090 N N . GLY A 1 394 ? 17.247 -18.613 -7.306 1.00 96.94 394 GLY A N 1
ATOM 3091 C CA . GLY A 1 394 ? 15.829 -18.713 -6.959 1.00 96.94 394 GLY A CA 1
ATOM 3092 C C . GLY A 1 394 ? 15.017 -19.568 -7.938 1.00 96.94 394 GLY A C 1
A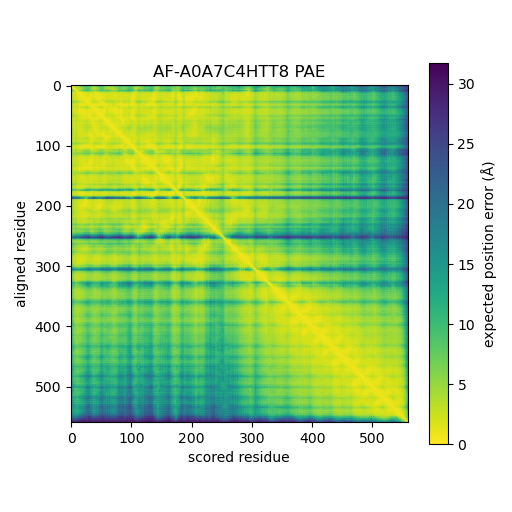TOM 3093 O O . GLY A 1 394 ? 14.133 -20.327 -7.528 1.00 96.94 394 GLY A O 1
ATOM 3094 N N . LEU A 1 395 ? 15.337 -19.500 -9.235 1.00 97.44 395 LEU A N 1
ATOM 3095 C CA . LEU A 1 395 ? 14.660 -20.267 -10.283 1.00 97.44 395 LEU A CA 1
ATOM 3096 C C . LEU A 1 395 ? 14.993 -21.764 -10.246 1.00 97.44 395 LEU A C 1
ATOM 3098 O O . LEU A 1 395 ? 14.174 -22.547 -10.717 1.00 97.44 395 LEU A O 1
ATOM 3102 N N . ARG A 1 396 ? 16.104 -22.192 -9.626 1.00 96.31 396 ARG A N 1
ATOM 3103 C CA . ARG A 1 396 ? 16.344 -23.624 -9.348 1.00 96.31 396 ARG A CA 1
ATOM 3104 C C . ARG A 1 396 ? 15.265 -24.210 -8.432 1.00 96.31 396 ARG A C 1
ATOM 3106 O O . ARG A 1 396 ? 14.892 -25.365 -8.597 1.00 96.31 396 ARG A O 1
ATOM 3113 N N . HIS A 1 397 ? 14.728 -23.407 -7.511 1.00 95.25 397 HIS A N 1
ATOM 3114 C CA . HIS A 1 397 ? 13.658 -23.825 -6.601 1.00 95.25 397 HIS A CA 1
ATOM 3115 C C . HIS A 1 397 ? 12.254 -23.583 -7.164 1.00 95.25 397 HIS A C 1
ATOM 3117 O O . HIS A 1 397 ? 11.321 -24.323 -6.857 1.00 95.25 397 HIS A O 1
ATOM 3123 N N . GLN A 1 398 ? 12.075 -22.530 -7.968 1.00 95.56 398 GLN A N 1
ATOM 3124 C CA . GLN A 1 398 ? 10.786 -22.180 -8.572 1.00 95.56 398 GLN A CA 1
ATOM 3125 C C . GLN A 1 398 ? 10.935 -21.867 -10.074 1.00 95.56 398 GLN A C 1
ATOM 3127 O O . GLN A 1 398 ? 10.825 -20.703 -10.471 1.00 95.56 398 GLN A O 1
ATOM 3132 N N . PRO A 1 399 ? 11.114 -22.887 -10.939 1.00 94.94 399 PRO A N 1
ATOM 3133 C CA . PRO A 1 399 ? 11.460 -22.689 -12.354 1.00 94.94 399 PRO A CA 1
ATOM 3134 C C . PRO A 1 399 ? 10.419 -21.919 -13.172 1.00 94.94 399 PRO A C 1
ATOM 3136 O O . PRO A 1 399 ? 10.745 -21.288 -14.172 1.00 94.94 399 PRO A O 1
ATOM 3139 N N . ARG A 1 400 ? 9.147 -21.945 -12.754 1.00 93.31 400 ARG A N 1
ATOM 3140 C CA . ARG A 1 400 ? 8.031 -21.277 -13.446 1.00 93.31 400 ARG A CA 1
ATOM 3141 C C . ARG A 1 400 ? 7.667 -19.905 -12.865 1.00 93.31 400 ARG A C 1
ATOM 3143 O O . ARG A 1 400 ? 6.636 -19.346 -13.234 1.00 93.31 400 ARG A O 1
ATOM 3150 N N . HIS A 1 401 ? 8.486 -19.339 -11.975 1.00 94.56 401 HIS A N 1
ATOM 3151 C CA . HIS A 1 401 ? 8.183 -18.052 -11.347 1.00 94.56 401 HIS A CA 1
ATOM 3152 C C . HIS A 1 401 ? 8.252 -16.890 -12.357 1.00 94.56 401 HIS A C 1
ATOM 3154 O O . HIS A 1 401 ? 9.333 -16.441 -12.745 1.00 94.56 401 HIS A O 1
ATOM 3160 N N . PHE A 1 402 ? 7.081 -16.385 -12.765 1.00 94.12 402 PHE A N 1
ATOM 3161 C CA . PHE A 1 402 ? 6.925 -15.378 -13.823 1.00 94.12 402 PHE A CA 1
ATOM 3162 C C . PHE A 1 402 ? 7.795 -14.132 -13.609 1.00 94.12 402 PHE A C 1
ATOM 3164 O O . PHE A 1 402 ? 8.606 -13.779 -14.467 1.00 94.12 402 PHE A O 1
ATOM 3171 N N . ARG A 1 403 ? 7.668 -13.480 -12.443 1.00 92.69 403 ARG A N 1
ATOM 3172 C CA . ARG A 1 403 ? 8.353 -12.207 -12.166 1.00 92.69 403 ARG A CA 1
ATOM 3173 C C . ARG A 1 403 ? 9.873 -12.365 -12.152 1.00 92.69 403 ARG A C 1
ATOM 3175 O O . ARG A 1 403 ? 10.566 -11.496 -12.660 1.00 92.69 403 ARG A O 1
ATOM 3182 N N . ALA A 1 404 ? 10.383 -13.480 -11.630 1.00 94.94 404 ALA A N 1
ATOM 3183 C CA . ALA A 1 404 ? 11.824 -13.726 -11.558 1.00 94.94 404 ALA A CA 1
ATOM 3184 C C . ALA A 1 404 ? 12.430 -13.981 -12.942 1.00 94.94 404 ALA A C 1
ATOM 3186 O O . ALA A 1 404 ? 13.475 -13.427 -13.253 1.00 94.94 404 ALA A O 1
ATOM 3187 N N . ARG A 1 405 ? 11.747 -14.739 -13.810 1.00 97.31 405 ARG A N 1
ATOM 3188 C CA . ARG A 1 405 ? 12.176 -14.925 -15.207 1.00 97.31 405 ARG A CA 1
ATOM 3189 C C . ARG A 1 405 ? 12.161 -13.612 -15.985 1.00 97.31 405 ARG A C 1
ATOM 3191 O O . ARG A 1 405 ? 13.085 -13.343 -16.744 1.00 97.31 405 ARG A O 1
ATOM 3198 N N . LEU A 1 406 ? 11.137 -12.779 -15.777 1.00 95.50 406 LEU A N 1
ATOM 3199 C CA . LEU A 1 406 ? 11.055 -11.477 -16.437 1.00 95.50 406 LEU A CA 1
ATOM 3200 C C . LEU A 1 406 ? 12.194 -10.548 -15.985 1.00 95.50 406 LEU A C 1
ATOM 3202 O O . LEU A 1 406 ? 12.830 -9.919 -16.825 1.00 95.50 406 LEU A O 1
ATOM 3206 N N . GLN A 1 407 ? 12.488 -10.499 -14.681 1.00 95.88 407 GLN A N 1
ATOM 3207 C CA . GLN A 1 407 ? 13.598 -9.702 -14.143 1.00 95.88 407 GLN A CA 1
ATOM 3208 C C . GLN A 1 407 ? 14.976 -10.267 -14.517 1.00 95.88 407 GLN A C 1
ATOM 3210 O O . GLN A 1 407 ? 15.892 -9.496 -14.791 1.00 95.88 407 GLN A O 1
ATOM 3215 N N . LEU A 1 408 ? 15.117 -11.592 -14.627 1.00 97.38 408 LEU A N 1
ATOM 3216 C CA . LEU A 1 408 ? 16.311 -12.229 -15.181 1.00 97.38 408 LEU A CA 1
ATOM 3217 C C . LEU A 1 408 ? 16.549 -11.775 -16.626 1.00 97.38 408 LEU A C 1
ATOM 3219 O O . LEU A 1 408 ? 17.652 -11.352 -16.951 1.00 97.38 408 LEU A O 1
ATOM 3223 N N . ALA A 1 409 ? 15.515 -11.789 -17.475 1.00 96.94 409 ALA A N 1
ATOM 3224 C CA . ALA A 1 409 ? 15.635 -11.304 -18.848 1.00 96.94 409 ALA A CA 1
ATOM 3225 C C . ALA A 1 409 ? 16.071 -9.830 -18.899 1.00 96.94 409 ALA A C 1
ATOM 3227 O O . ALA A 1 409 ? 16.904 -9.481 -19.731 1.00 96.94 409 ALA A O 1
ATOM 3228 N N . VAL A 1 410 ? 15.547 -8.976 -18.008 1.00 94.56 410 VAL A N 1
ATOM 3229 C CA . VAL A 1 410 ? 15.969 -7.567 -17.877 1.00 94.56 410 VAL A CA 1
ATOM 3230 C C . VAL A 1 410 ? 17.446 -7.458 -17.489 1.00 94.56 410 VAL A C 1
ATOM 3232 O O . VAL A 1 410 ? 18.188 -6.738 -18.155 1.00 94.56 410 VAL A O 1
ATOM 3235 N N . GLY A 1 411 ? 17.891 -8.197 -16.470 1.00 95.62 411 GLY A N 1
ATOM 3236 C CA . GLY A 1 411 ? 19.296 -8.213 -16.056 1.00 95.62 411 GLY A CA 1
ATOM 3237 C C . GLY A 1 411 ? 20.231 -8.697 -17.169 1.00 95.62 411 GLY A C 1
ATOM 3238 O O . GLY A 1 411 ? 21.264 -8.084 -17.419 1.00 95.62 411 GLY A O 1
ATOM 3239 N N . LEU A 1 412 ? 19.831 -9.730 -17.914 1.00 97.12 412 LEU A N 1
ATOM 3240 C CA . LEU A 1 412 ? 20.586 -10.228 -19.067 1.00 97.12 412 LEU A CA 1
ATOM 3241 C C . LEU A 1 412 ? 20.676 -9.196 -20.207 1.00 97.12 412 LEU A C 1
ATOM 3243 O O . LEU A 1 412 ? 21.716 -9.121 -20.852 1.00 97.12 412 LEU A O 1
ATOM 3247 N N . GLU A 1 413 ? 19.656 -8.352 -20.432 1.00 94.56 413 GLU A N 1
ATOM 3248 C CA . GLU A 1 413 ? 19.779 -7.224 -21.384 1.00 94.56 413 GLU A CA 1
ATOM 3249 C C . GLU A 1 413 ? 20.895 -6.268 -20.996 1.00 94.56 413 GLU A C 1
ATOM 3251 O O . GLU A 1 413 ? 21.656 -5.819 -21.849 1.00 94.56 413 GLU A O 1
ATOM 3256 N N . GLN A 1 414 ? 20.926 -5.905 -19.713 1.00 93.56 414 GLN A N 1
ATOM 3257 C CA . GLN A 1 414 ? 21.840 -4.905 -19.179 1.00 93.56 414 GLN A CA 1
ATOM 3258 C C . GLN A 1 414 ? 23.283 -5.413 -19.251 1.00 93.56 414 GLN A C 1
ATOM 3260 O O . GLN A 1 414 ? 24.191 -4.634 -19.520 1.00 93.56 414 GLN A O 1
ATOM 3265 N N . LEU A 1 415 ? 23.474 -6.728 -19.094 1.00 96.25 415 LEU A N 1
ATOM 3266 C CA . LEU A 1 415 ? 24.749 -7.420 -19.307 1.00 96.25 415 LEU A CA 1
ATOM 3267 C C . LEU A 1 415 ? 25.025 -7.767 -20.778 1.00 96.25 415 LEU A C 1
ATOM 3269 O O . LEU A 1 415 ? 26.020 -8.423 -21.066 1.00 96.25 415 LEU A O 1
ATOM 3273 N N . GLN A 1 416 ? 24.153 -7.360 -21.703 1.00 96.50 416 GLN A N 1
ATOM 3274 C CA . GLN A 1 416 ? 24.262 -7.625 -23.142 1.00 96.50 416 GLN A CA 1
ATOM 3275 C C . GLN A 1 416 ? 24.228 -9.116 -23.535 1.00 96.50 416 GLN A C 1
ATOM 3277 O O . GLN A 1 416 ? 24.552 -9.485 -24.662 1.00 96.50 416 GLN A O 1
ATOM 3282 N N . ALA A 1 417 ? 23.755 -9.988 -22.642 1.00 97.62 417 ALA A N 1
ATOM 3283 C CA . ALA A 1 417 ? 23.541 -11.413 -22.885 1.00 97.62 417 ALA A CA 1
ATOM 3284 C C . ALA A 1 417 ? 22.216 -11.653 -23.637 1.00 97.62 417 ALA A C 1
ATOM 3286 O O . ALA A 1 417 ? 21.300 -12.327 -23.159 1.00 97.62 417 ALA A O 1
ATOM 3287 N N . TYR A 1 418 ? 22.086 -11.050 -24.822 1.00 97.44 418 TYR A N 1
ATOM 3288 C CA . TYR A 1 418 ? 20.812 -10.944 -25.536 1.00 97.44 418 TYR A CA 1
ATOM 3289 C C . TYR A 1 418 ? 20.244 -12.290 -25.998 1.00 97.44 418 TYR A C 1
ATOM 3291 O O . TYR A 1 418 ? 19.035 -12.483 -25.923 1.00 97.44 418 TYR A O 1
ATOM 3299 N N . ALA A 1 419 ? 21.091 -13.232 -26.421 1.00 97.31 419 ALA A N 1
ATOM 3300 C CA . ALA A 1 419 ? 20.642 -14.555 -26.864 1.00 97.31 419 ALA A CA 1
ATOM 3301 C C . ALA A 1 419 ? 20.003 -15.366 -25.721 1.00 97.31 419 ALA A C 1
ATOM 3303 O O . ALA A 1 419 ? 18.964 -15.996 -25.903 1.00 97.31 419 ALA A O 1
ATOM 3304 N N . GLU A 1 420 ? 20.581 -15.308 -24.517 1.00 97.56 420 GLU A N 1
ATOM 3305 C CA . GLU A 1 420 ? 19.990 -15.952 -23.339 1.00 97.56 420 GLU A CA 1
ATOM 3306 C C . GLU A 1 420 ? 18.685 -15.252 -22.935 1.00 97.56 420 GLU A C 1
ATOM 3308 O O . GLU A 1 420 ? 17.679 -15.910 -22.669 1.00 97.56 420 GLU A O 1
ATOM 3313 N N . ALA A 1 421 ? 18.672 -13.913 -22.944 1.00 97.69 421 ALA A N 1
ATOM 3314 C CA . ALA A 1 421 ? 17.473 -13.134 -22.647 1.00 97.69 421 ALA A CA 1
ATOM 3315 C C . ALA A 1 421 ? 16.316 -13.464 -23.609 1.00 97.69 421 ALA A C 1
ATOM 3317 O O . ALA A 1 421 ? 15.168 -13.566 -23.171 1.00 97.69 421 ALA A O 1
ATOM 3318 N N . ASP A 1 422 ? 16.620 -13.655 -24.896 1.00 97.75 422 ASP A N 1
ATOM 3319 C CA . ASP A 1 422 ? 15.664 -14.051 -25.930 1.00 97.75 422 ASP A CA 1
ATOM 3320 C C . ASP A 1 422 ? 15.050 -15.419 -25.625 1.00 97.75 422 ASP A C 1
ATOM 3322 O O . ASP A 1 422 ? 13.826 -15.533 -25.553 1.00 97.75 422 ASP A O 1
ATOM 3326 N N . GLY A 1 423 ? 15.879 -16.417 -25.299 1.00 97.62 423 GLY A N 1
ATOM 3327 C CA . GLY A 1 423 ? 15.410 -17.745 -24.893 1.00 97.62 423 GLY A CA 1
ATOM 3328 C C . GLY A 1 423 ? 14.496 -17.711 -23.661 1.00 97.62 423 GLY A C 1
ATOM 3329 O O . GLY A 1 423 ? 13.447 -18.362 -23.639 1.00 97.62 423 GLY A O 1
ATOM 3330 N N . ILE A 1 424 ? 14.832 -16.897 -22.650 1.00 97.75 424 ILE A N 1
ATOM 3331 C CA . ILE A 1 424 ? 13.979 -16.709 -21.464 1.00 97.75 424 ILE A CA 1
ATOM 3332 C C . ILE A 1 424 ? 12.628 -16.091 -21.843 1.00 97.75 424 ILE A C 1
ATOM 3334 O O . ILE A 1 424 ? 11.586 -16.536 -21.347 1.00 97.75 424 ILE A O 1
ATOM 3338 N N . CYS A 1 425 ? 12.626 -15.083 -22.717 1.00 97.81 425 CYS A N 1
ATOM 3339 C CA . CYS A 1 425 ? 11.414 -14.417 -23.183 1.00 97.81 425 CYS A CA 1
ATOM 3340 C C . CYS A 1 425 ? 10.544 -15.305 -24.074 1.00 97.81 425 CYS A C 1
ATOM 3342 O O . CYS A 1 425 ? 9.329 -15.321 -23.879 1.00 97.81 425 CYS A O 1
ATOM 3344 N N . ALA A 1 426 ? 11.140 -16.091 -24.970 1.00 97.31 426 ALA A N 1
ATOM 3345 C CA . ALA A 1 426 ? 10.436 -17.075 -25.783 1.00 97.31 426 ALA A CA 1
ATOM 3346 C C . ALA A 1 426 ? 9.732 -18.113 -24.897 1.00 97.31 426 ALA A C 1
ATOM 3348 O O . ALA A 1 426 ? 8.531 -18.349 -25.034 1.00 97.31 426 ALA A O 1
ATOM 3349 N N . ALA A 1 427 ? 10.443 -18.657 -23.904 1.00 96.69 427 ALA A N 1
ATOM 3350 C CA . ALA A 1 427 ? 9.858 -19.586 -22.945 1.00 96.69 427 ALA A CA 1
ATOM 3351 C C . ALA A 1 427 ? 8.763 -18.923 -22.085 1.00 96.69 427 ALA A C 1
ATOM 3353 O O . ALA A 1 427 ? 7.777 -19.564 -21.732 1.00 96.69 427 ALA A O 1
ATOM 3354 N N . LEU A 1 428 ? 8.921 -17.647 -21.706 1.00 96.75 428 LEU A N 1
ATOM 3355 C CA . LEU A 1 428 ? 7.886 -16.908 -20.972 1.00 96.75 428 LEU A CA 1
ATOM 3356 C C . LEU A 1 428 ? 6.645 -16.671 -21.832 1.00 96.75 428 LEU A C 1
ATOM 3358 O O . LEU A 1 428 ? 5.532 -16.734 -21.322 1.00 96.75 428 LEU A O 1
ATOM 3362 N N . HIS A 1 429 ? 6.822 -16.387 -23.119 1.00 96.50 429 HIS A N 1
ATOM 3363 C CA . HIS A 1 429 ? 5.713 -16.198 -24.040 1.00 96.50 429 HIS A CA 1
ATOM 3364 C C . HIS A 1 429 ? 4.961 -17.509 -24.291 1.00 96.50 429 HIS A C 1
ATOM 3366 O O . HIS A 1 429 ? 3.736 -17.487 -24.342 1.00 96.50 429 HIS A O 1
ATOM 3372 N N . ALA A 1 430 ? 5.665 -18.643 -24.369 1.00 96.44 430 ALA A N 1
ATOM 3373 C CA . ALA A 1 430 ? 5.037 -19.958 -24.477 1.00 96.44 430 ALA A CA 1
ATOM 3374 C C . ALA A 1 430 ? 4.114 -20.259 -23.281 1.00 96.44 430 ALA A C 1
ATOM 3376 O O . ALA A 1 430 ? 2.985 -20.704 -23.472 1.00 96.44 430 ALA A O 1
ATOM 3377 N N . ASP A 1 431 ? 4.562 -19.950 -22.059 1.00 93.94 431 ASP A N 1
ATOM 3378 C CA . ASP A 1 431 ? 3.757 -20.138 -20.844 1.00 93.94 431 ASP A CA 1
ATOM 3379 C C . ASP A 1 431 ? 2.644 -19.080 -20.696 1.00 93.94 431 ASP A C 1
ATOM 3381 O O . ASP A 1 431 ? 1.572 -19.361 -20.159 1.00 93.94 431 ASP A O 1
ATOM 3385 N N . TYR A 1 432 ? 2.890 -17.848 -21.157 1.00 94.00 432 TYR A N 1
ATOM 3386 C CA . TYR A 1 432 ? 2.006 -16.690 -20.980 1.00 94.00 432 TYR A CA 1
ATOM 3387 C C . TYR A 1 432 ? 1.781 -15.935 -22.307 1.00 94.00 432 TYR A C 1
ATOM 3389 O O . TYR A 1 432 ? 2.189 -14.772 -22.445 1.00 94.00 432 TYR A O 1
ATOM 3397 N N . PRO A 1 433 ? 1.079 -16.538 -23.286 1.00 94.06 433 PRO A N 1
ATOM 3398 C CA . PRO A 1 433 ? 0.992 -16.012 -24.653 1.00 94.06 433 PRO A CA 1
ATOM 3399 C C . PRO A 1 433 ? 0.257 -14.671 -24.754 1.00 94.06 433 PRO A C 1
ATOM 3401 O O . PRO A 1 433 ? 0.480 -13.899 -25.683 1.00 94.06 433 PRO A O 1
ATOM 3404 N N . ARG A 1 434 ? -0.595 -14.355 -23.772 1.00 94.69 434 ARG A N 1
ATOM 3405 C CA . ARG A 1 434 ? -1.375 -13.108 -23.710 1.00 94.69 434 ARG A CA 1
ATOM 3406 C C . ARG A 1 434 ? -0.763 -12.047 -22.789 1.00 94.69 434 ARG A C 1
ATOM 3408 O O . ARG A 1 434 ? -1.465 -11.145 -22.339 1.00 94.69 434 ARG A O 1
ATOM 3415 N N . SER A 1 435 ? 0.534 -12.134 -22.490 1.00 94.12 435 SER A N 1
ATOM 3416 C CA . SER A 1 435 ? 1.224 -11.143 -21.659 1.00 94.12 435 SER A CA 1
ATOM 3417 C C . SER A 1 435 ? 1.858 -10.034 -22.500 1.00 94.12 435 SER A C 1
ATOM 3419 O O . SER A 1 435 ? 2.940 -10.199 -23.066 1.00 94.12 435 SER A O 1
ATOM 3421 N N . ALA A 1 436 ? 1.217 -8.861 -22.526 1.00 93.75 436 ALA A N 1
ATOM 3422 C CA . ALA A 1 436 ? 1.768 -7.678 -23.190 1.00 93.75 436 ALA A CA 1
ATOM 3423 C C . ALA A 1 436 ? 3.132 -7.265 -22.604 1.00 93.75 436 ALA A C 1
ATOM 3425 O O . ALA A 1 436 ? 4.010 -6.848 -23.350 1.00 93.75 436 ALA A O 1
ATOM 3426 N N . ALA A 1 437 ? 3.345 -7.435 -21.292 1.00 91.31 437 ALA A N 1
ATOM 3427 C CA . ALA A 1 437 ? 4.620 -7.121 -20.641 1.00 91.31 437 ALA A CA 1
ATOM 3428 C C . ALA A 1 437 ? 5.775 -7.999 -21.156 1.00 91.31 437 ALA A C 1
ATOM 3430 O O . ALA A 1 437 ? 6.862 -7.486 -21.418 1.00 91.31 437 ALA A O 1
ATOM 3431 N N . VAL A 1 438 ? 5.532 -9.304 -21.348 1.00 96.31 438 VAL A N 1
ATOM 3432 C CA . VAL A 1 438 ? 6.526 -10.226 -21.923 1.00 96.31 438 VAL A CA 1
ATOM 3433 C C . VAL A 1 438 ? 6.810 -9.868 -23.375 1.00 96.31 438 VAL A C 1
ATOM 3435 O O . VAL A 1 438 ? 7.974 -9.778 -23.742 1.00 96.31 438 VAL A O 1
ATOM 3438 N N . LEU A 1 439 ? 5.779 -9.610 -24.185 1.00 97.50 439 LEU A N 1
ATOM 3439 C CA . LEU A 1 439 ? 5.950 -9.242 -25.595 1.00 97.50 439 LEU A CA 1
ATOM 3440 C C . LEU A 1 439 ? 6.723 -7.927 -25.753 1.00 97.50 439 LEU A C 1
ATOM 3442 O O . LEU A 1 439 ? 7.685 -7.870 -26.510 1.00 97.50 439 LEU A O 1
ATOM 3446 N N . THR A 1 440 ? 6.380 -6.883 -24.992 1.00 96.12 440 THR A N 1
ATO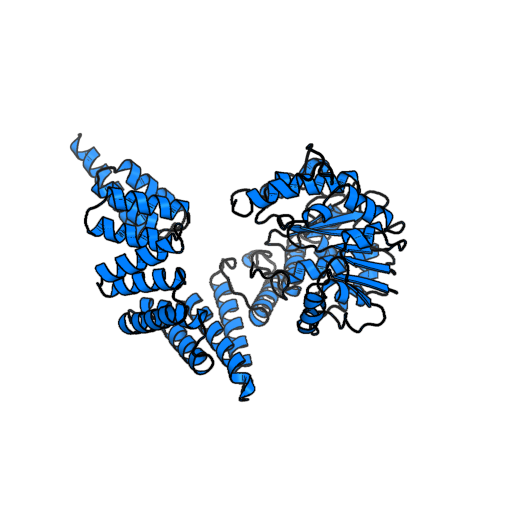M 3447 C CA . THR A 1 440 ? 7.139 -5.620 -25.001 1.00 96.12 440 THR A CA 1
ATOM 3448 C C . THR A 1 440 ? 8.598 -5.843 -24.620 1.00 96.12 440 THR A C 1
ATOM 3450 O O . THR A 1 440 ? 9.500 -5.289 -25.248 1.00 96.12 440 THR A O 1
ATOM 3453 N N . ARG A 1 441 ? 8.845 -6.671 -23.603 1.00 95.81 441 ARG A N 1
ATOM 3454 C CA . ARG A 1 441 ? 10.201 -7.015 -23.193 1.00 95.81 441 ARG A CA 1
ATOM 3455 C C . ARG A 1 441 ? 10.952 -7.773 -24.292 1.00 95.81 441 ARG A C 1
ATOM 3457 O O . ARG A 1 441 ? 12.102 -7.452 -24.578 1.00 95.81 441 ARG A O 1
ATOM 3464 N N . TRP A 1 442 ? 10.308 -8.763 -24.893 1.00 97.94 442 TRP A N 1
ATOM 3465 C CA . TRP A 1 442 ? 10.903 -9.616 -25.910 1.00 97.94 442 TRP A CA 1
ATOM 3466 C C . TRP A 1 442 ? 11.240 -8.835 -27.179 1.00 97.94 442 TRP A C 1
ATOM 3468 O O . TRP A 1 442 ? 12.366 -8.920 -27.656 1.00 97.94 442 TRP A O 1
ATOM 3478 N N . GLY A 1 443 ? 10.333 -7.970 -27.642 1.00 97.00 443 GLY A N 1
ATOM 3479 C CA . GLY A 1 443 ? 10.600 -7.069 -28.763 1.00 97.00 443 GLY A CA 1
ATOM 3480 C C . GLY A 1 443 ? 11.809 -6.159 -28.509 1.00 97.00 443 GLY A C 1
ATOM 3481 O O . GLY A 1 443 ? 12.609 -5.939 -29.413 1.00 97.00 443 GLY A O 1
ATOM 3482 N N . SER A 1 444 ? 12.013 -5.683 -27.270 1.00 95.25 444 SER A N 1
ATOM 3483 C CA . SER A 1 444 ? 13.218 -4.911 -26.904 1.00 95.25 444 SER A CA 1
ATOM 3484 C C . SER A 1 444 ? 14.500 -5.734 -27.056 1.00 95.25 444 SER A C 1
ATOM 3486 O O . SER A 1 444 ? 15.489 -5.238 -27.588 1.00 95.25 444 SER A O 1
ATOM 3488 N N . ILE A 1 445 ? 14.487 -7.007 -26.647 1.00 97.00 445 ILE A N 1
ATOM 3489 C CA . ILE A 1 445 ? 15.632 -7.913 -26.835 1.00 97.00 445 ILE A CA 1
ATOM 3490 C C . ILE A 1 445 ? 15.889 -8.167 -28.319 1.00 97.00 445 ILE A C 1
ATOM 3492 O O . ILE A 1 445 ? 17.030 -8.091 -28.762 1.00 97.00 445 ILE A O 1
ATOM 3496 N N . GLN A 1 446 ? 14.835 -8.419 -29.095 1.00 97.50 446 GLN A N 1
ATOM 3497 C CA . GLN A 1 446 ? 14.931 -8.640 -30.538 1.00 97.50 446 GLN A CA 1
ATOM 3498 C C . GLN A 1 446 ? 15.532 -7.420 -31.249 1.00 97.50 446 GLN A C 1
ATOM 3500 O O . GLN A 1 446 ? 16.396 -7.579 -32.110 1.00 97.50 446 GLN A O 1
ATOM 3505 N N . MET A 1 447 ? 15.180 -6.200 -30.821 1.00 95.12 447 MET A N 1
ATOM 3506 C CA . MET A 1 447 ? 15.839 -4.971 -31.282 1.00 95.12 447 MET A CA 1
ATOM 3507 C C . MET A 1 447 ? 17.344 -4.979 -30.995 1.00 95.12 447 MET A C 1
ATOM 3509 O O . MET A 1 447 ? 18.133 -4.649 -31.878 1.00 95.12 447 MET A O 1
ATOM 3513 N N . ARG A 1 448 ? 17.761 -5.381 -29.785 1.00 94.88 448 ARG A N 1
ATOM 3514 C CA . ARG A 1 448 ? 19.186 -5.483 -29.412 1.00 94.88 448 ARG A CA 1
ATOM 3515 C C . ARG A 1 448 ? 19.936 -6.556 -30.202 1.00 94.88 448 ARG A C 1
ATOM 3517 O O . ARG A 1 448 ? 21.122 -6.391 -30.457 1.00 94.88 448 ARG A O 1
ATOM 3524 N N . LEU A 1 449 ? 19.240 -7.609 -30.627 1.00 95.50 449 LEU A N 1
ATOM 3525 C CA . LEU A 1 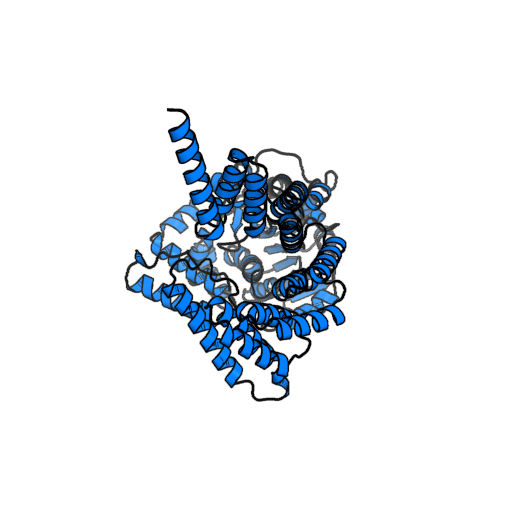449 ? 19.754 -8.648 -31.526 1.00 95.50 449 LEU A CA 1
ATOM 3526 C C . LEU A 1 449 ? 19.760 -8.231 -33.007 1.00 95.50 449 LEU A C 1
ATOM 3528 O O . LEU A 1 449 ? 20.200 -9.006 -33.851 1.00 95.50 449 LEU A O 1
ATOM 3532 N N . GLY A 1 450 ? 19.251 -7.041 -33.347 1.00 94.62 450 GLY A N 1
ATOM 3533 C CA . GLY A 1 450 ? 19.128 -6.572 -34.730 1.00 94.62 450 GLY A CA 1
ATOM 3534 C C . GLY A 1 450 ? 17.972 -7.199 -35.520 1.00 94.62 450 GLY A C 1
ATOM 3535 O O . GLY A 1 450 ? 17.839 -6.927 -36.711 1.00 94.62 450 GLY A O 1
ATOM 3536 N N . GLN A 1 451 ? 17.113 -7.991 -34.875 1.00 95.94 451 GLN A N 1
ATOM 3537 C CA . GLN A 1 451 ? 15.971 -8.685 -35.479 1.00 95.94 451 GLN A CA 1
ATOM 3538 C C . GLN A 1 451 ? 14.759 -7.747 -35.595 1.00 95.94 451 GLN A C 1
ATOM 3540 O O . GLN A 1 451 ? 13.750 -7.905 -34.904 1.00 95.94 451 GLN A O 1
ATOM 3545 N N . ARG A 1 452 ? 14.871 -6.721 -36.442 1.00 95.06 452 ARG A N 1
ATOM 3546 C CA . ARG A 1 452 ? 13.908 -5.609 -36.520 1.00 95.06 452 ARG A CA 1
ATOM 3547 C C . ARG A 1 452 ? 12.503 -6.048 -36.928 1.00 95.06 452 ARG A C 1
ATOM 3549 O O . ARG A 1 452 ? 11.527 -5.587 -36.342 1.00 95.06 452 ARG A O 1
ATOM 3556 N N . GLU A 1 453 ? 12.388 -6.953 -37.892 1.00 95.06 453 GLU A N 1
ATOM 3557 C CA . GLU A 1 453 ? 11.106 -7.451 -38.403 1.00 95.06 453 GLU A CA 1
ATOM 3558 C C . GLU A 1 453 ? 10.374 -8.271 -37.334 1.00 95.06 453 GLU A C 1
ATOM 3560 O O . GLU A 1 453 ? 9.179 -8.079 -37.099 1.00 95.06 453 GLU A O 1
ATOM 3565 N N . ALA A 1 454 ? 11.109 -9.137 -36.629 1.00 96.50 454 ALA A N 1
ATOM 3566 C CA . ALA A 1 454 ? 10.571 -9.909 -35.515 1.00 96.50 454 ALA A CA 1
ATOM 3567 C C . ALA A 1 454 ? 10.136 -8.987 -34.367 1.00 96.50 454 ALA A C 1
ATOM 3569 O O . ALA A 1 454 ? 9.022 -9.124 -33.862 1.00 96.50 454 ALA A O 1
ATOM 3570 N N . ALA A 1 455 ? 10.972 -8.005 -34.011 1.00 97.06 455 ALA A N 1
ATOM 3571 C CA . ALA A 1 455 ? 10.658 -7.024 -32.978 1.00 97.06 455 ALA A CA 1
ATOM 3572 C C . ALA A 1 455 ? 9.375 -6.251 -33.299 1.00 97.06 455 ALA A C 1
ATOM 3574 O O . ALA A 1 455 ? 8.503 -6.131 -32.438 1.00 97.06 455 ALA A O 1
ATOM 3575 N N . GLN A 1 456 ? 9.226 -5.778 -34.541 1.00 96.94 456 GLN A N 1
ATOM 3576 C CA . GLN A 1 456 ? 8.016 -5.097 -34.996 1.00 96.94 456 GLN A CA 1
ATOM 3577 C C . GLN A 1 456 ? 6.774 -5.972 -34.794 1.00 96.94 456 GLN A C 1
ATOM 3579 O O . GLN A 1 456 ? 5.836 -5.542 -34.121 1.00 96.94 456 GLN A O 1
ATOM 3584 N N . ALA A 1 457 ? 6.784 -7.205 -35.309 1.00 97.56 457 ALA A N 1
ATOM 3585 C CA . ALA A 1 457 ? 5.656 -8.124 -35.170 1.00 97.56 457 ALA A CA 1
ATOM 3586 C C . ALA A 1 457 ? 5.328 -8.413 -33.692 1.00 97.56 457 ALA A C 1
ATOM 3588 O O . ALA A 1 457 ? 4.162 -8.508 -33.300 1.00 97.56 457 ALA A O 1
ATOM 3589 N N . THR A 1 458 ? 6.350 -8.524 -32.839 1.00 97.88 458 THR A N 1
ATOM 3590 C CA . THR A 1 458 ? 6.187 -8.717 -31.394 1.00 97.88 458 THR A CA 1
ATOM 3591 C C . THR A 1 458 ? 5.569 -7.487 -30.715 1.00 97.88 458 THR A C 1
ATOM 3593 O O . THR A 1 458 ? 4.670 -7.635 -29.880 1.00 97.88 458 THR A O 1
ATOM 3596 N N . PHE A 1 459 ? 5.986 -6.270 -31.078 1.00 97.81 459 PHE A N 1
ATOM 3597 C CA . PHE A 1 459 ? 5.386 -5.037 -30.558 1.00 97.81 459 PHE A CA 1
ATOM 3598 C C . PHE A 1 459 ? 3.942 -4.853 -31.026 1.00 97.81 459 PHE A C 1
ATOM 3600 O O . PHE A 1 459 ? 3.093 -4.487 -30.217 1.00 97.81 459 PHE A O 1
ATOM 3607 N N . GLU A 1 460 ? 3.633 -5.160 -32.285 1.00 97.38 460 GLU A N 1
ATOM 3608 C CA . GLU A 1 460 ? 2.266 -5.120 -32.815 1.00 97.38 460 GLU A CA 1
ATOM 3609 C C . GLU A 1 460 ? 1.345 -6.081 -32.053 1.00 97.38 460 GLU A C 1
ATOM 3611 O O . GLU A 1 460 ? 0.258 -5.686 -31.629 1.00 97.38 460 GLU A O 1
ATOM 3616 N N . LYS A 1 461 ? 1.810 -7.302 -31.750 1.00 97.31 461 LYS A N 1
ATOM 3617 C CA . LYS A 1 461 ? 1.086 -8.234 -30.865 1.00 97.31 461 LYS A CA 1
ATOM 3618 C C . LYS A 1 461 ? 0.889 -7.665 -29.458 1.00 97.31 461 LYS A C 1
ATOM 3620 O O . LYS A 1 461 ? -0.191 -7.812 -28.885 1.00 97.31 461 LYS A O 1
ATOM 3625 N N . ALA A 1 462 ? 1.903 -7.009 -28.889 1.00 96.75 462 ALA A N 1
ATOM 3626 C CA . ALA A 1 462 ? 1.779 -6.370 -27.577 1.00 96.75 462 ALA A CA 1
ATOM 3627 C C . ALA A 1 462 ? 0.701 -5.272 -27.582 1.00 96.75 462 ALA A C 1
ATOM 3629 O O . ALA A 1 462 ? -0.082 -5.187 -26.636 1.00 96.75 462 ALA A O 1
ATOM 3630 N N . LEU A 1 463 ? 0.637 -4.474 -28.652 1.00 96.69 463 LEU A N 1
ATOM 3631 C CA . LEU A 1 463 ? -0.345 -3.402 -28.831 1.00 96.69 463 LEU A CA 1
ATOM 3632 C C . LEU A 1 463 ? -1.750 -3.921 -29.145 1.00 96.69 463 LEU A C 1
ATOM 3634 O O . LEU A 1 463 ? -2.721 -3.309 -28.714 1.00 96.69 463 LEU A O 1
ATOM 3638 N N . ALA A 1 464 ? -1.877 -5.065 -29.818 1.00 97.06 464 ALA A N 1
ATOM 3639 C CA . ALA A 1 464 ? -3.166 -5.727 -30.011 1.00 97.06 464 ALA A CA 1
ATOM 3640 C C . ALA A 1 464 ? -3.782 -6.190 -28.678 1.00 97.06 464 ALA A C 1
ATOM 3642 O O . ALA A 1 464 ? -4.998 -6.157 -28.509 1.00 97.06 464 ALA A O 1
ATOM 3643 N N . LEU A 1 465 ? -2.948 -6.602 -27.716 1.00 93.00 465 LEU A N 1
ATOM 3644 C CA . LEU A 1 465 ? -3.397 -6.969 -26.368 1.00 93.00 465 LEU A CA 1
ATOM 3645 C C . LEU A 1 465 ? -3.613 -5.752 -25.466 1.00 93.00 465 LEU A C 1
ATOM 3647 O O . LEU A 1 465 ? -4.529 -5.753 -24.645 1.00 93.00 465 LEU A O 1
ATOM 3651 N N . LYS A 1 466 ? -2.742 -4.746 -25.577 1.00 94.31 466 LYS A N 1
ATOM 3652 C CA . LYS A 1 466 ? -2.774 -3.528 -24.768 1.00 94.31 466 LYS A CA 1
ATOM 3653 C C . LYS A 1 466 ? -2.450 -2.296 -25.639 1.00 94.31 466 LYS A C 1
ATOM 3655 O O . LYS A 1 466 ? -1.272 -1.943 -25.762 1.00 94.31 466 LYS A O 1
ATOM 3660 N N . PRO A 1 467 ? -3.467 -1.633 -26.229 1.00 95.50 467 PRO A N 1
ATOM 3661 C CA . PRO A 1 467 ? -3.277 -0.526 -27.181 1.00 95.50 467 PRO A CA 1
ATOM 3662 C C . PRO A 1 467 ? -2.584 0.723 -26.619 1.00 95.50 467 PRO A C 1
ATOM 3664 O O . PRO A 1 467 ? -2.033 1.521 -27.382 1.00 95.50 467 PRO A O 1
ATOM 3667 N N . ASP A 1 468 ? -2.612 0.890 -25.297 1.00 92.25 468 ASP A N 1
ATOM 3668 C CA . ASP A 1 468 ? -2.005 1.969 -24.513 1.00 92.25 468 ASP A CA 1
ATOM 3669 C C . ASP A 1 468 ? -0.665 1.546 -23.872 1.00 92.25 468 ASP A C 1
ATOM 3671 O O . ASP A 1 468 ? -0.177 2.164 -22.928 1.00 92.25 468 ASP A O 1
ATOM 3675 N N . ASN A 1 469 ? -0.021 0.475 -24.347 1.00 93.25 469 ASN A N 1
ATOM 3676 C CA . ASN A 1 469 ? 1.297 0.094 -23.843 1.00 93.25 469 ASN A CA 1
ATOM 3677 C C . ASN A 1 469 ? 2.373 1.090 -24.312 1.00 93.25 469 ASN A C 1
ATOM 3679 O O . ASN A 1 469 ? 2.940 0.955 -25.397 1.00 93.25 469 ASN A O 1
ATOM 3683 N N . ALA A 1 470 ? 2.690 2.068 -23.460 1.00 94.12 470 ALA A N 1
ATOM 3684 C CA . ALA A 1 470 ? 3.657 3.126 -23.754 1.00 94.12 470 ALA A CA 1
ATOM 3685 C C . ALA A 1 470 ? 5.048 2.604 -24.159 1.00 94.12 470 ALA A C 1
ATOM 3687 O O . ALA A 1 470 ? 5.690 3.172 -25.041 1.00 94.12 470 ALA A O 1
ATOM 3688 N N . GLY A 1 471 ? 5.512 1.504 -23.556 1.00 94.31 471 GLY A N 1
ATOM 3689 C CA . GLY A 1 471 ? 6.808 0.905 -23.880 1.00 94.31 471 GLY A CA 1
ATOM 3690 C C . GLY A 1 471 ? 6.856 0.359 -25.308 1.00 94.31 471 GLY A C 1
ATOM 3691 O O . GLY A 1 471 ? 7.813 0.641 -26.033 1.00 94.31 471 GLY A O 1
ATOM 3692 N N . ALA A 1 472 ? 5.812 -0.373 -25.713 1.00 96.69 472 ALA A N 1
ATOM 3693 C CA . ALA A 1 472 ? 5.670 -0.910 -27.066 1.00 96.69 472 ALA A CA 1
ATOM 3694 C C . ALA A 1 472 ? 5.430 0.198 -28.102 1.00 96.69 472 ALA A C 1
ATOM 3696 O O . ALA A 1 472 ? 6.075 0.183 -29.144 1.00 96.69 472 ALA A O 1
ATOM 3697 N N . LEU A 1 473 ? 4.583 1.191 -27.795 1.00 98.12 473 LEU A N 1
ATOM 3698 C CA . LEU A 1 473 ? 4.360 2.360 -28.656 1.00 98.12 473 LEU A CA 1
ATOM 3699 C C . LEU A 1 473 ? 5.668 3.115 -28.922 1.00 98.12 473 LEU A C 1
ATOM 3701 O O . LEU A 1 473 ? 5.997 3.388 -30.072 1.00 98.12 473 LEU A O 1
ATOM 3705 N N . ALA A 1 474 ? 6.451 3.396 -27.874 1.00 96.88 474 ALA A N 1
ATOM 3706 C CA . ALA A 1 474 ? 7.732 4.080 -28.019 1.00 96.88 474 ALA A CA 1
ATOM 3707 C C . ALA A 1 474 ? 8.747 3.247 -28.820 1.00 96.88 474 ALA A C 1
ATOM 3709 O O . ALA A 1 474 ? 9.481 3.796 -29.634 1.00 96.88 474 ALA A O 1
ATOM 3710 N N . ALA A 1 475 ? 8.810 1.929 -28.608 1.00 96.19 475 ALA A N 1
ATOM 3711 C CA . ALA A 1 475 ? 9.743 1.073 -29.342 1.00 96.19 475 ALA A CA 1
ATOM 3712 C C . ALA A 1 475 ? 9.365 0.930 -30.826 1.00 96.19 475 ALA A C 1
ATOM 3714 O O . ALA A 1 475 ? 10.228 1.016 -31.695 1.00 96.19 475 ALA A O 1
ATOM 3715 N N . LEU A 1 476 ? 8.072 0.789 -31.121 1.00 96.56 476 LEU A N 1
ATOM 3716 C CA . LEU A 1 476 ? 7.569 0.761 -32.490 1.00 96.56 476 LEU A CA 1
ATOM 3717 C C . LEU A 1 476 ? 7.747 2.123 -33.185 1.00 96.56 476 LEU A C 1
ATOM 3719 O O . LEU A 1 476 ? 8.120 2.174 -34.351 1.00 96.56 476 LEU A O 1
ATOM 3723 N N . GLY A 1 477 ? 7.558 3.230 -32.459 1.00 96.12 477 GLY A N 1
ATOM 3724 C CA . GLY A 1 477 ? 7.867 4.574 -32.949 1.00 96.12 477 GLY A CA 1
ATOM 3725 C C . GLY A 1 477 ? 9.338 4.725 -33.344 1.00 96.12 477 GLY A C 1
ATOM 3726 O O . GLY A 1 477 ? 9.621 5.215 -34.434 1.00 96.12 477 GLY A O 1
ATOM 3727 N N . ALA A 1 478 ? 10.267 4.230 -32.517 1.00 95.50 478 ALA A N 1
ATOM 3728 C CA . ALA A 1 478 ? 11.697 4.230 -32.842 1.00 95.50 478 ALA A CA 1
ATOM 3729 C C . ALA A 1 478 ? 11.997 3.460 -34.142 1.00 95.50 478 ALA A C 1
ATOM 3731 O O . ALA A 1 478 ? 12.720 3.970 -34.992 1.00 95.50 478 ALA A O 1
ATOM 3732 N N . LEU A 1 479 ? 11.381 2.286 -34.336 1.00 95.62 479 LEU A N 1
ATOM 3733 C CA . LEU A 1 479 ? 11.506 1.492 -35.566 1.00 95.62 479 LEU A CA 1
ATOM 3734 C C . LEU A 1 479 ? 11.056 2.259 -36.821 1.00 95.62 479 LEU A C 1
ATOM 3736 O O . LEU A 1 479 ? 11.748 2.238 -37.837 1.00 95.62 479 LEU A O 1
ATOM 3740 N N . TYR A 1 480 ? 9.924 2.963 -36.756 1.00 95.44 480 TYR A N 1
ATOM 3741 C CA . TYR A 1 480 ? 9.468 3.810 -37.864 1.00 95.44 480 TYR A CA 1
ATOM 3742 C C . TYR A 1 480 ? 10.394 5.011 -38.096 1.00 95.44 480 TYR A C 1
ATOM 3744 O O . TYR A 1 480 ? 10.697 5.348 -39.240 1.00 95.44 480 TYR A O 1
ATOM 3752 N N . GLY A 1 481 ? 10.918 5.609 -37.023 1.00 95.00 481 GLY A N 1
ATOM 3753 C CA . GLY A 1 481 ? 11.908 6.682 -37.107 1.00 95.00 481 GLY A CA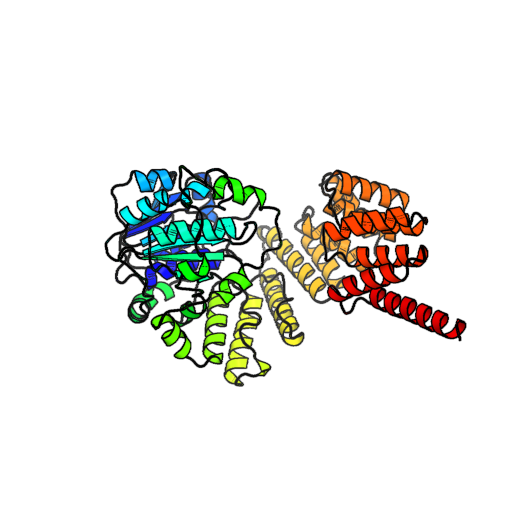 1
ATOM 3754 C C . GLY A 1 481 ? 13.211 6.248 -37.791 1.00 95.00 481 GLY A C 1
ATOM 3755 O O . GLY A 1 481 ? 13.735 6.988 -38.628 1.00 95.00 481 GLY A O 1
ATOM 3756 N N . GLU A 1 482 ? 13.710 5.041 -37.497 1.00 92.44 482 GLU A N 1
ATOM 3757 C CA . GLU A 1 482 ? 14.877 4.449 -38.174 1.00 92.44 482 GLU A CA 1
ATOM 3758 C C . GLU A 1 482 ? 14.647 4.303 -39.687 1.00 92.44 482 GLU A C 1
ATOM 3760 O O . GLU A 1 482 ? 15.563 4.541 -40.470 1.00 92.44 482 GLU A O 1
ATOM 3765 N N . ARG A 1 483 ? 13.415 3.992 -40.111 1.00 94.06 483 ARG A N 1
ATOM 3766 C CA . ARG A 1 483 ? 13.028 3.868 -41.529 1.00 94.06 483 ARG A CA 1
ATOM 3767 C C . ARG A 1 483 ? 12.734 5.198 -42.228 1.00 94.06 483 ARG A C 1
ATOM 3769 O O . ARG A 1 483 ? 12.505 5.207 -43.431 1.00 94.06 483 ARG A O 1
ATOM 3776 N N . GLY A 1 484 ? 12.736 6.312 -41.496 1.00 94.00 484 GLY A N 1
ATOM 3777 C CA . GLY A 1 484 ? 12.401 7.633 -42.036 1.00 94.00 484 GLY A CA 1
ATOM 3778 C C . GLY A 1 484 ? 10.901 7.941 -42.095 1.00 94.00 484 GLY A C 1
ATOM 3779 O O . GLY A 1 484 ? 10.534 8.996 -42.594 1.00 94.00 484 GLY A O 1
ATOM 3780 N N . GLU A 1 485 ? 10.034 7.091 -41.538 1.00 97.12 485 GLU A N 1
ATOM 3781 C CA . GLU A 1 485 ? 8.600 7.376 -41.364 1.00 97.12 485 GLU A CA 1
ATOM 3782 C C . GLU A 1 485 ? 8.396 8.288 -40.133 1.00 97.12 485 GLU A C 1
ATOM 3784 O O . GLU A 1 485 ? 7.903 7.871 -39.078 1.00 97.12 485 GLU A O 1
ATOM 3789 N N . LEU A 1 486 ? 8.850 9.541 -40.238 1.00 97.00 486 LEU A N 1
ATOM 3790 C CA . LEU A 1 486 ? 8.981 10.472 -39.110 1.00 97.00 486 LEU A CA 1
ATOM 3791 C C . LEU A 1 486 ? 7.629 10.886 -38.512 1.00 97.00 486 LEU A C 1
ATOM 3793 O O . LEU A 1 486 ? 7.492 10.949 -37.289 1.00 97.00 486 LEU A O 1
ATOM 3797 N N . GLU A 1 487 ? 6.607 11.098 -39.337 1.00 96.38 487 GLU A N 1
ATOM 3798 C CA . GLU A 1 487 ? 5.246 11.430 -38.903 1.00 96.38 487 GLU A CA 1
ATOM 3799 C C . GLU A 1 487 ? 4.637 10.300 -38.072 1.00 96.38 487 GLU A C 1
ATOM 3801 O O . GLU A 1 487 ? 4.022 10.538 -37.030 1.00 96.38 487 GLU A O 1
ATOM 3806 N N . ARG A 1 488 ? 4.865 9.053 -38.493 1.00 96.31 488 ARG A N 1
ATOM 3807 C CA . ARG A 1 488 ? 4.371 7.860 -37.802 1.00 96.31 488 ARG A CA 1
ATOM 3808 C C . ARG A 1 488 ? 5.106 7.629 -36.484 1.00 96.31 488 ARG A C 1
ATOM 3810 O O . ARG A 1 488 ? 4.485 7.291 -35.475 1.00 96.31 488 ARG A O 1
ATOM 3817 N N . CYS A 1 489 ? 6.419 7.875 -36.464 1.00 97.94 489 CYS A N 1
ATOM 3818 C CA . CYS A 1 489 ? 7.206 7.922 -35.232 1.00 97.94 489 CYS A CA 1
ATOM 3819 C C . CYS A 1 489 ? 6.631 8.950 -34.242 1.00 97.94 489 CYS A C 1
ATOM 3821 O O . CYS A 1 489 ? 6.437 8.637 -33.061 1.00 97.94 489 CYS A O 1
ATOM 3823 N N . LEU A 1 490 ? 6.305 10.155 -34.722 1.00 96.88 490 LEU A N 1
ATOM 3824 C CA . LEU A 1 490 ? 5.741 11.229 -33.907 1.00 96.88 490 LEU A CA 1
ATOM 3825 C C . LEU A 1 490 ? 4.350 10.874 -33.358 1.00 96.88 490 LEU A C 1
ATOM 3827 O O . LEU A 1 490 ? 4.089 11.102 -32.176 1.00 96.88 490 LEU A O 1
ATOM 3831 N N . GLU A 1 491 ? 3.472 10.285 -34.172 1.00 97.25 491 GLU A N 1
ATOM 3832 C CA . GLU A 1 491 ? 2.145 9.827 -33.741 1.00 97.25 491 GLU A CA 1
ATOM 3833 C C . GLU A 1 491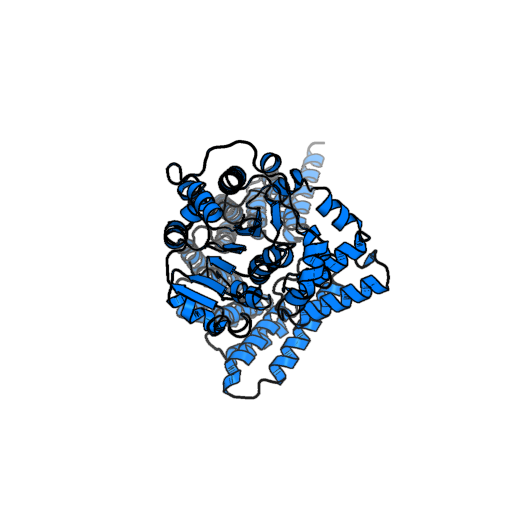 ? 2.242 8.795 -32.607 1.00 97.25 491 GLU A C 1
ATOM 3835 O O . GLU A 1 491 ? 1.633 8.958 -31.544 1.00 97.25 491 GLU A O 1
ATOM 3840 N N . LEU A 1 492 ? 3.056 7.752 -32.795 1.00 97.38 492 LEU A N 1
ATOM 3841 C CA . LEU A 1 492 ? 3.238 6.702 -31.792 1.00 97.38 492 LEU A CA 1
ATOM 3842 C C . LEU A 1 492 ? 3.897 7.232 -30.518 1.00 97.38 492 LEU A C 1
ATOM 3844 O O . LEU A 1 492 ? 3.509 6.838 -29.418 1.00 97.38 492 LEU A O 1
ATOM 3848 N N . SER A 1 493 ? 4.842 8.164 -30.647 1.00 97.25 493 SER A N 1
ATOM 3849 C CA . SER A 1 493 ? 5.478 8.817 -29.502 1.00 97.25 493 SER A CA 1
ATOM 3850 C C . SER A 1 493 ? 4.481 9.660 -28.703 1.00 97.25 493 SER A C 1
ATOM 3852 O O . SER A 1 493 ? 4.461 9.586 -27.475 1.00 97.25 493 SER A O 1
ATOM 3854 N N . ARG A 1 494 ? 3.578 10.392 -29.370 1.00 96.81 494 ARG A N 1
ATOM 3855 C CA . ARG A 1 494 ? 2.490 11.137 -28.708 1.00 96.81 494 ARG A CA 1
ATOM 3856 C C . ARG A 1 494 ? 1.543 10.211 -27.957 1.00 96.81 494 ARG A C 1
ATOM 3858 O O . ARG A 1 494 ? 1.241 10.469 -26.794 1.00 96.81 494 ARG A O 1
ATOM 3865 N N . ARG A 1 495 ? 1.131 9.104 -28.581 1.00 96.75 495 ARG A N 1
ATOM 3866 C CA . ARG A 1 495 ? 0.300 8.083 -27.924 1.00 96.75 495 ARG A CA 1
ATOM 3867 C C . ARG A 1 495 ? 1.010 7.458 -26.723 1.00 96.75 495 ARG A C 1
ATOM 3869 O O . ARG A 1 495 ? 0.379 7.242 -25.694 1.00 96.75 495 ARG A O 1
ATOM 3876 N N . ALA A 1 496 ? 2.315 7.200 -26.825 1.00 96.25 496 ALA A N 1
ATOM 3877 C CA . ALA A 1 496 ? 3.107 6.678 -25.714 1.00 96.25 496 ALA A CA 1
ATOM 3878 C C . ALA A 1 496 ? 3.150 7.660 -24.532 1.00 96.25 496 ALA A C 1
ATOM 3880 O O . ALA A 1 496 ? 2.972 7.234 -23.396 1.00 96.25 496 ALA A O 1
ATOM 3881 N N . ILE A 1 497 ? 3.331 8.958 -24.801 1.00 94.56 497 ILE A N 1
ATOM 3882 C CA . ILE A 1 497 ? 3.324 10.024 -23.785 1.00 94.56 497 ILE A CA 1
ATOM 3883 C C . ILE A 1 497 ? 1.937 10.180 -23.153 1.00 94.56 497 ILE A C 1
ATOM 3885 O O . ILE A 1 497 ? 1.833 10.354 -21.944 1.00 94.56 497 ILE A O 1
ATOM 3889 N N . GLN A 1 498 ? 0.869 10.093 -23.949 1.00 91.38 498 GLN A N 1
ATOM 3890 C CA . GLN A 1 498 ? -0.500 10.145 -23.436 1.00 91.38 498 GLN A CA 1
ATOM 3891 C C . GLN A 1 498 ? -0.798 8.959 -22.512 1.00 91.38 498 GLN A C 1
ATOM 3893 O O . GLN A 1 498 ? -1.414 9.136 -21.466 1.00 91.38 498 GLN A O 1
ATOM 3898 N N . ALA A 1 499 ? -0.345 7.762 -22.886 1.00 86.12 499 ALA A N 1
ATOM 3899 C CA . ALA A 1 499 ? -0.524 6.566 -22.075 1.00 86.12 499 ALA A CA 1
ATOM 3900 C C . ALA A 1 499 ? 0.362 6.554 -20.818 1.00 86.12 499 ALA A C 1
ATOM 3902 O O . ALA A 1 499 ? -0.044 6.052 -19.773 1.00 86.12 499 ALA A O 1
ATOM 3903 N N . ASN A 1 500 ? 1.582 7.087 -20.910 1.00 88.94 500 ASN A N 1
ATOM 3904 C CA . ASN A 1 500 ? 2.481 7.259 -19.778 1.00 88.94 500 ASN A CA 1
ATOM 3905 C C . ASN A 1 500 ? 3.338 8.527 -19.956 1.00 88.94 500 ASN A C 1
ATOM 3907 O O . ASN A 1 500 ? 4.346 8.489 -20.673 1.00 88.94 500 ASN A O 1
ATOM 3911 N N . PRO A 1 501 ? 3.017 9.619 -19.240 1.00 89.50 501 PRO A N 1
ATOM 3912 C CA . PRO A 1 501 ? 3.788 10.859 -19.294 1.00 89.50 501 PRO A CA 1
ATOM 3913 C C . PRO A 1 501 ? 5.256 10.727 -18.869 1.00 89.50 501 PRO A C 1
ATOM 3915 O O . PRO A 1 501 ? 6.048 11.599 -19.213 1.00 89.50 501 PRO A O 1
ATOM 3918 N N . GLY A 1 502 ? 5.634 9.653 -18.163 1.00 89.06 502 GLY A N 1
ATOM 3919 C CA . GLY A 1 502 ? 7.013 9.339 -17.771 1.00 89.06 502 GLY A CA 1
ATOM 3920 C C . GLY A 1 502 ? 7.802 8.514 -18.797 1.00 89.06 502 GLY A C 1
ATOM 3921 O O . GLY A 1 502 ? 8.920 8.087 -18.512 1.00 89.06 502 GLY A O 1
ATOM 3922 N N . ALA A 1 503 ? 7.255 8.244 -19.986 1.00 91.00 503 ALA A N 1
ATOM 3923 C CA . ALA A 1 503 ? 7.946 7.491 -21.034 1.00 91.00 503 ALA A CA 1
ATOM 3924 C C . ALA A 1 503 ? 9.048 8.331 -21.715 1.00 91.00 503 ALA A C 1
ATOM 3926 O O . ALA A 1 503 ? 8.881 8.790 -22.843 1.00 91.00 503 ALA A O 1
ATOM 3927 N N . ILE A 1 504 ? 10.201 8.500 -21.055 1.00 94.19 504 ILE A N 1
ATOM 3928 C CA . ILE A 1 504 ? 11.316 9.362 -21.510 1.00 94.19 504 ILE A CA 1
ATOM 3929 C C . ILE A 1 504 ? 11.757 9.060 -22.951 1.00 94.19 504 ILE A C 1
ATOM 3931 O O . ILE A 1 504 ? 11.930 9.975 -23.755 1.00 94.19 504 ILE A O 1
ATOM 3935 N N . ARG A 1 505 ? 11.823 7.776 -23.329 1.00 94.19 505 ARG A N 1
ATOM 3936 C CA . ARG A 1 505 ? 12.157 7.349 -24.699 1.00 94.19 505 ARG A CA 1
ATOM 3937 C C . ARG A 1 505 ? 11.195 7.897 -25.760 1.00 94.19 505 ARG A C 1
ATOM 3939 O O . ARG A 1 505 ? 11.611 8.162 -26.879 1.00 94.19 505 ARG A O 1
ATOM 3946 N N . ALA A 1 506 ? 9.919 8.092 -25.430 1.00 96.31 506 ALA A N 1
ATOM 3947 C CA . ALA A 1 506 ? 8.957 8.669 -26.365 1.00 96.31 506 ALA A CA 1
ATOM 3948 C C . ALA A 1 506 ? 9.220 10.164 -26.614 1.00 96.31 506 ALA A C 1
ATOM 3950 O O . ALA A 1 506 ? 9.085 10.617 -27.747 1.00 96.31 506 ALA A O 1
ATOM 3951 N N . TYR A 1 507 ? 9.661 10.917 -25.599 1.00 97.25 507 TYR A N 1
ATOM 3952 C CA . TYR A 1 507 ? 10.097 12.306 -25.790 1.00 97.25 507 TYR A CA 1
ATOM 3953 C C . TYR A 1 507 ? 11.351 12.381 -26.660 1.00 97.25 507 TYR A C 1
ATOM 3955 O O . TYR A 1 507 ? 11.395 13.199 -27.575 1.00 97.25 507 TYR A O 1
ATOM 3963 N N . GLN A 1 508 ? 12.327 11.495 -26.425 1.00 96.75 508 GLN A N 1
ATOM 3964 C CA . GLN A 1 508 ? 13.534 11.388 -27.254 1.00 96.75 508 GLN A CA 1
ATOM 3965 C C . GLN A 1 508 ? 13.169 11.112 -28.722 1.00 96.75 508 GLN A C 1
ATOM 3967 O O . GLN A 1 508 ? 13.586 11.850 -29.611 1.00 96.75 508 GLN A O 1
ATOM 3972 N N . ASN A 1 509 ? 12.332 10.100 -28.974 1.00 96.94 509 ASN A N 1
ATOM 3973 C CA . ASN A 1 509 ? 11.898 9.736 -30.323 1.00 96.94 509 ASN A CA 1
ATOM 3974 C C . ASN A 1 509 ? 11.149 10.877 -31.026 1.00 96.94 509 ASN A C 1
ATOM 3976 O O . ASN A 1 509 ? 11.440 11.175 -32.184 1.00 96.94 509 ASN A O 1
ATOM 3980 N N . ALA A 1 510 ? 10.214 11.535 -30.330 1.00 97.00 510 ALA A N 1
ATOM 3981 C CA . ALA A 1 510 ? 9.470 12.669 -30.874 1.00 97.00 510 ALA A CA 1
ATOM 3982 C C . ALA A 1 510 ? 10.392 13.847 -31.209 1.00 97.00 510 ALA A C 1
ATOM 3984 O O . ALA A 1 510 ? 10.280 14.412 -32.294 1.00 97.00 510 ALA A O 1
ATOM 3985 N N . ALA A 1 511 ? 11.319 14.192 -30.310 1.00 96.56 511 ALA A N 1
ATOM 3986 C CA . ALA A 1 511 ? 12.277 15.271 -30.522 1.00 96.56 511 ALA A CA 1
ATOM 3987 C C . ALA A 1 511 ? 13.180 15.000 -31.734 1.00 96.56 511 ALA A C 1
ATOM 3989 O O . ALA A 1 511 ? 13.331 15.869 -32.588 1.00 96.56 511 ALA A O 1
ATOM 3990 N N . VAL A 1 512 ? 13.715 13.779 -31.855 1.00 96.31 512 VAL A N 1
ATOM 3991 C CA . VAL A 1 512 ? 14.531 13.368 -33.009 1.00 96.31 512 VAL A CA 1
ATOM 3992 C C . VAL A 1 512 ? 13.723 13.412 -34.306 1.00 96.31 512 VAL A C 1
ATOM 3994 O O . VAL A 1 512 ? 14.213 13.921 -35.313 1.00 96.31 512 VAL A O 1
ATOM 3997 N N . ALA A 1 513 ? 12.487 12.904 -34.300 1.00 96.88 513 ALA A N 1
ATOM 3998 C CA . ALA A 1 513 ? 11.630 12.928 -35.481 1.00 96.88 513 ALA A CA 1
ATOM 3999 C C . ALA A 1 513 ? 11.309 14.364 -35.923 1.00 96.88 513 ALA A C 1
ATOM 4001 O O . ALA A 1 513 ? 11.431 14.680 -37.101 1.00 96.88 513 ALA A O 1
ATOM 4002 N N . LEU A 1 514 ? 10.968 15.248 -34.981 1.00 96.69 514 LEU A N 1
ATOM 4003 C CA . LEU A 1 514 ? 10.676 16.659 -35.251 1.00 96.69 514 LEU A CA 1
ATOM 4004 C C . LEU A 1 514 ? 11.900 17.426 -35.755 1.00 96.69 514 LEU A C 1
ATOM 4006 O O . LEU A 1 514 ? 11.769 18.209 -36.691 1.00 96.69 514 LEU A O 1
ATOM 4010 N N . ALA A 1 515 ? 13.082 17.178 -35.187 1.00 94.00 515 ALA A N 1
ATOM 4011 C CA . ALA A 1 515 ? 14.322 17.792 -35.654 1.00 94.00 515 ALA A CA 1
ATOM 4012 C C . ALA A 1 515 ? 14.635 17.397 -37.107 1.00 94.00 515 ALA A C 1
ATOM 4014 O O . ALA A 1 515 ? 14.997 18.247 -37.915 1.00 94.00 515 ALA A O 1
ATOM 4015 N N . ARG A 1 516 ? 14.427 16.122 -37.464 1.00 94.62 516 ARG A N 1
ATOM 4016 C CA . ARG A 1 516 ? 14.594 15.621 -38.842 1.00 94.62 516 ARG A CA 1
ATOM 4017 C C . ARG A 1 516 ? 13.516 16.114 -39.813 1.00 94.62 516 ARG A C 1
ATOM 4019 O O . ARG A 1 516 ? 13.759 16.110 -41.011 1.00 94.62 516 ARG A O 1
ATOM 4026 N N . LEU A 1 517 ? 12.358 16.530 -39.302 1.00 95.00 517 LEU A N 1
ATOM 4027 C CA . LEU A 1 517 ? 11.302 17.218 -40.054 1.00 95.00 517 LEU A CA 1
ATOM 4028 C C . LEU A 1 517 ? 11.505 18.742 -40.106 1.00 95.00 517 LEU A C 1
ATOM 4030 O O . LEU A 1 517 ? 10.586 19.455 -40.493 1.00 95.00 517 LEU A O 1
ATOM 4034 N N . GLU A 1 518 ? 12.653 19.250 -39.644 1.00 93.38 518 GLU A N 1
ATOM 4035 C CA . GLU A 1 518 ? 12.978 20.685 -39.574 1.00 93.38 518 GLU A CA 1
ATOM 4036 C C . GLU A 1 518 ? 12.029 21.507 -38.673 1.00 93.38 518 GLU A C 1
ATOM 4038 O O . GLU A 1 518 ? 12.033 22.737 -38.667 1.00 93.38 518 GLU A O 1
ATOM 4043 N N . ARG A 1 519 ? 11.259 20.841 -37.803 1.00 95.00 519 ARG A N 1
ATOM 4044 C CA . ARG A 1 519 ? 10.327 21.452 -36.837 1.00 95.00 519 ARG A CA 1
ATOM 4045 C C . ARG A 1 519 ? 11.023 21.725 -35.503 1.00 95.00 519 ARG A C 1
ATOM 4047 O O . ARG A 1 519 ? 10.647 21.209 -34.448 1.00 95.00 519 ARG A O 1
ATOM 4054 N N . GLN A 1 520 ? 12.060 22.554 -35.568 1.00 92.62 520 GLN A N 1
ATOM 4055 C CA . GLN A 1 520 ? 13.013 22.837 -34.486 1.00 92.62 520 GLN A CA 1
ATOM 4056 C C . GLN A 1 520 ? 12.353 23.319 -33.179 1.00 92.62 520 GLN A C 1
ATOM 4058 O O . GLN A 1 520 ? 12.665 22.820 -32.095 1.00 92.62 520 GLN A O 1
ATOM 4063 N N . ALA A 1 521 ? 11.400 24.255 -33.267 1.00 91.88 521 ALA A N 1
ATOM 4064 C CA . ALA A 1 521 ? 10.711 24.803 -32.094 1.00 91.88 521 ALA A CA 1
ATOM 4065 C C . ALA A 1 521 ? 9.905 23.734 -31.334 1.00 91.88 521 ALA A C 1
ATOM 4067 O O . ALA A 1 521 ? 9.937 23.670 -30.105 1.00 91.88 521 ALA A O 1
ATOM 4068 N N . GLU A 1 522 ? 9.223 22.844 -32.060 1.00 94.38 522 GLU A N 1
ATOM 4069 C CA . GLU A 1 522 ? 8.487 21.740 -31.444 1.00 94.38 522 GLU A CA 1
ATOM 4070 C C . GLU A 1 522 ? 9.437 20.699 -30.849 1.00 94.38 522 GLU A C 1
ATOM 4072 O O . GLU A 1 522 ? 9.181 20.212 -29.748 1.00 94.38 522 GLU A O 1
ATOM 4077 N N . ALA A 1 523 ? 10.548 20.383 -31.526 1.00 95.50 523 ALA A N 1
ATOM 4078 C CA . ALA A 1 523 ? 11.555 19.460 -31.002 1.00 95.50 523 ALA A CA 1
ATOM 4079 C C . ALA A 1 523 ? 12.065 19.914 -29.622 1.00 95.50 523 ALA A C 1
ATOM 4081 O O . ALA A 1 523 ? 12.078 19.117 -28.680 1.00 95.50 523 ALA A O 1
ATOM 4082 N N . ARG A 1 524 ? 12.380 21.209 -29.469 1.00 95.25 524 ARG A N 1
ATOM 4083 C CA . ARG A 1 524 ? 12.781 21.809 -28.184 1.00 95.25 524 ARG A CA 1
ATOM 4084 C C . ARG A 1 524 ? 11.716 21.650 -27.105 1.00 95.25 524 ARG A C 1
ATOM 4086 O O . ARG A 1 524 ? 12.037 21.199 -26.009 1.00 95.25 524 ARG A O 1
ATOM 4093 N N . ALA A 1 525 ? 10.451 21.924 -27.423 1.00 93.94 525 ALA A N 1
ATOM 4094 C CA . ALA A 1 525 ? 9.358 21.777 -26.463 1.00 93.94 525 ALA A CA 1
ATOM 4095 C C . ALA A 1 525 ? 9.223 20.331 -25.942 1.00 93.94 525 ALA A C 1
ATOM 4097 O O . ALA A 1 525 ? 8.952 20.115 -24.758 1.00 93.94 525 ALA A O 1
ATOM 4098 N N . TYR A 1 526 ? 9.435 19.319 -26.794 1.00 94.62 526 TYR A N 1
ATOM 4099 C CA . TYR A 1 526 ? 9.458 17.919 -26.349 1.00 94.62 526 TYR A CA 1
ATOM 4100 C C . TYR A 1 526 ? 10.688 17.596 -25.493 1.00 94.62 526 TYR A C 1
ATOM 4102 O O . TYR A 1 526 ? 10.549 16.869 -24.508 1.00 94.62 526 TYR A O 1
ATOM 4110 N N . VAL A 1 527 ? 11.862 18.143 -25.821 1.00 96.12 527 VAL A N 1
ATOM 4111 C CA . VAL A 1 527 ? 13.078 17.978 -25.009 1.00 96.12 527 VAL A CA 1
ATOM 4112 C C . VAL A 1 527 ? 12.903 18.585 -23.619 1.00 96.12 527 VAL A C 1
ATOM 4114 O O . VAL A 1 527 ? 13.170 17.915 -22.625 1.00 96.12 527 VAL A O 1
ATOM 4117 N N . GLU A 1 528 ? 12.391 19.811 -23.525 1.00 94.62 528 GLU A N 1
ATOM 4118 C CA . GLU A 1 528 ? 12.146 20.500 -22.254 1.00 94.62 528 GLU A CA 1
ATOM 4119 C C . GLU A 1 528 ? 11.159 19.735 -21.374 1.00 94.62 528 GLU A C 1
ATOM 4121 O O . GLU A 1 528 ? 11.437 19.479 -20.202 1.00 94.62 528 GLU A O 1
ATOM 4126 N N . ARG A 1 529 ? 10.033 19.292 -21.945 1.00 93.38 529 ARG A N 1
ATOM 4127 C CA . ARG A 1 529 ? 9.059 18.455 -21.231 1.00 93.38 529 ARG A CA 1
ATOM 4128 C C . ARG A 1 529 ? 9.668 17.130 -20.776 1.00 93.38 529 ARG A C 1
ATOM 4130 O O . ARG A 1 529 ? 9.408 16.695 -19.658 1.00 93.38 529 ARG A O 1
ATOM 4137 N N . GLY A 1 530 ? 10.494 16.501 -21.610 1.00 91.69 530 GLY A N 1
ATOM 4138 C CA . GLY A 1 530 ? 11.218 15.288 -21.239 1.00 91.69 530 GLY A CA 1
ATOM 4139 C C . GLY A 1 530 ? 12.188 15.524 -20.075 1.00 91.69 530 GLY A C 1
ATOM 4140 O O . GLY A 1 530 ? 12.211 14.737 -19.132 1.00 91.69 530 GLY A O 1
ATOM 4141 N N . LEU A 1 531 ? 12.935 16.633 -20.090 1.00 93.38 531 LEU A N 1
ATOM 4142 C CA . LEU A 1 531 ? 13.877 17.009 -19.030 1.00 93.38 531 LEU A CA 1
ATOM 4143 C C . LEU A 1 531 ? 13.180 17.426 -17.730 1.00 93.38 531 LEU A C 1
ATOM 4145 O O . LEU A 1 531 ? 13.737 17.214 -16.659 1.00 93.38 531 LEU A O 1
ATOM 4149 N N . GLN A 1 532 ? 11.955 17.954 -17.782 1.00 90.69 532 GLN A N 1
ATOM 4150 C CA . GLN A 1 532 ? 11.145 18.146 -16.572 1.00 90.69 532 GLN A CA 1
ATOM 4151 C C . GLN A 1 532 ? 10.863 16.810 -15.870 1.00 90.69 532 GLN A C 1
ATOM 4153 O O . GLN A 1 532 ? 10.830 16.759 -14.642 1.00 90.69 532 GLN A O 1
ATOM 4158 N N . MET A 1 533 ? 10.676 15.729 -16.636 1.00 85.94 533 MET A N 1
ATOM 4159 C CA . MET A 1 533 ? 10.428 14.387 -16.095 1.00 85.94 533 MET A CA 1
ATOM 4160 C C . MET A 1 533 ? 11.727 13.663 -15.709 1.00 85.94 533 MET A C 1
ATOM 4162 O O . MET A 1 533 ? 11.760 12.941 -14.714 1.00 85.94 533 MET A O 1
ATOM 4166 N N . ALA A 1 534 ? 12.801 13.853 -16.479 1.00 86.81 534 ALA A N 1
ATOM 4167 C CA . ALA A 1 534 ? 14.114 13.257 -16.242 1.00 86.81 534 ALA A CA 1
ATOM 4168 C C . ALA A 1 534 ? 15.239 14.294 -16.433 1.00 86.81 534 ALA A C 1
ATOM 4170 O O . ALA A 1 534 ? 15.887 14.325 -17.482 1.00 86.81 534 ALA A O 1
ATOM 4171 N N . PRO A 1 535 ? 15.532 15.120 -15.407 1.00 89.25 535 PRO A N 1
ATOM 4172 C CA . PRO A 1 535 ? 16.463 16.246 -15.536 1.00 89.25 535 PRO A CA 1
ATOM 4173 C C . PRO A 1 535 ? 17.894 15.866 -15.909 1.00 89.25 535 PRO A C 1
ATOM 4175 O O . PRO A 1 535 ? 18.644 16.703 -16.409 1.00 89.25 535 PRO A O 1
ATOM 4178 N N . GLN A 1 536 ? 18.300 14.627 -15.628 1.00 87.44 536 GLN A N 1
ATOM 4179 C CA . GLN A 1 536 ? 19.651 14.116 -15.861 1.00 87.44 536 GLN A CA 1
ATOM 4180 C C . GLN A 1 536 ? 19.735 13.166 -17.065 1.00 87.44 536 GLN A C 1
ATOM 4182 O O . GLN A 1 536 ? 20.769 12.530 -17.248 1.00 87.44 536 GLN A O 1
ATOM 4187 N N . ASP A 1 537 ? 18.682 13.053 -17.883 1.00 91.50 537 ASP A N 1
ATOM 4188 C CA . ASP A 1 537 ? 18.712 12.167 -19.048 1.00 91.50 537 ASP A CA 1
ATOM 4189 C C . ASP A 1 537 ? 19.763 12.645 -20.074 1.00 91.50 537 ASP A C 1
ATOM 4191 O O . ASP A 1 537 ? 19.653 13.761 -20.595 1.00 91.50 537 ASP A O 1
ATOM 4195 N N . PRO A 1 538 ? 20.795 11.834 -20.375 1.00 92.25 538 PRO A N 1
ATOM 4196 C CA . PRO A 1 538 ? 21.914 12.276 -21.201 1.00 92.25 538 PRO A CA 1
ATOM 4197 C C . PRO A 1 538 ? 21.511 12.497 -22.662 1.00 92.25 538 PRO A C 1
ATOM 4199 O O . PRO A 1 538 ? 22.029 13.409 -23.300 1.00 92.25 538 PRO A O 1
ATOM 4202 N N . ALA A 1 539 ? 20.573 11.706 -23.192 1.00 92.88 539 ALA A N 1
ATOM 4203 C CA . ALA A 1 539 ? 20.156 11.816 -24.587 1.00 92.88 539 ALA A CA 1
ATOM 4204 C C . ALA A 1 539 ? 19.314 13.075 -24.823 1.00 92.88 539 ALA A C 1
ATOM 4206 O O . ALA A 1 539 ? 19.528 13.781 -25.805 1.00 92.88 539 ALA A O 1
ATOM 4207 N N . LEU A 1 540 ? 18.399 13.401 -23.907 1.00 94.62 540 LEU A N 1
ATOM 4208 C CA . LEU A 1 540 ? 17.638 14.646 -23.974 1.00 94.62 540 LEU A CA 1
ATOM 4209 C C . LEU A 1 540 ? 18.533 15.877 -23.800 1.00 94.62 540 LEU A C 1
ATOM 4211 O O . LEU A 1 540 ? 18.332 16.864 -24.502 1.00 94.62 540 LEU A O 1
ATOM 4215 N N . ARG A 1 541 ? 19.542 15.821 -22.920 1.00 95.06 541 ARG A N 1
ATOM 4216 C CA . ARG A 1 541 ? 20.535 16.901 -22.790 1.00 95.06 541 ARG A CA 1
ATOM 4217 C C . ARG A 1 541 ? 21.348 17.083 -24.069 1.00 95.06 541 ARG A C 1
ATOM 4219 O O . ARG A 1 541 ? 21.422 18.195 -24.572 1.00 95.06 541 ARG A O 1
ATOM 4226 N N . ALA A 1 542 ? 21.857 15.996 -24.647 1.00 94.38 542 ALA A N 1
ATOM 4227 C CA . ALA A 1 542 ? 22.589 16.054 -25.910 1.00 94.38 542 ALA A CA 1
ATOM 4228 C C . ALA A 1 542 ? 21.728 16.612 -27.058 1.00 94.38 542 ALA A C 1
ATOM 4230 O O . ALA A 1 542 ? 22.203 17.418 -27.855 1.00 94.38 542 ALA A O 1
ATOM 4231 N N . LEU A 1 543 ? 20.447 16.228 -27.125 1.00 93.50 543 LEU A N 1
ATOM 4232 C CA . LEU A 1 543 ? 19.501 16.797 -28.089 1.00 93.50 543 LEU A CA 1
ATOM 4233 C C . LEU A 1 543 ? 19.272 18.288 -27.845 1.00 93.50 543 LEU A C 1
ATOM 4235 O O . LEU A 1 543 ? 19.241 19.052 -28.803 1.00 93.50 543 LEU A O 1
ATOM 4239 N N . LYS A 1 544 ? 19.143 18.716 -26.585 1.00 94.62 544 LYS A N 1
ATOM 4240 C CA . LYS A 1 544 ? 19.019 20.135 -26.239 1.00 94.62 544 LYS A CA 1
ATOM 4241 C C . LYS A 1 544 ? 20.215 20.932 -26.761 1.00 94.62 544 LYS A C 1
ATOM 4243 O O . LYS A 1 544 ? 20.019 21.915 -27.468 1.00 94.62 544 LYS A O 1
ATOM 4248 N N . ASP A 1 545 ? 21.426 20.475 -26.454 1.00 93.31 545 ASP A N 1
ATOM 4249 C CA . ASP A 1 545 ? 22.666 21.156 -26.834 1.00 93.31 545 ASP A CA 1
ATOM 4250 C C . ASP A 1 545 ? 22.813 21.242 -28.363 1.00 93.31 545 ASP A C 1
ATOM 4252 O O . ASP A 1 545 ? 23.189 22.286 -28.896 1.00 93.31 545 ASP A O 1
ATOM 4256 N N . LEU A 1 546 ? 22.441 20.176 -29.084 1.00 91.75 546 LEU A N 1
ATOM 4257 C CA . LEU A 1 546 ? 22.428 20.156 -30.549 1.00 91.75 546 LEU A CA 1
ATOM 4258 C C . LEU A 1 546 ? 21.460 21.197 -31.134 1.00 91.75 546 LEU A C 1
ATOM 4260 O O . LEU A 1 546 ? 21.833 21.950 -32.034 1.00 91.75 546 LEU A O 1
ATOM 4264 N N . LEU A 1 547 ? 20.226 21.248 -30.625 1.00 91.31 547 LEU A N 1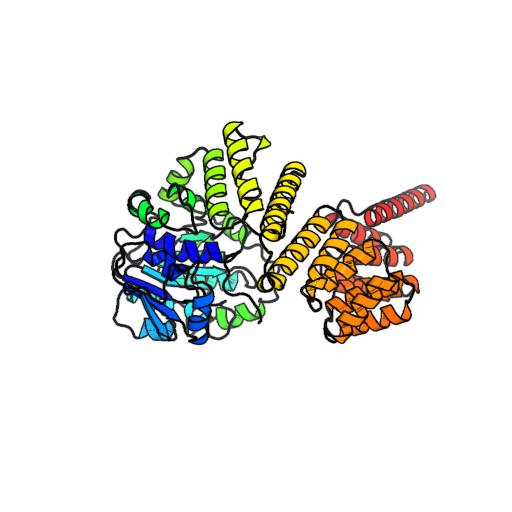
ATOM 4265 C CA . LEU A 1 547 ? 19.204 22.191 -31.089 1.00 91.31 547 LEU A CA 1
ATOM 4266 C C . LEU A 1 547 ? 19.601 23.642 -30.764 1.00 91.31 547 LEU A C 1
ATOM 4268 O O . LEU A 1 547 ? 19.330 24.548 -31.556 1.00 91.31 547 LEU A O 1
ATOM 4272 N N . ASP A 1 548 ? 20.249 23.872 -29.618 1.00 89.56 548 ASP A N 1
ATOM 4273 C CA . ASP A 1 548 ? 20.784 25.174 -29.198 1.00 89.56 548 ASP A CA 1
ATOM 4274 C C . ASP A 1 548 ? 21.915 25.662 -30.104 1.00 89.56 548 ASP A C 1
ATOM 4276 O O . ASP A 1 548 ? 21.872 26.804 -30.570 1.00 89.56 548 ASP A O 1
ATOM 4280 N N . ALA A 1 549 ? 22.867 24.788 -30.434 1.00 87.38 549 ALA A N 1
ATOM 4281 C CA . ALA A 1 549 ? 23.955 25.107 -31.354 1.00 87.38 549 ALA A CA 1
ATOM 4282 C C . ALA A 1 549 ? 23.445 25.463 -32.764 1.00 87.38 549 ALA A C 1
ATOM 4284 O O . ALA A 1 549 ? 23.931 26.415 -33.376 1.00 87.38 549 ALA A O 1
ATOM 4285 N N . GLN A 1 550 ? 22.432 24.746 -33.268 1.00 83.62 550 GLN A N 1
ATOM 4286 C CA . GLN A 1 550 ? 21.827 25.023 -34.578 1.00 83.62 550 GLN A CA 1
ATOM 4287 C C . GLN A 1 550 ? 21.151 26.402 -34.636 1.00 83.62 550 GLN A C 1
ATOM 4289 O O . GLN A 1 550 ? 21.303 27.125 -35.623 1.00 83.62 550 GLN A O 1
ATOM 4294 N N . ALA A 1 551 ? 20.459 26.814 -33.571 1.00 82.06 551 ALA A N 1
ATOM 4295 C CA . ALA A 1 551 ? 19.851 28.144 -33.519 1.00 82.06 551 ALA A CA 1
ATOM 4296 C C . ALA A 1 551 ? 20.902 29.263 -33.462 1.00 82.06 551 ALA A C 1
ATOM 4298 O O . ALA A 1 551 ? 20.756 30.268 -34.154 1.00 82.06 551 ALA A O 1
ATOM 4299 N N . ALA A 1 552 ? 21.984 29.074 -32.699 1.00 77.44 552 ALA A N 1
ATOM 4300 C CA . ALA A 1 552 ? 23.080 30.042 -32.636 1.00 77.44 552 ALA A CA 1
ATOM 4301 C C . ALA A 1 552 ? 23.786 30.217 -33.996 1.00 77.44 552 ALA A C 1
ATOM 4303 O O . ALA A 1 552 ? 24.148 31.331 -34.366 1.00 77.44 552 ALA A O 1
ATOM 4304 N N . ALA A 1 553 ? 23.936 29.137 -34.770 1.00 74.69 553 ALA A N 1
ATOM 4305 C CA . ALA A 1 553 ? 24.502 29.194 -36.119 1.00 74.69 553 ALA A CA 1
ATOM 4306 C C . ALA A 1 553 ? 23.588 29.920 -37.127 1.00 74.69 553 ALA A C 1
ATOM 4308 O O . ALA A 1 553 ? 24.082 30.637 -37.997 1.00 74.69 553 ALA A O 1
ATOM 4309 N N . THR A 1 554 ? 22.268 29.772 -36.986 1.00 71.81 554 THR A N 1
ATOM 4310 C CA . THR A 1 554 ? 21.278 30.445 -37.850 1.00 71.81 554 THR A CA 1
ATOM 4311 C C . THR A 1 554 ? 21.253 31.957 -37.586 1.00 71.81 554 THR A C 1
ATOM 4313 O O . THR A 1 554 ? 21.233 32.750 -38.516 1.00 71.81 554 THR A O 1
ATOM 4316 N N . LEU A 1 555 ? 21.376 32.376 -36.320 1.00 65.50 555 LEU A N 1
ATOM 4317 C CA . LEU A 1 555 ? 21.457 33.796 -35.946 1.00 65.50 555 LEU A CA 1
ATOM 4318 C C . LEU A 1 555 ? 22.748 34.482 -36.432 1.00 65.50 555 LEU A C 1
ATOM 4320 O O . LEU A 1 555 ? 22.726 35.661 -36.762 1.00 65.50 555 LEU A O 1
ATOM 4324 N N . ASN A 1 556 ? 23.863 33.748 -36.513 1.00 59.66 556 ASN A N 1
ATOM 4325 C CA . ASN A 1 556 ? 25.145 34.274 -37.003 1.00 59.66 556 ASN A CA 1
ATOM 4326 C C . ASN A 1 556 ? 25.260 34.330 -38.537 1.00 59.66 556 ASN A C 1
ATOM 4328 O O . ASN A 1 556 ? 26.258 34.837 -39.037 1.00 59.66 556 ASN A O 1
ATOM 4332 N N . THR A 1 557 ? 24.299 33.775 -39.282 1.00 55.56 557 THR A N 1
ATOM 4333 C CA . THR A 1 557 ? 24.271 33.813 -40.758 1.00 55.56 557 THR A CA 1
ATOM 4334 C C . THR A 1 557 ? 23.289 34.852 -41.315 1.00 55.56 557 THR A C 1
ATOM 4336 O O . THR A 1 557 ? 23.331 35.136 -42.509 1.00 55.56 557 THR A O 1
ATOM 4339 N N . GLU A 1 558 ? 22.452 35.454 -40.462 1.00 50.25 558 GLU A N 1
ATOM 4340 C CA . GLU A 1 558 ? 21.540 36.566 -40.793 1.00 50.25 558 GLU A CA 1
ATOM 4341 C C . GLU A 1 558 ? 22.092 37.960 -40.395 1.00 50.25 558 GLU A C 1
ATOM 4343 O O . GLU A 1 558 ? 21.403 38.974 -40.540 1.00 50.25 558 GLU A O 1
ATOM 4348 N N . HIS A 1 559 ? 23.342 38.027 -39.923 1.00 43.25 559 HIS A N 1
ATOM 4349 C CA . HIS A 1 559 ? 24.147 39.245 -39.739 1.00 43.25 559 HIS A CA 1
ATOM 4350 C C . HIS A 1 559 ? 25.317 39.247 -40.718 1.00 43.25 559 HIS A C 1
ATOM 4352 O O . HIS A 1 559 ? 25.648 40.351 -41.212 1.00 43.25 559 HIS A O 1
#

Radius of gyration: 27.31 Å; Cα contacts (8 Å, |Δi|>4): 948; chains: 1; bounding box: 59×69×72 Å

Secondary structure (DSSP, 8-state):
-------SSSSHHHHHHHHHHHHHHSTT--EEEEE--TTSHHHHHHTTS--SEEEEEES-HHHHHHHGGGTTTTTTTTT-TTEEEEES-HHHHHHH----EEEEEE--S-TTSTTGGGGGSHHHHHHHHHHEEEEEEEEEEEE-TTS-HHHHHHHHHHHHHHSTT-EEEESSSSSSEEEEEEETTSS----HHHHHHHHHHHTT-SS---S-GGGGGGGEEES-HHHHH-S----BTTB-HHHHHGGGGTT-----HHHHHHHT----HHHHHHHHTS-HHHHHHHHHHHHHHTT---TTSS-GGGS-HHHHHHHHHHHHHHHHHS--S--TT--SHHHHHHHHHHHHHHHHHHHHT--SGGGHHHHHHHHHHHHHHHHHTT-HHHHHHHHHHHHHH-TT-HHHHHHHHHHHHHTT-HHHHHHHHHHHHHH-TT-HHHHHHHHHHHHHTT-HHHHHHHHHHHHHH-TT-HHHHHHHHHHHHHTT-HHHHHHHHHHHHHH-TT-HHHHHHHHHHHHHTT-HHHHHHHHHHHHHH-TT-HHHHHHHHHHHHHHHHHHTT--

Solvent-accessible surface area (backbone atoms only — not comparable to full-atom values): 29078 Å² total; per-residue (Å²): 134,92,69,84,90,66,48,88,61,73,47,32,27,47,36,48,46,59,23,47,52,53,58,25,45,35,87,76,52,38,31,35,36,31,34,48,39,65,45,27,36,31,64,13,56,43,64,55,40,83,48,67,36,34,44,34,23,26,70,47,70,65,43,62,61,52,19,61,81,30,46,96,67,7,70,48,37,97,71,37,92,44,44,45,82,41,79,37,53,58,70,64,45,54,69,69,50,89,66,62,19,34,30,39,31,37,55,70,77,63,46,52,42,88,78,41,30,58,78,48,16,33,61,44,50,44,36,52,55,70,30,37,36,93,77,7,33,39,37,36,61,48,70,55,68,50,36,47,68,68,44,55,28,28,37,52,48,21,45,38,74,66,25,47,45,27,32,37,30,44,46,52,97,72,84,49,47,33,34,44,44,31,25,67,82,40,61,65,67,84,40,60,71,40,19,54,73,34,39,74,32,58,54,67,44,93,59,42,55,64,93,52,67,60,55,54,48,82,33,54,51,28,46,39,57,64,74,58,43,55,83,77,74,75,26,26,87,93,40,50,52,40,60,66,51,19,53,75,21,51,85,49,81,85,80,64,59,67,59,58,52,59,75,37,50,37,71,55,69,71,50,48,55,50,60,67,74,39,58,74,65,57,47,27,46,45,35,24,53,38,36,40,41,35,59,35,85,42,65,78,50,54,67,49,95,79,47,56,73,66,58,27,49,53,51,50,54,50,48,39,52,40,31,37,77,43,95,75,91,74,62,78,67,44,76,52,68,67,61,36,49,51,29,53,49,38,27,47,52,41,42,51,57,54,41,72,71,50,79,52,82,87,30,38,63,57,43,18,46,42,24,40,54,48,14,53,52,25,46,76,69,70,36,38,72,59,13,36,52,27,25,53,58,11,33,74,54,39,78,80,45,63,70,48,52,54,51,32,29,53,32,27,49,78,72,63,41,39,71,61,23,42,53,49,36,54,56,48,34,72,79,40,76,86,39,37,70,54,28,33,52,37,19,54,38,29,48,76,70,66,38,53,71,60,16,48,56,32,23,52,52,17,35,74,74,34,81,61,42,28,70,30,31,24,52,53,13,44,55,32,40,76,73,64,42,30,70,58,11,34,53,28,10,51,51,9,33,73,55,31,80,77,43,54,67,16,29,49,44,28,21,54,30,28,47,77,68,70,39,52,73,60,15,49,54,34,31,52,57,32,33,74,74,39,77,80,45,65,66,46,50,52,51,48,53,53,57,51,53,52,53,55,55,53,60,67,71,78,109